Protein AF-0000000080837663 (afdb_homodimer)

pLDDT: mean 96.1, std 3.76, range [66.75, 98.94]

Secondary structure (DSSP, 8-state):
-HHHHT--EEEE--BTTTEETTEEPTTHHHHHHHHHHTT-EEEEEE---SS-HHHHHHHHHHTT----GGGEEEHHHHHHHHHHHH-TT-EEEEE--HHHHHHHHHTTPEE--SSS---SEEEE---TT-BHHHHHHHHHHHHTT-EEEES---SEEE-GGG-EEE-HHHHHHHHHHHH---PEE-STTSHHHHHHHHHHHT--GGGEEEEES-IIIIIHHHHHHTPEEEEETTSS--HHHHHH-S---SEEESSHHHHHTT--/-HHHHT--EEEE--BTTTEETTEEPTTHHHHHHHHHHTT-EEEEEE---SS-HHHHHHHHHHTT----GGGEEEHHHHHHHHHHHH-TT-EEEEES-HHHHHHHHHTTPEE--SSS---SEEEE---TT-BHHHHHHHHHHHHTT-EEEES---SEEE-GGG-EEE-HHHHHHHHHHHH---PEE-STTSHHHHHHHHHHHT--GGGEEEEES-IIIIIHHHHHHTPEEEEETTSS--HHHHHH-S---SEEESSHHHHHTT--

Organism: Fusobacterium vincentii (NCBI:txid155615)

Nearest PDB structures (foldseek):
  1vjr-assembly1_A  TM=9.466E-01  e=8.956E-36  Thermotoga maritima
  1pw5-assembly1_A  TM=9.233E-01  e=2.356E-31  Thermotoga maritima
  1zjj-assembly1_A  TM=9.031E-01  e=7.623E-30  Pyrococcus horikoshii OT3
  3qgm-assembly1_B  TM=9.174E-01  e=7.905E-29  Archaeoglobus fulgidus
  8qfw-assembly1_A  TM=9.221E-01  e=1.095E-26  Mus musculus

Sequence (528 aa):
MEKLKNIKCYLLDMDGTIYLGNELIDGAKEFLEKLKEKNIRYIFLTNNSSKNKDRYVEKLNKLGIKAYREDVFSSGEATTIYLNKRKKGAKVFLLGTKDLEDEFKEAGFELVKERNKNIDFVVLGFDTTLTYEKLWIACEYIANGIEYIATHPDFNCPLENGKFMPDAGAMMAFIKASTGKEPIVIGKPNSHIIDAIIEKYNLKKSELAMVGDRLYTDIRTGIDNGLTSILVMSGETDKKILEETIYKPDYIFNSVKELKEKIEMEKLKNIKCYLLDMDGTIYLGNELIDGAKEFLEKLKEKNIRYIFLTNNSSKNKDRYVEKLNKLGIKAYREDVFSSGEATTIYLNKRKKGAKVFLLGTKDLEDEFKEAGFELVKERNKNIDFVVLGFDTTLTYEKLWIACEYIANGIEYIATHPDFNCPLENGKFMPDAGAMMAFIKASTGKEPIVIGKPNSHIIDAIIEKYNLKKSELAMVGDRLYTDIRTGIDNGLTSILVMSGETDKKILEETIYKPDYIFNSVKELKEKIE

InterPro domains:
  IPR006357 HAD-superfamily hydrolase, subfamily IIA [PF13344] (11-110)
  IPR006357 HAD-superfamily hydrolase, subfamily IIA [PIRSF000915] (4-262)
  IPR006357 HAD-superfamily hydrolase, subfamily IIA [TIGR01460] (11-235)
  IPR023214 HAD superfamily [G3DSA:3.40.50.1000] (10-251)
  IPR023214 HAD superfamily [G3DSA:3.40.50.1000] (87-186)
  IPR036412 HAD-like superfamily [SSF56784] (6-259)

Foldseek 3Di:
DVLLQLAQEEAEEPDLAQAFALAGDPQNQVLVVLCVVVNRHYAHEYLALQAALVVVCVSCVVNVHRDDSVRYDYLLLLVLVVVCVVPAQFEEAEQYHPRSVVSNVVSRYHYDPDAPDDGQEYEYHFHPPDDPSSLVRSLVCVLVPHAYEYSAQDQWRGHPPRDTHGGRNVSQVVSCVSRVDGHHYQAFLDCSSVVVVCVVVVDDQSNYEFEEADQRGRLSNCVVHVHQYEHAPSGDDDPVNQVPDPRDHPYYYPHSNRVSVVND/DVLLQLAQEEAEEPDLAQAFALAGDPQNQVLVVLCVVVNRHYAHEYLALQAALVVVCVSCVVNVHRDDSVRYDYLLLLVLVVVCVVPAQFEEAEQYHPRSVVVNVVSRYHYDPDAPDDGQEYEYHFHPPDDPSSLVRSLVCVLVPHAYEYSAQDQWRGHPPRDTHGGRNVSQVVSCVSRVDGHHYQAFLDCSSVVVVCVVVVDDQSNYEFEEADQRGRLSNCVVHVHQYEHAPSGDDDPVNQVPDPRDHPYYYPHSNRVSVVND

Solvent-accessible surface area (backbone atoms only — not comparable to full-atom values): 26506 Å² total; per-residue (Å²): 120,71,73,62,74,57,45,50,30,38,37,29,32,39,79,25,40,37,24,39,62,93,38,71,34,73,41,29,67,59,30,53,50,49,32,54,73,68,70,34,45,63,33,40,40,36,50,63,23,44,53,38,57,67,57,50,26,51,51,37,42,75,72,69,37,91,56,50,62,89,36,49,46,36,10,48,57,34,38,51,54,54,44,45,74,73,41,71,60,38,32,29,36,68,44,45,21,71,42,32,49,51,54,40,45,74,71,47,37,41,79,47,89,69,73,97,62,90,60,59,33,38,38,40,35,31,32,80,70,38,37,37,65,59,53,42,45,49,41,52,45,44,64,71,65,39,47,44,36,25,20,28,60,48,29,55,44,69,35,57,93,83,38,66,40,70,26,30,25,9,55,48,35,20,42,23,55,51,54,72,51,79,56,54,56,28,10,58,35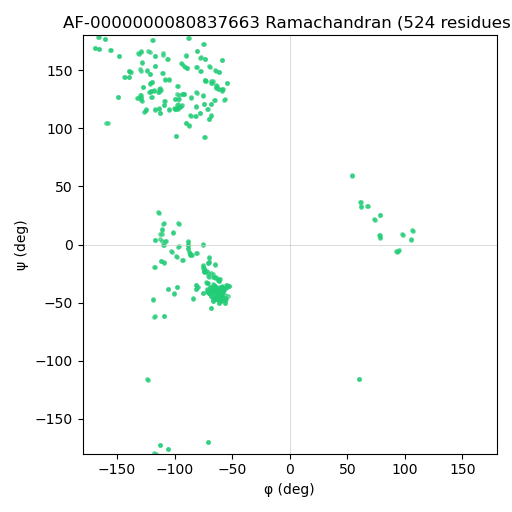,36,60,55,32,54,53,45,51,30,63,74,64,71,58,55,54,84,25,28,28,27,37,16,17,39,51,83,26,34,30,32,25,7,64,76,59,57,28,49,14,31,36,25,48,59,33,78,38,47,73,69,55,61,70,70,48,88,63,77,53,79,38,78,32,64,28,44,38,57,48,41,73,70,62,126,120,69,75,63,74,58,44,51,30,38,36,28,31,39,79,23,40,37,24,38,62,95,38,72,35,72,41,29,66,60,28,55,50,48,33,54,73,68,69,34,46,63,33,40,41,35,51,63,21,44,53,37,57,67,56,50,28,51,50,37,41,74,73,70,37,92,56,50,62,89,34,50,45,36,11,47,57,34,40,49,55,55,45,45,74,74,40,70,59,38,32,28,36,69,44,45,20,71,42,33,48,49,56,41,44,73,72,46,37,42,79,48,89,68,73,97,61,91,58,59,34,38,37,40,34,29,32,80,71,38,37,35,65,59,53,41,45,48,41,52,46,44,62,71,67,38,48,45,36,26,19,28,61,48,29,55,44,70,35,55,91,83,38,66,38,70,25,28,25,8,54,47,34,21,43,24,55,51,53,72,52,79,57,55,56,27,10,59,34,37,60,55,33,53,52,46,51,29,63,75,65,71,58,56,54,83,24,30,28,26,36,16,18,38,52,82,26,36,30,34,24,7,65,74,60,57,28,48,14,31,36,25,48,60,33,78,39,46,71,69,55,61,70,70,48,89,65,77,54,78,40,79,32,63,28,45,40,57,48,41,72,69,62,126

Structure (mmCIF, N/CA/C/O backbone):
data_AF-0000000080837663-model_v1
#
loop_
_entity.id
_entity.type
_entity.pdbx_description
1 polymer 'HAD-IIA family hydrolase'
#
loop_
_atom_site.group_PDB
_atom_site.id
_atom_site.type_symbol
_atom_site.label_atom_id
_atom_site.la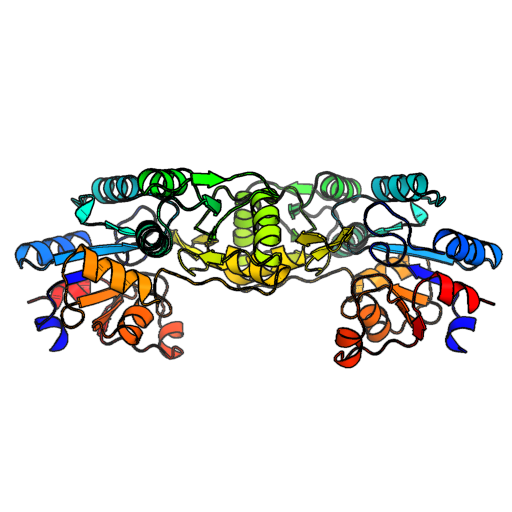bel_alt_id
_atom_site.label_comp_id
_atom_site.label_asym_id
_atom_site.label_entity_id
_atom_site.label_seq_id
_atom_site.pdbx_PDB_ins_code
_atom_site.Cartn_x
_atom_site.Cartn_y
_atom_site.Cartn_z
_atom_site.occupancy
_atom_site.B_iso_or_equiv
_atom_site.auth_seq_id
_atom_site.auth_comp_id
_atom_site.auth_asym_id
_atom_site.auth_atom_id
_atom_site.pdbx_PDB_model_num
ATOM 1 N N . MET A 1 1 ? -5.406 24.109 35.031 1 66.88 1 MET A N 1
ATOM 2 C CA . MET A 1 1 ? -5.277 24.562 33.656 1 66.88 1 MET A CA 1
ATOM 3 C C . MET A 1 1 ? -4.148 25.578 33.531 1 66.88 1 MET A C 1
ATOM 5 O O . MET A 1 1 ? -4.285 26.578 32.812 1 66.88 1 MET A O 1
ATOM 9 N N . GLU A 1 2 ? -3.213 25.469 34.219 1 70.62 2 GLU A N 1
ATOM 10 C CA . GLU A 1 2 ? -2.1 26.406 34.406 1 70.62 2 GLU A CA 1
ATOM 11 C C . GLU A 1 2 ? -1.283 26.516 33.094 1 70.62 2 GLU A C 1
ATOM 13 O O . GLU A 1 2 ? -0.863 27.609 32.719 1 70.62 2 GLU A O 1
ATOM 18 N N . LYS A 1 3 ? -1.121 25.438 32.375 1 81.56 3 LYS A N 1
ATOM 19 C CA . LYS A 1 3 ? -0.308 25.484 31.172 1 81.56 3 LYS A CA 1
ATOM 20 C C . LYS A 1 3 ? -0.984 26.312 30.094 1 81.56 3 LYS A C 1
ATOM 22 O O . LYS A 1 3 ? -0.317 26.844 29.188 1 81.56 3 LYS A O 1
ATOM 27 N N . LEU A 1 4 ? -2.262 26.406 30.172 1 89.56 4 LEU A N 1
ATOM 28 C CA . LEU A 1 4 ? -3.004 27.078 29.109 1 89.56 4 LEU A CA 1
ATOM 29 C C . LEU A 1 4 ? -2.807 28.578 29.172 1 89.56 4 LEU A C 1
ATOM 31 O O . LEU A 1 4 ? -2.898 29.266 28.156 1 89.56 4 LEU A O 1
ATOM 35 N N . LYS A 1 5 ? -2.459 29.078 30.359 1 88.25 5 LYS A N 1
ATOM 36 C CA . LYS A 1 5 ? -2.326 30.516 30.562 1 88.25 5 LYS A CA 1
ATOM 37 C C . LYS A 1 5 ? -1.096 31.062 29.859 1 88.25 5 LYS A C 1
ATOM 39 O O . LYS A 1 5 ? -1.062 32.25 29.484 1 88.25 5 LYS A O 1
ATOM 44 N N . ASN A 1 6 ? -0.172 30.25 29.641 1 90.38 6 ASN A N 1
ATOM 45 C CA . ASN A 1 6 ? 1.095 30.688 29.062 1 90.38 6 ASN A CA 1
ATOM 46 C C . ASN A 1 6 ? 1.115 30.484 27.547 1 90.38 6 ASN A C 1
ATOM 48 O O . ASN A 1 6 ? 2.076 30.875 26.875 1 90.38 6 ASN A O 1
ATOM 52 N N . ILE A 1 7 ? 0.049 29.938 27.016 1 95.62 7 ILE A N 1
ATOM 53 C CA . ILE A 1 7 ? 0.028 29.641 25.578 1 95.62 7 ILE A CA 1
ATOM 54 C C . ILE A 1 7 ? -0.162 30.922 24.797 1 95.62 7 ILE A C 1
ATOM 56 O O . ILE A 1 7 ? -1.099 31.688 25.047 1 95.62 7 ILE A O 1
ATOM 60 N N . LYS A 1 8 ? 0.735 31.109 23.828 1 95.5 8 LYS A N 1
ATOM 61 C CA . LYS A 1 8 ? 0.671 32.312 23 1 95.5 8 LYS A CA 1
ATOM 62 C C . LYS A 1 8 ? 0.291 31.969 21.562 1 95.5 8 LYS A C 1
ATOM 64 O O . LYS A 1 8 ? -0.074 32.844 20.781 1 95.5 8 LYS A O 1
ATOM 69 N N . CYS A 1 9 ? 0.361 30.719 21.234 1 97.62 9 CYS A N 1
ATOM 70 C CA . CYS A 1 9 ? -0.011 30.281 19.891 1 97.62 9 CYS A CA 1
ATOM 71 C C . CYS A 1 9 ? -0.574 28.859 19.922 1 97.62 9 CYS A C 1
ATOM 73 O O . CYS A 1 9 ? 0.047 27.953 20.469 1 97.62 9 CYS A O 1
ATOM 75 N N . TYR A 1 10 ? -1.731 28.703 19.359 1 98.12 10 TYR A N 1
ATOM 76 C CA . TYR A 1 10 ? -2.336 27.391 19.203 1 98.12 10 TYR A CA 1
ATOM 77 C C . TYR A 1 10 ? -2.084 26.844 17.797 1 98.12 10 TYR A C 1
ATOM 79 O O . TYR A 1 10 ? -2.449 27.469 16.812 1 98.12 10 TYR A O 1
ATOM 87 N N . LEU A 1 11 ? -1.374 25.734 17.719 1 98.56 11 LEU A N 1
ATOM 88 C CA . LEU A 1 11 ? -1.343 24.953 16.484 1 98.56 11 LEU A CA 1
ATOM 89 C C . LEU A 1 11 ? -2.572 24.047 16.375 1 98.56 11 LEU A C 1
ATOM 91 O O . LEU A 1 11 ? -2.781 23.172 17.219 1 98.56 11 LEU A O 1
ATOM 95 N N . LEU A 1 12 ? -3.336 24.281 15.375 1 98.44 12 LEU A N 1
ATOM 96 C CA . LEU A 1 12 ? -4.648 23.656 15.289 1 98.44 12 LEU A CA 1
ATOM 97 C C . LEU A 1 12 ? -4.703 22.672 14.133 1 98.44 12 LEU A C 1
ATOM 99 O O . LEU A 1 12 ? -4.574 23.047 12.977 1 98.44 12 LEU A O 1
ATOM 103 N N . ASP A 1 13 ? -4.91 21.422 14.477 1 97.88 13 ASP A N 1
ATOM 104 C CA . ASP A 1 13 ? -5.301 20.469 13.43 1 97.88 13 ASP A CA 1
ATOM 105 C C . ASP A 1 13 ? -6.598 20.922 12.75 1 97.88 13 ASP A C 1
ATOM 107 O O . ASP A 1 13 ? -7.344 21.734 13.297 1 97.88 13 ASP A O 1
ATOM 111 N N . MET A 1 14 ? -6.785 20.422 11.57 1 95.75 14 MET A N 1
ATOM 112 C CA . MET A 1 14 ? -7.969 20.875 10.844 1 95.75 14 MET A CA 1
ATOM 113 C C . MET A 1 14 ? -9.008 19.75 10.758 1 95.75 14 MET A C 1
ATOM 115 O O . MET A 1 14 ? -10.062 19.844 11.383 1 95.75 14 MET A O 1
ATOM 119 N N . ASP A 1 15 ? -8.68 18.641 10.125 1 92.88 15 ASP A N 1
ATOM 120 C CA . ASP A 1 15 ? -9.609 17.547 9.922 1 92.88 15 ASP A CA 1
ATOM 121 C C . ASP A 1 15 ? -9.953 16.859 11.242 1 92.88 15 ASP A C 1
ATOM 123 O O . ASP A 1 15 ? -9.094 16.25 11.875 1 92.88 15 ASP A O 1
ATOM 127 N N . GLY A 1 16 ? -11.148 17.016 11.688 1 93.19 16 GLY A N 1
ATOM 128 C CA . GLY A 1 16 ? -11.594 16.391 12.922 1 93.19 16 GLY A CA 1
ATOM 129 C C . GLY A 1 16 ? -11.469 17.312 14.125 1 93.19 16 GLY A C 1
ATOM 130 O O . GLY A 1 16 ? -11.914 16.969 15.227 1 93.19 16 GLY A O 1
ATOM 131 N N . THR A 1 17 ? -10.898 18.484 13.914 1 96.81 17 THR A N 1
ATOM 132 C CA . THR A 1 17 ? -10.672 19.438 14.992 1 96.81 17 THR A CA 1
ATOM 133 C C . THR A 1 17 ? -11.43 20.734 14.727 1 96.81 17 THR A C 1
ATOM 135 O O . THR A 1 17 ? -12.156 21.219 15.594 1 96.81 17 THR A O 1
ATOM 138 N N . ILE A 1 18 ? -11.312 21.234 13.523 1 97.31 18 ILE A N 1
ATOM 139 C CA . ILE A 1 18 ? -11.969 22.484 13.125 1 97.31 18 ILE A CA 1
ATOM 140 C C . ILE A 1 18 ? -13.156 22.172 12.227 1 97.31 18 ILE A C 1
ATOM 142 O O . ILE A 1 18 ? -14.211 22.812 12.336 1 97.31 18 ILE A O 1
ATOM 146 N N . TYR A 1 19 ? -12.977 21.172 11.352 1 95.75 19 TYR A N 1
ATOM 147 C CA . TYR A 1 19 ? -14.062 20.734 10.484 1 95.75 19 TYR A CA 1
ATOM 148 C C . TYR A 1 19 ? -13.961 19.25 10.195 1 95.75 19 TYR A C 1
ATOM 150 O O . TYR A 1 19 ? -12.922 18.625 10.453 1 95.75 19 TYR A O 1
ATOM 158 N N . LEU A 1 20 ? -15 18.641 9.742 1 92.12 20 LEU A N 1
ATOM 159 C CA . LEU A 1 20 ? -15.086 17.281 9.188 1 92.12 20 LEU A CA 1
ATOM 160 C C . LEU A 1 20 ? -15.719 17.297 7.805 1 92.12 20 LEU A C 1
ATOM 162 O O . LEU A 1 20 ? -16.891 17.625 7.66 1 92.12 20 LEU A O 1
ATOM 166 N N . GLY A 1 21 ? -14.922 16.922 6.867 1 88.94 21 GLY A N 1
ATOM 167 C CA . GLY A 1 21 ? -15.422 17.109 5.516 1 88.94 21 GLY A CA 1
ATOM 168 C C . GLY A 1 21 ? -15.734 18.562 5.191 1 88.94 21 GLY A C 1
ATOM 169 O O . GLY A 1 21 ? -14.859 19.422 5.277 1 88.94 21 GLY A O 1
ATOM 170 N N . ASN A 1 22 ? -17 18.844 4.949 1 90.56 22 ASN A N 1
ATOM 171 C CA . ASN A 1 22 ? -17.391 20.203 4.598 1 90.56 22 ASN A CA 1
ATOM 172 C C . ASN A 1 22 ? -18.281 20.828 5.672 1 90.56 22 ASN A C 1
ATOM 174 O O . ASN A 1 22 ? -19.047 21.75 5.395 1 90.56 22 ASN A O 1
ATOM 178 N N . GLU A 1 23 ? -18.078 20.359 6.867 1 93.06 23 GLU A N 1
ATOM 179 C CA . GLU A 1 23 ? -18.859 20.875 7.98 1 93.06 23 GLU A CA 1
ATOM 180 C C . GLU A 1 23 ? -17.969 21.328 9.133 1 93.06 23 GLU A C 1
ATOM 182 O O . GLU A 1 23 ? -17.062 20.594 9.539 1 93.06 23 GLU A O 1
ATOM 187 N N . LEU A 1 24 ? -18.297 22.453 9.656 1 95.62 24 LEU A N 1
ATOM 188 C CA . LEU A 1 24 ? -17.547 22.938 10.805 1 95.62 24 LEU A CA 1
ATOM 189 C C . LEU A 1 24 ? -17.891 22.156 12.062 1 95.62 24 LEU A C 1
ATOM 191 O O . LEU A 1 24 ? -19.062 21.812 12.281 1 95.62 24 LEU A O 1
ATOM 195 N N . ILE A 1 25 ? -16.891 21.922 12.797 1 94.88 25 ILE A N 1
ATOM 196 C CA . ILE A 1 25 ? -17.141 21.391 14.133 1 94.88 25 ILE A CA 1
ATOM 197 C C . ILE A 1 25 ? -17.844 22.438 14.992 1 94.88 25 ILE A C 1
ATOM 199 O O . ILE A 1 25 ? -17.484 23.625 14.945 1 94.88 25 ILE A O 1
ATOM 203 N N . ASP A 1 26 ? -18.75 22 15.75 1 94.38 26 ASP A N 1
ATOM 204 C CA . ASP A 1 26 ? -19.516 22.922 16.594 1 94.38 26 ASP A CA 1
ATOM 205 C C . ASP A 1 26 ? -18.594 23.734 17.5 1 94.38 26 ASP A C 1
ATOM 207 O O . ASP A 1 26 ? -17.734 23.172 18.188 1 94.38 26 ASP A O 1
ATOM 211 N N . GLY A 1 27 ? -18.703 25.094 17.438 1 95.81 27 GLY A N 1
ATOM 212 C CA . GLY A 1 27 ? -17.953 25.969 18.312 1 95.81 27 GLY A CA 1
ATOM 213 C C . GLY A 1 27 ? -16.625 26.406 17.719 1 95.81 27 GLY A C 1
ATOM 214 O O . GLY A 1 27 ? -15.945 27.266 18.266 1 95.81 27 GLY A O 1
ATOM 215 N N . ALA A 1 28 ? -16.297 25.844 16.562 1 97.31 28 ALA A N 1
ATOM 216 C CA . ALA A 1 28 ? -14.992 26.141 15.969 1 97.31 28 ALA A CA 1
ATOM 217 C C . ALA A 1 28 ? -14.859 27.625 15.633 1 97.31 28 ALA A C 1
ATOM 219 O O . ALA A 1 28 ? -13.852 28.25 15.961 1 97.31 28 ALA A O 1
ATOM 220 N N . LYS A 1 29 ? -15.875 28.141 15.008 1 96.56 29 LYS A N 1
ATOM 221 C CA . LYS A 1 29 ? -15.852 29.562 14.633 1 96.56 29 LYS A CA 1
ATOM 222 C C . LYS A 1 29 ? -15.719 30.453 15.859 1 96.56 29 LYS A C 1
ATOM 224 O O . LYS A 1 29 ? -14.883 31.359 15.883 1 96.56 29 LYS A O 1
ATOM 229 N N . GLU A 1 30 ? -16.5 30.172 16.875 1 96.62 30 GLU A N 1
ATOM 230 C CA . GLU A 1 30 ? -16.5 30.953 18.109 1 96.62 30 GLU A CA 1
ATOM 231 C C . GLU A 1 30 ? -15.172 30.812 18.844 1 96.62 30 GLU A C 1
ATOM 233 O O . GLU A 1 30 ? -14.688 31.781 19.438 1 96.62 30 GLU A O 1
ATOM 238 N N . PHE A 1 31 ? -14.648 29.672 18.766 1 97.62 31 PHE A N 1
ATOM 239 C CA . PHE A 1 31 ? -13.359 29.406 19.375 1 97.62 31 PHE A CA 1
ATOM 240 C C . PHE A 1 31 ? -12.273 30.281 18.75 1 97.62 31 PHE A C 1
ATOM 242 O O . PHE A 1 31 ? -11.516 30.938 19.469 1 97.62 31 PHE A O 1
ATOM 249 N N . LEU A 1 32 ? -12.227 30.328 17.438 1 97.75 32 LEU A N 1
ATOM 250 C CA . LEU A 1 32 ? -11.234 31.109 16.719 1 97.75 32 LEU A CA 1
ATOM 251 C C . LEU A 1 32 ? -11.438 32.594 16.953 1 97.75 32 LEU A C 1
ATOM 253 O O . LEU A 1 32 ? -10.469 33.344 17.078 1 97.75 32 LEU A O 1
ATOM 257 N N . GLU A 1 33 ? -12.641 33.031 17.031 1 96.19 33 GLU A N 1
ATOM 258 C CA . GLU A 1 33 ? -12.953 34.406 17.328 1 96.19 33 GLU A CA 1
ATOM 259 C C . GLU A 1 33 ? -12.477 34.812 18.719 1 96.19 33 GLU A C 1
ATOM 261 O O . GLU A 1 33 ? -11.969 35.906 18.922 1 96.19 33 GLU A O 1
ATOM 266 N N . LYS A 1 34 ? -12.68 33.906 19.609 1 96.38 34 LYS A N 1
ATOM 267 C CA . LYS A 1 34 ? -12.219 34.156 20.969 1 96.38 34 LYS A CA 1
ATOM 268 C C . LYS A 1 34 ? -10.703 34.312 21.016 1 96.38 34 LYS A C 1
ATOM 270 O O . LYS A 1 34 ? -10.195 35.188 21.719 1 96.38 34 LYS A O 1
ATOM 275 N N . LEU A 1 35 ? -9.977 33.438 20.344 1 96.75 35 LEU A N 1
ATOM 276 C CA . LEU A 1 35 ? -8.523 33.562 20.281 1 96.75 35 LEU A CA 1
ATOM 277 C C . LEU A 1 35 ? -8.117 34.938 19.734 1 96.75 35 LEU A C 1
ATOM 279 O O . LEU A 1 35 ? -7.211 35.562 20.266 1 96.75 35 LEU A O 1
ATOM 283 N N . LYS A 1 36 ? -8.797 35.344 18.719 1 95.31 36 LYS A N 1
ATOM 284 C CA . LYS A 1 36 ? -8.516 36.656 18.109 1 95.31 36 LYS A CA 1
ATOM 285 C C . LYS A 1 36 ? -8.797 37.781 19.094 1 95.31 36 LYS A C 1
ATOM 287 O O . LYS A 1 36 ? -8.008 38.719 19.203 1 95.31 36 LYS A O 1
ATOM 292 N N . GLU A 1 37 ? -9.883 37.688 19.75 1 95.31 37 GLU A N 1
ATOM 293 C CA . GLU A 1 37 ? -10.273 38.688 20.734 1 95.31 37 GLU A CA 1
ATOM 294 C C . GLU A 1 37 ? -9.227 38.812 21.828 1 95.31 37 GLU A C 1
ATOM 296 O O . GLU A 1 37 ? -8.977 39.906 22.344 1 95.31 37 GLU A O 1
ATOM 301 N N . LYS A 1 38 ? -8.664 37.75 22.188 1 95 38 LYS A N 1
ATOM 302 C CA . LYS A 1 38 ? -7.676 37.719 23.266 1 95 38 LYS A CA 1
ATOM 303 C C . LYS A 1 38 ? -6.266 37.969 22.719 1 95 38 LYS A C 1
ATOM 305 O O . LYS A 1 38 ? -5.297 37.938 23.484 1 95 38 LYS A O 1
ATOM 310 N N . ASN A 1 39 ? -6.164 38.156 21.484 1 94.75 39 ASN A N 1
ATOM 311 C CA . ASN A 1 39 ? -4.891 38.375 20.797 1 94.75 39 ASN A CA 1
ATOM 312 C C . ASN A 1 39 ? -3.963 37.156 20.953 1 94.75 39 ASN A C 1
ATOM 314 O O . ASN A 1 39 ? -2.766 37.312 21.188 1 94.75 39 ASN A O 1
ATOM 318 N N . ILE A 1 40 ? -4.535 36.031 20.938 1 95.81 40 ILE A N 1
ATOM 319 C CA . ILE A 1 40 ? -3.775 34.781 20.922 1 95.81 40 ILE A CA 1
ATOM 320 C C . ILE A 1 40 ? -3.668 34.25 19.5 1 95.81 40 ILE A C 1
ATOM 322 O O . ILE A 1 40 ? -4.672 34.156 18.797 1 95.81 40 ILE A O 1
ATOM 326 N N . ARG A 1 41 ? -2.514 33.938 19.094 1 96.38 41 ARG A N 1
ATOM 327 C CA . ARG A 1 41 ? -2.273 33.5 17.734 1 96.38 41 ARG A CA 1
ATOM 328 C C . ARG A 1 41 ? -2.701 32.031 17.547 1 96.38 41 ARG A C 1
ATOM 330 O O . ARG A 1 41 ? -2.666 31.25 18.5 1 96.38 41 ARG A O 1
ATOM 337 N N . TYR A 1 42 ? -3.115 31.766 16.328 1 97.69 42 TYR A N 1
ATOM 338 C CA . TYR A 1 42 ? -3.312 30.359 15.953 1 97.69 42 TYR A CA 1
ATOM 339 C C . TYR A 1 42 ? -2.814 30.094 14.539 1 97.69 42 TYR A C 1
ATOM 341 O O . TYR A 1 42 ? -2.756 31.016 13.711 1 97.69 42 TYR A O 1
ATOM 349 N N . ILE A 1 43 ? -2.371 28.969 14.273 1 98.12 43 ILE A N 1
ATOM 350 C CA . ILE A 1 43 ? -1.94 28.469 12.969 1 98.12 43 ILE A CA 1
ATOM 351 C C . ILE A 1 43 ? -2.625 27.141 12.664 1 98.12 43 ILE A C 1
ATOM 353 O O . ILE A 1 43 ? -2.58 26.219 13.484 1 98.12 43 ILE A O 1
ATOM 357 N N . PHE A 1 44 ? -3.299 27.094 11.562 1 98.25 44 PHE A N 1
ATOM 358 C CA . PHE A 1 44 ? -3.822 25.812 11.102 1 98.25 44 PHE A CA 1
ATOM 359 C C . PHE A 1 44 ? -2.695 24.922 10.609 1 98.25 44 PHE A C 1
ATOM 361 O O . PHE A 1 44 ? -2.037 25.234 9.617 1 98.25 44 PHE A O 1
ATOM 368 N N . LEU A 1 45 ? -2.533 23.844 11.297 1 97.81 45 LEU A N 1
ATOM 369 C CA . LEU A 1 45 ? -1.451 22.906 10.984 1 97.81 45 LEU A CA 1
ATOM 370 C C . LEU A 1 45 ? -2.002 21.594 10.461 1 97.81 45 LEU A C 1
ATOM 372 O O . LEU A 1 45 ? -2.6 20.812 11.211 1 97.81 45 LEU A O 1
ATOM 376 N N . THR A 1 46 ? -1.741 21.297 9.18 1 96.19 46 THR A N 1
ATOM 377 C CA . THR A 1 46 ? -2.32 20.094 8.578 1 96.19 46 THR A CA 1
ATOM 378 C C . THR A 1 46 ? -1.227 19.172 8.062 1 96.19 46 THR A C 1
ATOM 380 O O . THR A 1 46 ? -0.215 19.625 7.527 1 96.19 46 THR A O 1
ATOM 383 N N . ASN A 1 47 ? -1.382 17.844 8.289 1 96.88 47 ASN A N 1
ATOM 384 C CA . ASN A 1 47 ? -0.57 16.812 7.66 1 96.88 47 ASN A CA 1
ATOM 385 C C . ASN A 1 47 ? -0.947 16.625 6.191 1 96.88 47 ASN A C 1
ATOM 387 O O . ASN A 1 47 ? -0.168 16.078 5.414 1 96.88 47 ASN A O 1
ATOM 391 N N . ASN A 1 48 ? -2.15 17.031 5.863 1 95.38 48 ASN A N 1
ATOM 392 C CA . ASN A 1 48 ? -2.66 16.766 4.523 1 95.38 48 ASN A CA 1
ATOM 393 C C . ASN A 1 48 ? -1.907 17.578 3.467 1 95.38 48 ASN A C 1
ATOM 395 O O . ASN A 1 48 ? -1.935 18.812 3.484 1 95.38 48 ASN A O 1
ATOM 399 N N . SER A 1 49 ? -1.34 16.875 2.588 1 96.5 49 SER A N 1
ATOM 400 C CA . SER A 1 49 ? -0.498 17.516 1.583 1 96.5 49 SER A CA 1
ATOM 401 C C . SER A 1 49 ? -1.177 17.531 0.218 1 96.5 49 SER A C 1
ATOM 403 O O . SER A 1 49 ? -0.563 17.906 -0.784 1 96.5 49 SER A O 1
ATOM 405 N N . SER A 1 50 ? -2.367 17.062 0.135 1 9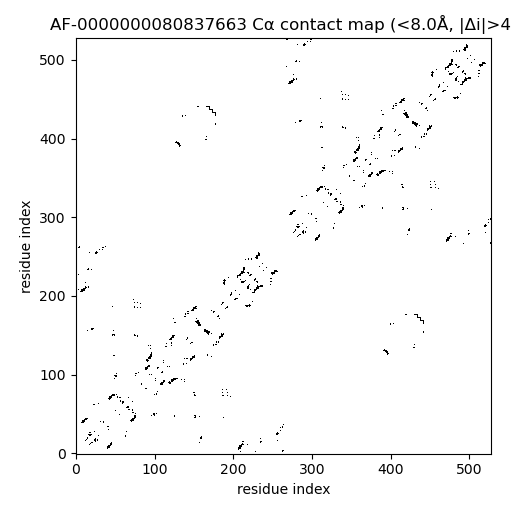5.94 50 SER A N 1
ATOM 406 C CA . SER A 1 50 ? -3.01 16.891 -1.163 1 95.94 50 SER A CA 1
ATOM 407 C C . SER A 1 50 ? -3.473 18.219 -1.736 1 95.94 50 SER A C 1
ATOM 409 O O . SER A 1 50 ? -3.77 18.328 -2.93 1 95.94 50 SER A O 1
ATOM 411 N N . LYS A 1 51 ? -3.576 19.234 -0.875 1 93.69 51 LYS A N 1
ATOM 412 C CA . LYS A 1 51 ? -4.004 20.562 -1.274 1 93.69 51 LYS A CA 1
ATOM 413 C C . LYS A 1 51 ? -2.967 21.609 -0.883 1 93.69 51 LYS A C 1
ATOM 415 O O . LYS A 1 51 ? -2.275 21.469 0.127 1 93.69 51 LYS A O 1
ATOM 420 N N . ASN A 1 52 ? -2.908 22.625 -1.672 1 93.06 52 ASN A N 1
ATOM 421 C CA . ASN A 1 52 ? -2.006 23.703 -1.298 1 93.06 52 ASN A CA 1
ATOM 422 C C . ASN A 1 52 ? -2.686 24.719 -0.371 1 93.06 52 ASN A C 1
ATOM 424 O O . ASN A 1 52 ? -3.873 24.578 -0.066 1 93.06 52 ASN A O 1
ATOM 428 N N . LYS A 1 53 ? -1.968 25.719 0.081 1 94.31 53 LYS A N 1
ATOM 429 C CA . LYS A 1 53 ? -2.439 26.688 1.068 1 94.31 53 LYS A CA 1
ATOM 430 C C . LYS A 1 53 ? -3.656 27.453 0.554 1 94.31 53 LYS A C 1
ATOM 432 O O . LYS A 1 53 ? -4.586 27.734 1.313 1 94.31 53 LYS A O 1
ATOM 437 N N . ASP A 1 54 ? -3.645 27.766 -0.72 1 94.62 54 ASP A N 1
ATOM 438 C CA . ASP A 1 54 ? -4.746 28.531 -1.287 1 94.62 54 ASP A CA 1
ATOM 439 C C . ASP A 1 54 ? -6.055 27.75 -1.214 1 94.62 54 ASP A C 1
ATOM 441 O O . ASP A 1 54 ? -7.109 28.312 -0.923 1 94.62 54 ASP A O 1
ATOM 445 N N . ARG A 1 55 ? -5.945 26.516 -1.459 1 94 55 ARG A N 1
ATOM 446 C CA . ARG A 1 55 ? -7.125 25.672 -1.395 1 94 55 ARG A CA 1
ATOM 447 C C . ARG A 1 55 ? -7.664 25.578 0.03 1 94 55 ARG A C 1
ATOM 449 O O . ARG A 1 55 ? -8.875 25.562 0.241 1 94 55 ARG A O 1
ATOM 456 N N . TYR A 1 56 ? -6.805 25.547 0.963 1 94.56 56 TYR A N 1
ATOM 457 C CA . TYR A 1 56 ? -7.234 25.484 2.357 1 94.56 56 TYR A CA 1
ATOM 458 C C . TYR A 1 56 ? -7.867 26.812 2.789 1 94.56 56 TYR A C 1
ATOM 460 O O . TYR A 1 56 ? -8.875 26.812 3.5 1 94.56 56 TYR A O 1
ATOM 468 N N . VAL A 1 57 ? -7.258 27.891 2.365 1 96.62 57 VAL A N 1
ATOM 469 C CA . VAL A 1 57 ? -7.801 29.203 2.674 1 96.62 57 VAL A CA 1
ATOM 470 C C . VAL A 1 57 ? -9.203 29.344 2.084 1 96.62 57 VAL A C 1
ATOM 472 O O . VAL A 1 57 ? -10.125 29.797 2.76 1 96.62 57 VAL A O 1
ATOM 475 N N . GLU A 1 58 ? -9.281 28.891 0.877 1 96.69 58 GLU A N 1
ATOM 476 C CA . GLU A 1 58 ? -10.586 28.938 0.221 1 96.69 58 GLU A CA 1
ATOM 477 C C . GLU A 1 58 ? -11.609 28.094 0.983 1 96.69 58 GLU A C 1
ATOM 479 O O . GLU A 1 58 ? -12.742 28.547 1.201 1 96.69 58 GLU A O 1
ATOM 484 N N . LYS A 1 59 ? -11.219 26.938 1.371 1 95.38 59 LYS A N 1
ATOM 485 C CA . LYS A 1 59 ? -12.109 26.062 2.107 1 95.38 59 LYS A CA 1
ATOM 486 C C . LYS A 1 59 ? -12.539 26.688 3.432 1 95.38 59 LYS A C 1
ATOM 488 O O . LYS A 1 59 ? -13.727 26.688 3.768 1 95.38 59 LYS A O 1
ATOM 493 N N . LEU A 1 60 ? -11.617 27.219 4.176 1 96.62 60 LEU A N 1
ATOM 494 C CA . LEU A 1 60 ? -11.891 27.828 5.469 1 96.62 60 LEU A CA 1
ATOM 495 C C . LEU A 1 60 ? -12.82 29.031 5.316 1 96.62 60 LEU A C 1
ATOM 497 O O . LEU A 1 60 ? -13.781 29.172 6.078 1 96.62 60 LEU A O 1
ATOM 501 N N . ASN A 1 61 ? -12.586 29.781 4.262 1 97.06 61 ASN A N 1
ATOM 502 C CA . ASN A 1 61 ? -13.438 30.953 4.012 1 97.06 61 ASN A CA 1
ATOM 503 C C . ASN A 1 61 ? -14.852 30.531 3.621 1 97.06 61 ASN A C 1
ATOM 505 O O . ASN A 1 61 ? -15.828 31.156 4.047 1 97.06 61 ASN A O 1
ATOM 509 N N . LYS A 1 62 ? -14.938 29.484 2.887 1 96.38 62 LYS A N 1
ATOM 510 C CA . LYS A 1 62 ? -16.234 28.953 2.496 1 96.38 62 LYS A CA 1
ATOM 511 C C . LYS A 1 62 ? -17.016 28.453 3.711 1 96.38 62 LYS A C 1
ATOM 513 O O . LYS A 1 62 ? -18.25 28.531 3.74 1 96.38 62 LYS A O 1
ATOM 518 N N . LEU A 1 63 ? -16.266 28.047 4.676 1 95.81 63 LEU A N 1
ATOM 519 C CA . LEU A 1 63 ? -16.875 27.516 5.891 1 95.81 63 LEU A CA 1
ATOM 520 C C . LEU A 1 63 ? -17.156 28.641 6.883 1 95.81 63 LEU A C 1
ATOM 522 O O . LEU A 1 63 ? -17.672 28.375 7.98 1 95.81 63 LEU A O 1
ATOM 526 N N . GLY A 1 64 ? -16.766 29.859 6.531 1 95.12 64 GLY A N 1
ATOM 527 C CA . GLY A 1 64 ? -17.094 31.016 7.359 1 95.12 64 GLY A CA 1
ATOM 528 C C . GLY A 1 64 ? -15.961 31.422 8.281 1 95.12 64 GLY A C 1
ATOM 529 O O . GLY A 1 64 ? -16.172 32.219 9.195 1 95.12 64 GLY A O 1
ATOM 530 N N . ILE A 1 65 ? -14.844 30.844 8.109 1 96.5 65 ILE A N 1
ATOM 531 C CA . ILE A 1 65 ? -13.664 31.219 8.883 1 96.5 65 ILE A CA 1
ATOM 532 C C . ILE A 1 65 ? -12.781 32.125 8.047 1 96.5 65 ILE A C 1
ATOM 534 O O . ILE A 1 65 ? -12.297 31.75 6.98 1 96.5 65 ILE A O 1
ATOM 538 N N . LYS A 1 66 ? -12.617 33.312 8.508 1 94.06 66 LYS A N 1
ATOM 539 C CA . LYS A 1 66 ? -11.711 34.219 7.812 1 94.06 66 LYS A CA 1
ATOM 540 C C . LYS A 1 66 ? -10.258 33.781 7.988 1 94.06 66 LYS A C 1
ATOM 542 O O . LYS A 1 66 ? -9.695 33.906 9.078 1 94.06 66 LYS A O 1
ATOM 547 N N . ALA A 1 67 ? -9.703 33.281 6.938 1 95.88 67 ALA A N 1
ATOM 548 C CA . ALA A 1 67 ? -8.336 32.781 6.996 1 95.88 67 ALA A CA 1
ATOM 549 C C . ALA A 1 67 ? -7.492 33.344 5.859 1 95.88 67 ALA A C 1
ATOM 551 O O . ALA A 1 67 ? -8.016 33.688 4.809 1 95.88 67 ALA A O 1
ATOM 552 N N . TYR A 1 68 ? -6.23 33.469 6.113 1 96 68 TYR A N 1
ATOM 553 C CA . TYR A 1 68 ? -5.227 33.906 5.145 1 96 68 TYR A CA 1
ATOM 554 C C . TYR A 1 68 ? -4.129 32.875 4.992 1 96 68 TYR A C 1
ATOM 556 O O . TYR A 1 68 ? -4.047 31.922 5.781 1 96 68 TYR A O 1
ATOM 564 N N . ARG A 1 69 ? -3.361 33.031 3.994 1 95.5 69 ARG A N 1
ATOM 565 C CA . ARG A 1 69 ? -2.287 32.094 3.699 1 95.5 69 ARG A CA 1
ATOM 566 C C . ARG A 1 69 ? -1.354 31.922 4.895 1 95.5 69 ARG A C 1
ATOM 568 O O . ARG A 1 69 ? -0.871 30.812 5.168 1 95.5 69 ARG A O 1
ATOM 575 N N . GLU A 1 70 ? -1.137 33 5.582 1 95.12 70 GLU A N 1
ATOM 576 C CA . GLU A 1 70 ? -0.193 33 6.695 1 95.12 70 GLU A CA 1
ATOM 577 C C . GLU A 1 70 ? -0.728 32.188 7.879 1 95.12 70 GLU A C 1
ATOM 579 O O . GLU A 1 70 ? 0.025 31.844 8.789 1 95.12 70 GLU A O 1
ATOM 584 N N . ASP A 1 71 ? -2.047 31.906 7.824 1 96.69 71 ASP A N 1
ATOM 585 C CA . ASP A 1 71 ? -2.668 31.188 8.93 1 96.69 71 ASP A CA 1
ATOM 586 C C . ASP A 1 71 ? -2.535 29.672 8.75 1 96.69 71 ASP A C 1
ATOM 588 O O . ASP A 1 71 ? -2.83 28.906 9.672 1 96.69 71 ASP A O 1
ATOM 592 N N . VAL A 1 72 ? -2.07 29.234 7.562 1 97.5 72 VAL A N 1
ATOM 593 C CA . VAL A 1 72 ? -2.08 27.812 7.238 1 97.5 72 VAL A CA 1
ATOM 594 C C . VAL A 1 72 ? -0.65 27.328 7.035 1 97.5 72 VAL A C 1
ATOM 596 O O . VAL A 1 72 ? 0.15 27.969 6.363 1 97.5 72 VAL A O 1
ATOM 599 N N . PHE A 1 73 ? -0.338 26.234 7.645 1 97.56 73 PHE A N 1
ATOM 600 C CA . PHE A 1 73 ? 0.936 25.547 7.477 1 97.56 73 PHE A CA 1
ATOM 601 C C . PHE A 1 73 ? 0.717 24.047 7.242 1 97.56 73 PHE A C 1
ATOM 603 O O . PHE A 1 73 ? 0.004 23.391 8.008 1 97.56 73 PHE A O 1
ATOM 610 N N . SER A 1 74 ? 1.278 23.516 6.168 1 97 74 SER A N 1
ATOM 611 C CA . SER A 1 74 ? 1.018 22.141 5.785 1 97 74 SER A CA 1
ATOM 612 C C . SER A 1 74 ? 2.293 21.297 5.828 1 97 74 SER A C 1
ATOM 614 O O . SER A 1 74 ? 3.398 21.844 5.84 1 97 74 SER A O 1
ATOM 616 N N . SER A 1 75 ? 2.08 20 5.863 1 97.88 75 SER A N 1
ATOM 617 C CA . SER A 1 75 ? 3.213 19.078 5.797 1 97.88 75 SER A CA 1
ATOM 618 C C . SER A 1 75 ? 3.959 19.219 4.477 1 97.88 75 SER A C 1
ATOM 620 O O . SER A 1 75 ? 5.176 19.016 4.418 1 97.88 75 SER A O 1
ATOM 622 N N . GLY A 1 76 ? 3.254 19.578 3.393 1 97.94 76 GLY A N 1
ATOM 623 C CA . GLY A 1 76 ? 3.902 19.875 2.123 1 97.94 76 GLY A CA 1
ATOM 624 C C . GLY A 1 76 ? 4.895 21.016 2.207 1 97.94 76 GLY A C 1
ATOM 625 O O . GLY A 1 76 ? 6.039 20.891 1.764 1 97.94 76 GLY A O 1
ATOM 626 N N . GLU A 1 77 ? 4.457 22.109 2.82 1 97.38 77 GLU A N 1
ATOM 627 C CA . GLU A 1 77 ? 5.34 23.266 2.996 1 97.38 77 GLU A CA 1
ATOM 628 C C . GLU A 1 77 ? 6.539 22.906 3.873 1 97.38 77 GLU A C 1
ATOM 630 O O . GLU A 1 77 ? 7.672 23.281 3.561 1 97.38 77 GLU A O 1
ATOM 635 N N . ALA A 1 78 ? 6.285 22.203 4.957 1 97.94 78 ALA A N 1
ATOM 636 C CA . ALA A 1 78 ? 7.363 21.766 5.84 1 97.94 78 ALA A CA 1
ATOM 637 C C . ALA A 1 78 ? 8.391 20.938 5.082 1 97.94 78 ALA A C 1
ATOM 639 O O . ALA A 1 78 ? 9.594 21.062 5.316 1 97.94 78 ALA A O 1
ATOM 640 N N . THR A 1 79 ? 7.91 20.094 4.172 1 98.56 79 THR A N 1
ATOM 641 C CA . THR A 1 79 ? 8.789 19.219 3.404 1 98.56 79 THR A CA 1
ATOM 642 C C . THR A 1 79 ? 9.672 20.031 2.459 1 98.56 79 THR A C 1
ATOM 644 O O . THR A 1 79 ? 10.867 19.75 2.33 1 98.56 79 THR A O 1
ATOM 647 N N . THR A 1 80 ? 9.078 21.047 1.816 1 98.19 80 THR A N 1
ATOM 648 C CA . THR A 1 80 ? 9.883 21.875 0.921 1 98.19 80 THR A CA 1
ATOM 649 C C . THR A 1 80 ? 10.953 22.625 1.699 1 98.19 80 THR A C 1
ATOM 651 O O . THR A 1 80 ? 12.086 22.766 1.234 1 98.19 80 THR A O 1
ATOM 654 N N . ILE A 1 81 ? 10.602 23.125 2.893 1 97.62 81 ILE A N 1
ATOM 655 C CA . ILE A 1 81 ? 11.562 23.844 3.736 1 97.62 81 ILE A CA 1
ATOM 656 C C . ILE A 1 81 ? 12.695 22.891 4.125 1 97.62 81 ILE A C 1
ATOM 658 O O . ILE A 1 81 ? 13.875 23.25 4.012 1 97.62 81 ILE A O 1
ATOM 662 N N . TYR A 1 82 ? 12.359 21.688 4.52 1 97.94 82 TYR A N 1
ATOM 663 C CA . TYR A 1 82 ? 13.336 20.688 4.922 1 97.94 82 TYR A CA 1
ATOM 664 C C . TYR A 1 82 ? 14.281 20.359 3.775 1 97.94 82 TYR A C 1
ATOM 666 O O . TYR A 1 82 ? 15.5 20.344 3.955 1 97.94 82 TYR A O 1
ATOM 674 N N . LEU A 1 83 ? 13.75 20.109 2.566 1 98.38 83 LEU A N 1
ATOM 675 C CA . LEU A 1 83 ? 14.539 19.656 1.423 1 98.38 83 LEU A CA 1
ATOM 676 C C . LEU A 1 83 ? 15.406 20.797 0.893 1 98.38 83 LEU A C 1
ATOM 678 O O . LEU A 1 83 ? 16.516 20.562 0.413 1 98.38 83 LEU A O 1
ATOM 682 N N . ASN A 1 84 ? 14.898 22.031 0.986 1 97.69 84 ASN A N 1
ATOM 683 C CA . ASN A 1 84 ? 15.688 23.172 0.537 1 97.69 84 ASN A CA 1
ATOM 684 C C . ASN A 1 84 ? 16.922 23.359 1.401 1 97.69 84 ASN A C 1
ATOM 686 O O . ASN A 1 84 ? 17.969 23.828 0.912 1 97.69 84 ASN A O 1
ATOM 690 N N . LYS A 1 85 ? 16.812 23.078 2.707 1 96.56 85 LYS A N 1
ATOM 691 C CA . LYS A 1 85 ? 17.953 23.141 3.598 1 96.56 85 LYS A CA 1
ATOM 692 C C . LYS A 1 85 ? 18.984 22.078 3.248 1 96.56 85 LYS A C 1
ATOM 694 O O . LYS A 1 85 ? 20.188 22.281 3.441 1 96.56 85 LYS A O 1
ATOM 699 N N . ARG A 1 86 ? 18.531 21.016 2.697 1 96.75 86 ARG A N 1
ATOM 700 C CA . ARG A 1 86 ? 19.406 19.906 2.346 1 96.75 86 ARG A CA 1
ATOM 701 C C . ARG A 1 86 ? 20.062 20.125 0.985 1 96.75 86 ARG A C 1
ATOM 703 O O . ARG A 1 86 ? 21.25 19.828 0.801 1 96.75 86 ARG A O 1
ATOM 710 N N . LYS A 1 87 ? 19.219 20.547 0.015 1 98 87 LYS A N 1
ATOM 711 C CA . LYS A 1 87 ? 19.719 20.766 -1.339 1 98 87 LYS A CA 1
ATOM 712 C C . LYS A 1 87 ? 18.797 21.688 -2.125 1 98 87 LYS A C 1
ATOM 714 O O . LYS A 1 87 ? 17.781 21.25 -2.666 1 98 87 LYS A O 1
ATOM 719 N N . LYS A 1 88 ? 19.219 22.922 -2.301 1 97.62 88 LYS A N 1
ATOM 720 C CA . LYS A 1 88 ? 18.469 23.859 -3.113 1 97.62 88 LYS A CA 1
ATOM 721 C C . LYS A 1 88 ? 18.406 23.422 -4.57 1 97.62 88 LYS A C 1
ATOM 723 O O . LYS A 1 88 ? 19.406 22.938 -5.117 1 97.62 88 LYS A O 1
ATOM 728 N N . GLY A 1 89 ? 17.25 23.5 -5.156 1 97.31 89 GLY A N 1
ATOM 729 C CA . GLY A 1 89 ? 17.094 23.172 -6.562 1 97.31 89 GLY A CA 1
ATOM 730 C C . GLY A 1 89 ? 17.156 21.672 -6.824 1 97.31 89 GLY A C 1
ATOM 731 O O . GLY A 1 89 ? 17.422 21.25 -7.953 1 97.31 89 GLY A O 1
ATOM 732 N N . ALA A 1 90 ? 16.922 20.875 -5.863 1 98.56 90 ALA A N 1
ATOM 733 C CA . ALA A 1 90 ? 17.016 19.422 -5.973 1 98.56 90 ALA A CA 1
ATOM 734 C C . ALA A 1 90 ? 16.031 18.891 -7.012 1 98.56 90 ALA A C 1
ATOM 736 O O . ALA A 1 90 ? 14.992 19.5 -7.266 1 98.56 90 ALA A O 1
ATOM 737 N N . LYS A 1 91 ? 16.438 17.812 -7.656 1 98.81 91 LYS A N 1
ATOM 738 C CA . LYS A 1 91 ? 15.57 17.031 -8.531 1 98.81 91 LYS A CA 1
ATOM 739 C C . LYS A 1 91 ? 14.766 16 -7.738 1 98.81 91 LYS A C 1
ATOM 741 O O . LYS A 1 91 ? 15.336 15.203 -6.992 1 98.81 91 LYS A O 1
ATOM 746 N N . VAL A 1 92 ? 13.453 16.047 -7.945 1 98.88 92 VAL A N 1
ATOM 747 C CA . VAL A 1 92 ? 12.586 15.273 -7.066 1 98.88 92 VAL A CA 1
ATOM 748 C C . VAL A 1 92 ? 11.617 14.445 -7.902 1 98.88 92 VAL A C 1
ATOM 750 O O . VAL A 1 92 ? 11.016 14.945 -8.852 1 98.88 92 VAL A O 1
ATOM 753 N N . PHE A 1 93 ? 11.508 13.148 -7.66 1 98.94 93 PHE A N 1
ATOM 754 C CA . PHE A 1 93 ? 10.352 12.367 -8.07 1 98.94 93 PHE A CA 1
ATOM 755 C C . PHE A 1 93 ? 9.25 12.438 -7.02 1 98.94 93 PHE A C 1
ATOM 757 O O . PHE A 1 93 ? 9.406 11.906 -5.918 1 98.94 93 PHE A O 1
ATOM 764 N N . LEU A 1 94 ? 8.195 13.094 -7.375 1 98.88 94 LEU A N 1
ATOM 765 C CA . LEU A 1 94 ? 7.148 13.414 -6.414 1 98.88 94 LEU A CA 1
ATOM 766 C C . LEU A 1 94 ? 5.895 12.586 -6.688 1 98.88 94 LEU A C 1
ATOM 768 O O . LEU A 1 94 ? 5.375 12.594 -7.805 1 98.88 94 LEU A O 1
ATOM 772 N N . LEU A 1 95 ? 5.512 11.805 -5.703 1 98.88 95 LEU A N 1
ATOM 773 C CA . LEU A 1 95 ? 4.148 11.281 -5.688 1 98.88 95 LEU A CA 1
ATOM 774 C C . LEU A 1 95 ? 3.203 12.25 -4.992 1 98.88 95 LEU A C 1
ATOM 776 O O . LEU A 1 95 ? 3.156 12.305 -3.76 1 98.88 95 LEU A O 1
ATOM 780 N N . GLY A 1 96 ? 2.459 12.969 -5.727 1 98.69 96 GLY A N 1
ATOM 781 C CA . GLY A 1 96 ? 1.594 14.008 -5.195 1 98.69 96 GLY A CA 1
ATOM 782 C C . GLY A 1 96 ? 0.608 14.547 -6.215 1 98.69 96 GLY A C 1
ATOM 783 O O . GLY A 1 96 ? 0.706 14.234 -7.406 1 98.69 96 GLY A O 1
ATOM 784 N N . THR A 1 97 ? -0.313 15.297 -5.766 1 98.5 97 THR A N 1
ATOM 785 C CA . THR A 1 97 ? -1.312 15.961 -6.598 1 98.5 97 THR A CA 1
ATOM 786 C C . THR A 1 97 ? -0.701 17.141 -7.344 1 98.5 97 THR A C 1
ATOM 788 O O . THR A 1 97 ? 0.445 17.516 -7.086 1 98.5 97 THR A O 1
ATOM 791 N N . LYS A 1 98 ? -1.503 17.688 -8.234 1 98.06 98 LYS A N 1
ATOM 792 C CA . LYS A 1 98 ? -1.068 18.906 -8.938 1 98.06 98 LYS A CA 1
ATOM 793 C C . LYS A 1 98 ? -0.798 20.031 -7.953 1 98.06 98 LYS A C 1
ATOM 795 O O . LYS A 1 98 ? 0.153 20.797 -8.125 1 98.06 98 LYS A O 1
ATOM 800 N N . ASP A 1 99 ? -1.616 20.172 -6.922 1 97.75 99 ASP A N 1
ATOM 801 C CA . ASP A 1 99 ? -1.427 21.203 -5.902 1 97.75 99 ASP A CA 1
ATOM 802 C C . ASP A 1 99 ? -0.065 21.062 -5.227 1 97.75 99 ASP A C 1
ATOM 804 O O . ASP A 1 99 ? 0.644 22.047 -5.031 1 97.75 99 ASP A O 1
ATOM 808 N N . LEU A 1 100 ? 0.277 19.859 -4.883 1 98.31 100 LEU A N 1
ATOM 809 C CA . LEU A 1 100 ? 1.566 19.625 -4.238 1 98.31 100 LEU A CA 1
ATOM 810 C C . LEU A 1 100 ? 2.711 19.875 -5.219 1 98.31 100 LEU A C 1
ATOM 812 O O . LEU A 1 100 ? 3.752 20.422 -4.84 1 98.31 100 LEU A O 1
ATOM 816 N N . GLU A 1 101 ? 2.537 19.438 -6.461 1 98.5 101 GLU A N 1
ATOM 817 C CA . GLU A 1 101 ? 3.547 19.688 -7.484 1 98.5 101 GLU A CA 1
ATOM 818 C C . GLU A 1 101 ? 3.834 21.188 -7.613 1 98.5 101 GLU A C 1
ATOM 820 O O . GLU A 1 101 ? 4.992 21.594 -7.684 1 98.5 101 GLU A O 1
ATOM 825 N N . ASP A 1 102 ? 2.797 21.906 -7.66 1 98 102 ASP A N 1
ATOM 826 C CA . ASP A 1 102 ? 2.953 23.359 -7.797 1 98 102 ASP A CA 1
ATOM 827 C C . ASP A 1 102 ? 3.697 23.938 -6.602 1 98 102 ASP A C 1
ATOM 829 O O . ASP A 1 102 ? 4.527 24.844 -6.762 1 98 102 ASP A O 1
ATOM 833 N N . GLU A 1 103 ? 3.393 23.516 -5.406 1 97.06 103 GLU A N 1
ATOM 834 C CA . GLU A 1 103 ? 4.082 23.953 -4.199 1 97.06 103 GLU A CA 1
ATOM 835 C C . GLU A 1 103 ? 5.574 23.656 -4.277 1 97.06 103 GLU A C 1
ATOM 837 O O . GLU A 1 103 ? 6.398 24.5 -3.893 1 97.06 103 GLU A O 1
ATOM 842 N N . PHE A 1 104 ? 5.941 22.516 -4.801 1 98.38 104 PHE A N 1
ATOM 843 C CA . PHE A 1 104 ? 7.344 22.125 -4.93 1 98.38 104 PHE A CA 1
ATOM 844 C C . PHE A 1 104 ? 8.047 22.969 -5.988 1 98.38 104 PHE A C 1
ATOM 846 O O . PHE A 1 104 ? 9.18 23.406 -5.785 1 98.38 104 PHE A O 1
ATOM 853 N N . LYS A 1 105 ? 7.348 23.188 -7.09 1 98.44 105 LYS A N 1
ATOM 854 C CA . LYS A 1 105 ? 7.922 24.031 -8.141 1 98.44 105 LYS A CA 1
ATOM 855 C C . LYS A 1 105 ? 8.141 25.453 -7.652 1 98.44 105 LYS A C 1
ATOM 857 O O . LYS A 1 105 ? 9.188 26.047 -7.91 1 98.44 105 LYS A O 1
ATOM 862 N N . GLU A 1 106 ? 7.184 25.953 -6.961 1 97.44 106 GLU A N 1
ATOM 863 C CA . GLU A 1 106 ? 7.289 27.312 -6.414 1 97.44 106 GLU A CA 1
ATOM 864 C C . GLU A 1 106 ? 8.453 27.422 -5.434 1 97.44 106 GLU A C 1
ATOM 866 O O . GLU A 1 106 ? 9.078 28.484 -5.316 1 97.44 106 GLU A O 1
ATOM 871 N N . ALA A 1 107 ? 8.727 26.328 -4.766 1 97.5 107 ALA A N 1
ATOM 872 C CA . ALA A 1 107 ? 9.812 26.312 -3.787 1 97.5 107 ALA A CA 1
ATOM 873 C C . ALA A 1 107 ? 11.164 26.125 -4.473 1 97.5 107 ALA A C 1
ATOM 875 O O . ALA A 1 107 ? 12.203 26.109 -3.811 1 97.5 107 ALA A O 1
ATOM 876 N N . GLY A 1 108 ? 11.188 25.859 -5.797 1 98.44 108 GLY A N 1
ATOM 877 C CA . GLY A 1 108 ? 12.43 25.875 -6.551 1 98.44 108 GLY A CA 1
ATOM 878 C C . GLY A 1 108 ? 12.914 24.484 -6.938 1 98.44 108 GLY A C 1
ATOM 879 O O . GLY A 1 108 ? 14.016 24.328 -7.469 1 98.44 108 GLY A O 1
ATOM 880 N N . PHE A 1 109 ? 12.094 23.5 -6.781 1 98.75 109 PHE A N 1
ATOM 881 C CA . PHE A 1 109 ? 12.516 22.141 -7.098 1 98.75 109 PHE A CA 1
ATOM 882 C C . PHE A 1 109 ? 12.227 21.812 -8.555 1 98.75 109 PHE A C 1
ATOM 884 O O . PHE A 1 109 ? 11.312 22.375 -9.156 1 98.75 109 PHE A O 1
ATOM 891 N N . GLU A 1 110 ? 13 20.938 -9.094 1 98.69 110 GLU A N 1
ATOM 892 C CA . GLU A 1 110 ? 12.742 20.344 -10.398 1 98.69 110 GLU A CA 1
ATOM 893 C C . GLU A 1 110 ? 12.062 18.984 -10.266 1 98.69 110 GLU A C 1
ATOM 895 O O . GLU A 1 110 ? 12.617 18.078 -9.656 1 98.69 110 GLU A O 1
ATOM 900 N N . LEU A 1 111 ? 10.938 18.875 -10.797 1 98.75 111 LEU A N 1
ATOM 901 C CA . LEU A 1 111 ? 10.203 17.625 -10.695 1 98.75 111 LEU A CA 1
ATOM 902 C C . LEU A 1 111 ? 10.508 16.719 -11.891 1 98.75 111 LEU A C 1
ATOM 904 O O . LEU A 1 111 ? 10.461 17.156 -13.039 1 98.75 111 LEU A O 1
ATOM 908 N N . VAL A 1 112 ? 10.859 15.484 -11.609 1 98.69 112 VAL A N 1
ATOM 909 C CA . VAL A 1 112 ? 11.148 14.469 -12.617 1 98.69 112 VAL A CA 1
ATOM 910 C C . VAL A 1 112 ? 10.07 13.391 -12.594 1 98.69 112 VAL A C 1
ATOM 912 O O . VAL A 1 112 ? 9.727 12.875 -11.523 1 98.69 112 VAL A O 1
ATOM 915 N N . LYS A 1 113 ? 9.57 13.031 -13.789 1 97.69 113 LYS A N 1
ATOM 916 C CA . LYS A 1 113 ? 8.469 12.07 -13.844 1 97.69 113 LYS A CA 1
ATOM 917 C C . LYS A 1 113 ? 8.93 10.727 -14.398 1 97.69 113 LYS A C 1
ATOM 919 O O . LYS A 1 113 ? 8.281 9.703 -14.195 1 97.69 113 LYS A O 1
ATOM 924 N N . GLU A 1 114 ? 10.07 10.672 -15.016 1 96.88 114 GLU A N 1
ATOM 925 C CA . GLU A 1 114 ? 10.531 9.5 -15.75 1 96.88 114 GLU A CA 1
ATOM 926 C C . GLU A 1 114 ? 11.359 8.586 -14.852 1 96.88 114 GLU A C 1
ATOM 928 O O . GLU A 1 114 ? 11.953 9.039 -13.867 1 96.88 114 GLU A O 1
ATOM 933 N N . ARG A 1 115 ? 11.398 7.301 -15.141 1 95.81 115 ARG A N 1
ATOM 934 C CA . ARG A 1 115 ? 12.273 6.348 -14.469 1 95.81 115 ARG A CA 1
ATOM 935 C C . ARG A 1 115 ? 13.711 6.461 -14.977 1 95.81 115 ARG A C 1
ATOM 937 O O . ARG A 1 115 ? 13.945 7.027 -16.047 1 95.81 115 ARG A O 1
ATOM 944 N N . ASN A 1 116 ? 14.625 6.004 -14.305 1 95.06 116 ASN A N 1
ATOM 945 C CA . ASN A 1 116 ? 16.031 5.887 -14.68 1 95.06 116 ASN A CA 1
ATOM 946 C C . ASN A 1 116 ? 16.656 7.258 -14.945 1 95.06 116 ASN A C 1
ATOM 948 O O . ASN A 1 116 ? 17.391 7.43 -15.914 1 95.06 116 ASN A O 1
ATOM 952 N N . LYS A 1 117 ? 16.234 8.281 -14.273 1 97.94 117 LYS A N 1
ATOM 953 C CA . LYS A 1 117 ? 16.859 9.602 -14.297 1 97.94 117 LYS A CA 1
ATOM 954 C C . LYS A 1 117 ? 17.625 9.867 -13.016 1 97.94 117 LYS A C 1
ATOM 956 O O . LYS A 1 117 ? 17.469 9.156 -12.023 1 97.94 117 LYS A O 1
ATOM 961 N N . ASN A 1 118 ? 18.5 10.773 -13.094 1 97.75 118 ASN A N 1
ATOM 962 C CA . ASN A 1 118 ? 19.219 11.203 -11.891 1 97.75 118 ASN A CA 1
ATOM 963 C C . ASN A 1 118 ? 18.359 12.133 -11.031 1 97.75 118 ASN A C 1
ATOM 965 O O . ASN A 1 118 ? 18.047 13.25 -11.445 1 97.75 118 ASN A O 1
ATOM 969 N N . ILE A 1 119 ? 18.016 11.648 -9.883 1 98.56 119 ILE A N 1
ATOM 970 C CA . ILE A 1 119 ? 17.234 12.492 -8.984 1 98.56 119 ILE A CA 1
ATOM 971 C C . ILE A 1 119 ? 17.859 12.469 -7.59 1 98.56 119 ILE A C 1
ATOM 973 O O . ILE A 1 119 ? 18.672 11.602 -7.285 1 98.56 119 ILE A O 1
ATOM 977 N N . ASP A 1 120 ? 17.438 13.438 -6.766 1 98.81 120 ASP A N 1
ATOM 978 C CA . ASP A 1 120 ? 18 13.586 -5.43 1 98.81 120 ASP A CA 1
ATOM 979 C C . ASP A 1 120 ? 17.109 12.938 -4.379 1 98.81 120 ASP A C 1
ATOM 981 O O . ASP A 1 120 ? 17.594 12.344 -3.416 1 98.81 120 ASP A O 1
ATOM 985 N N . PHE A 1 121 ? 15.797 13.031 -4.582 1 98.88 121 PHE A N 1
ATOM 986 C CA . PHE A 1 121 ? 14.859 12.57 -3.564 1 98.88 121 PHE A CA 1
ATOM 987 C C . PHE A 1 121 ? 13.633 11.938 -4.207 1 98.88 121 PHE A C 1
ATOM 989 O O . PHE A 1 121 ? 13.195 12.375 -5.273 1 98.88 121 PHE A O 1
ATOM 996 N N . VAL A 1 122 ? 13.094 10.922 -3.609 1 98.94 122 VAL A N 1
ATOM 997 C CA . VAL A 1 122 ? 11.711 10.508 -3.783 1 98.94 122 VAL A CA 1
ATOM 998 C C . VAL A 1 122 ? 10.852 11.078 -2.652 1 98.94 122 VAL A C 1
ATOM 1000 O O . VAL A 1 122 ? 11.18 10.914 -1.476 1 98.94 122 VAL A O 1
ATOM 1003 N N . VAL A 1 123 ? 9.812 11.789 -2.984 1 98.94 123 VAL A N 1
ATOM 1004 C CA . VAL A 1 123 ? 8.938 12.375 -1.973 1 98.94 123 VAL A CA 1
ATOM 1005 C C . VAL A 1 123 ? 7.523 11.836 -2.137 1 98.94 123 VAL A C 1
ATOM 1007 O O . VAL A 1 123 ? 6.961 11.875 -3.232 1 98.94 123 VAL A O 1
ATOM 1010 N N . LEU A 1 124 ? 7.016 11.328 -1.075 1 98.94 124 LEU A N 1
ATOM 1011 C CA . LEU A 1 124 ? 5.648 10.82 -1.052 1 98.94 124 LEU A CA 1
ATOM 1012 C C . LEU A 1 124 ? 4.727 11.781 -0.311 1 98.94 124 LEU A C 1
ATOM 1014 O O . LEU A 1 124 ? 4.941 12.07 0.869 1 98.94 124 LEU A O 1
ATOM 1018 N N . GLY A 1 125 ? 3.752 12.367 -0.991 1 98.81 125 GLY A N 1
ATOM 1019 C CA . GLY A 1 125 ? 2.633 13.07 -0.387 1 98.81 125 GLY A CA 1
ATOM 1020 C C . GLY A 1 125 ? 1.331 12.297 -0.457 1 98.81 125 GLY A C 1
ATOM 1021 O O . GLY A 1 125 ? 1.324 11.109 -0.795 1 98.81 125 GLY A O 1
ATOM 1022 N N . PHE A 1 126 ? 0.276 12.922 0 1 98.62 126 PHE A N 1
ATOM 1023 C CA . PHE A 1 126 ? -1.061 12.359 -0.167 1 98.62 126 PHE A CA 1
ATOM 1024 C C . PHE A 1 126 ? -1.527 12.5 -1.611 1 98.62 126 PHE A C 1
ATOM 1026 O O . PHE A 1 126 ? -2.129 13.508 -1.982 1 98.62 126 PHE A O 1
ATOM 1033 N N . ASP A 1 127 ? -1.28 11.469 -2.41 1 98.75 127 ASP A N 1
ATOM 1034 C CA . ASP A 1 127 ? -1.474 11.523 -3.857 1 98.75 127 ASP A CA 1
ATOM 1035 C C . ASP A 1 127 ? -2.803 10.891 -4.258 1 98.75 127 ASP A C 1
ATOM 1037 O O . ASP A 1 127 ? -2.852 9.711 -4.617 1 98.75 127 ASP A O 1
ATOM 1041 N N . THR A 1 128 ? -3.832 11.68 -4.371 1 98.44 128 THR A N 1
ATOM 1042 C CA . THR A 1 128 ? -5.137 11.18 -4.777 1 98.44 128 THR A CA 1
ATOM 1043 C C . THR A 1 128 ? -5.164 10.891 -6.277 1 98.44 128 THR A C 1
ATOM 1045 O O . THR A 1 128 ? -6.195 10.492 -6.82 1 98.44 128 THR A O 1
ATOM 1048 N N . THR A 1 129 ? -4.086 11.117 -6.957 1 98.5 129 THR A N 1
ATOM 1049 C CA . THR A 1 129 ? -3.955 10.805 -8.375 1 98.5 129 THR A CA 1
ATOM 1050 C C . THR A 1 129 ? -3.01 9.633 -8.586 1 98.5 129 THR A C 1
ATOM 1052 O O . THR A 1 129 ? -2.436 9.477 -9.664 1 98.5 129 THR A O 1
ATOM 1055 N N . LEU A 1 130 ? -2.793 8.93 -7.648 1 98.56 130 LEU A N 1
ATOM 1056 C CA . LEU A 1 130 ? -1.859 7.809 -7.598 1 98.56 130 LEU A CA 1
ATOM 1057 C C . LEU A 1 130 ? -2.156 6.805 -8.711 1 98.56 130 LEU A C 1
ATOM 1059 O O . LEU A 1 130 ? -3.32 6.504 -8.984 1 98.56 130 LEU A O 1
ATOM 1063 N N . THR A 1 131 ? -1.158 6.27 -9.359 1 98.56 131 THR A N 1
ATOM 1064 C CA . THR A 1 131 ? -1.241 5.164 -10.305 1 98.56 131 THR A CA 1
ATOM 1065 C C . THR A 1 131 ? -0.224 4.078 -9.969 1 98.56 131 THR A C 1
ATOM 1067 O O . THR A 1 131 ? 0.713 4.316 -9.203 1 98.56 131 THR A O 1
ATOM 1070 N N . TYR A 1 132 ? -0.438 2.93 -10.586 1 98.75 132 TYR A N 1
ATOM 1071 C CA . TYR A 1 132 ? 0.53 1.853 -10.422 1 98.75 132 TYR A CA 1
ATOM 1072 C C . TYR A 1 132 ? 1.915 2.287 -10.883 1 98.75 132 TYR A C 1
ATOM 1074 O O . TYR A 1 132 ? 2.918 1.979 -10.234 1 98.75 132 TYR A O 1
ATOM 1082 N N . GLU A 1 133 ? 1.983 2.957 -11.953 1 98.56 133 GLU A N 1
ATOM 1083 C CA . GLU A 1 133 ? 3.254 3.381 -12.539 1 98.56 133 GLU A CA 1
ATOM 1084 C C . GLU A 1 133 ? 4.02 4.297 -11.586 1 98.56 133 GLU A C 1
ATOM 1086 O O . GLU A 1 133 ? 5.23 4.152 -11.422 1 98.56 133 GLU A O 1
ATOM 1091 N N . LYS A 1 134 ? 3.332 5.25 -10.93 1 98.62 134 LYS A N 1
ATOM 1092 C CA . LYS A 1 134 ? 3.98 6.121 -9.953 1 98.62 134 LYS A CA 1
ATOM 1093 C C . LYS A 1 134 ? 4.602 5.305 -8.82 1 98.62 134 LYS A C 1
ATOM 1095 O O . LYS A 1 134 ? 5.746 5.547 -8.43 1 98.62 134 LYS A O 1
ATOM 1100 N N . LEU A 1 135 ? 3.803 4.352 -8.359 1 98.88 135 LEU A N 1
ATOM 1101 C CA . LEU A 1 135 ? 4.266 3.51 -7.262 1 98.88 135 LEU A CA 1
ATOM 1102 C C . LEU A 1 135 ? 5.469 2.678 -7.688 1 98.88 135 LEU A C 1
ATOM 1104 O O . LEU A 1 135 ? 6.441 2.555 -6.934 1 98.88 135 LEU A O 1
ATOM 1108 N N . TRP A 1 136 ? 5.375 2.162 -8.883 1 98.81 136 TRP A N 1
ATOM 1109 C CA . TRP A 1 136 ? 6.449 1.311 -9.383 1 98.81 136 TRP A CA 1
ATOM 1110 C C . TRP A 1 136 ? 7.742 2.102 -9.531 1 98.81 136 TRP A C 1
ATOM 1112 O O . TRP A 1 136 ? 8.805 1.661 -9.078 1 98.81 136 TRP A O 1
ATOM 1122 N N . ILE A 1 137 ? 7.676 3.256 -10.125 1 98.75 137 ILE A N 1
ATOM 1123 C CA . ILE A 1 137 ? 8.852 4.098 -10.312 1 98.75 137 ILE A CA 1
ATOM 1124 C C . ILE A 1 137 ? 9.445 4.473 -8.961 1 98.75 137 ILE A C 1
ATOM 1126 O O . ILE A 1 137 ? 10.664 4.398 -8.773 1 98.75 137 ILE A O 1
ATOM 1130 N N . ALA A 1 138 ? 8.602 4.836 -8.031 1 98.88 138 ALA A N 1
ATOM 1131 C CA . ALA A 1 138 ? 9.07 5.184 -6.691 1 98.88 138 ALA A CA 1
ATOM 1132 C C . ALA A 1 138 ? 9.82 4.016 -6.055 1 98.88 138 ALA A C 1
ATOM 1134 O O . ALA A 1 138 ? 10.906 4.199 -5.5 1 98.88 138 ALA A O 1
ATOM 1135 N N . CYS A 1 139 ? 9.227 2.832 -6.152 1 98.88 139 CYS A N 1
ATOM 1136 C CA . CYS A 1 139 ? 9.852 1.65 -5.57 1 98.88 139 CYS A CA 1
ATOM 1137 C C . CYS A 1 139 ? 11.203 1.377 -6.207 1 98.88 139 CYS A C 1
ATOM 1139 O O . CYS A 1 139 ? 12.156 0.989 -5.52 1 98.88 139 CYS A O 1
ATOM 1141 N N . GLU A 1 140 ? 11.289 1.577 -7.5 1 98.31 140 GLU A N 1
ATOM 1142 C CA . GLU A 1 140 ? 12.562 1.386 -8.188 1 98.31 140 GLU A CA 1
ATOM 1143 C C . GLU A 1 140 ? 13.625 2.338 -7.66 1 98.31 140 GLU A C 1
ATOM 1145 O O . GLU A 1 140 ? 14.742 1.917 -7.34 1 98.31 140 GLU A O 1
ATOM 1150 N N . TYR A 1 141 ? 13.297 3.648 -7.578 1 98.75 141 TYR A N 1
ATOM 1151 C CA . TYR A 1 141 ? 14.242 4.648 -7.086 1 98.75 141 TYR A CA 1
ATOM 1152 C C . TYR A 1 141 ? 14.672 4.336 -5.656 1 98.75 141 TYR A C 1
ATOM 1154 O O . TYR A 1 141 ? 15.859 4.383 -5.336 1 98.75 141 TYR A O 1
ATOM 1162 N N . ILE A 1 142 ? 13.727 3.98 -4.824 1 98.81 142 ILE A N 1
ATOM 1163 C CA . ILE A 1 142 ? 13.977 3.754 -3.404 1 98.81 142 ILE A CA 1
ATOM 1164 C C . ILE A 1 142 ? 14.844 2.506 -3.227 1 98.81 142 ILE A C 1
ATOM 1166 O O . ILE A 1 142 ? 15.805 2.512 -2.451 1 98.81 142 ILE A O 1
ATOM 1170 N N . ALA A 1 143 ? 14.484 1.472 -3.971 1 97.5 143 ALA A N 1
ATOM 1171 C CA . ALA A 1 143 ? 15.266 0.24 -3.91 1 97.5 143 ALA A CA 1
ATOM 1172 C C . ALA A 1 143 ? 16.703 0.484 -4.352 1 97.5 143 ALA A C 1
ATOM 1174 O O . ALA A 1 143 ? 17.625 -0.177 -3.869 1 97.5 143 ALA A O 1
ATOM 1175 N N . ASN A 1 144 ? 16.922 1.411 -5.203 1 97.19 144 ASN A N 1
ATOM 1176 C CA . ASN A 1 144 ? 18.25 1.717 -5.73 1 97.19 144 ASN A CA 1
ATOM 1177 C C . ASN A 1 144 ? 18.984 2.723 -4.852 1 97.19 144 ASN A C 1
ATOM 1179 O O . ASN A 1 144 ? 20.016 3.262 -5.25 1 97.19 144 ASN A O 1
ATOM 1183 N N . GLY A 1 145 ? 18.406 3.121 -3.791 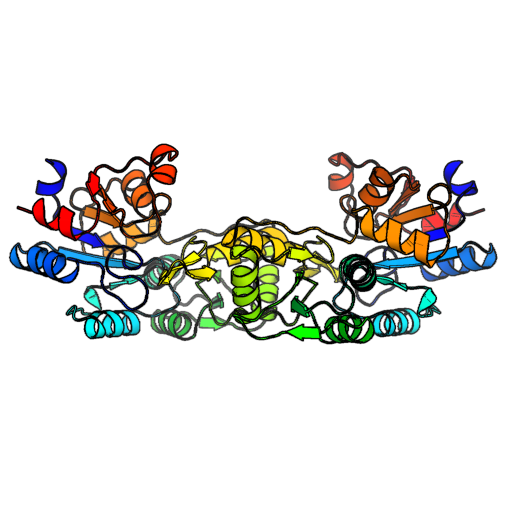1 97.81 145 GLY A N 1
ATOM 1184 C CA . GLY A 1 145 ? 19.156 3.842 -2.771 1 97.81 145 GLY A CA 1
ATOM 1185 C C . GLY A 1 145 ? 18.859 5.328 -2.75 1 97.81 145 GLY A C 1
ATOM 1186 O O . GLY A 1 145 ? 19.469 6.078 -1.984 1 97.81 145 GLY A O 1
ATOM 1187 N N . ILE A 1 146 ? 17.922 5.793 -3.553 1 98.62 146 ILE A N 1
ATOM 1188 C CA . ILE A 1 146 ? 17.562 7.207 -3.52 1 98.62 146 ILE A CA 1
ATOM 1189 C C . ILE A 1 146 ? 16.875 7.539 -2.195 1 98.62 146 ILE A C 1
ATOM 1191 O O . ILE A 1 146 ? 16.062 6.758 -1.701 1 98.62 146 ILE A O 1
ATOM 1195 N N . GLU A 1 147 ? 17.188 8.641 -1.627 1 98.69 147 GLU A N 1
ATOM 1196 C CA . GLU A 1 147 ? 16.641 9.062 -0.344 1 98.69 147 GLU A CA 1
ATOM 1197 C C . GLU A 1 147 ? 15.117 9.219 -0.429 1 98.69 147 GLU A C 1
ATOM 1199 O O . GLU A 1 147 ? 14.602 9.828 -1.369 1 98.69 147 GLU A O 1
ATOM 1204 N N . TYR A 1 148 ? 14.445 8.734 0.463 1 98.88 148 TYR A N 1
ATOM 1205 C CA . TYR A 1 148 ? 12.992 8.594 0.492 1 98.88 148 TYR A CA 1
ATOM 1206 C C . TYR A 1 148 ? 12.391 9.406 1.634 1 98.88 148 TYR A C 1
ATOM 1208 O O . TYR A 1 148 ? 12.656 9.133 2.807 1 98.88 148 TYR A O 1
ATOM 1216 N N . ILE A 1 149 ? 11.555 10.445 1.284 1 98.88 149 ILE A N 1
ATOM 1217 C CA . ILE A 1 149 ? 10.914 11.367 2.221 1 98.88 149 ILE A CA 1
ATOM 1218 C C . ILE A 1 149 ? 9.398 11.266 2.094 1 98.88 149 ILE A C 1
ATOM 1220 O O . ILE A 1 149 ? 8.867 11.125 0.988 1 98.88 149 ILE A O 1
ATOM 1224 N N . ALA A 1 150 ? 8.664 11.305 3.17 1 98.88 150 ALA A N 1
ATOM 1225 C CA . ALA A 1 150 ? 7.207 11.391 3.148 1 98.88 150 ALA A CA 1
ATOM 1226 C C . ALA A 1 150 ? 6.727 12.641 3.883 1 98.88 150 ALA A C 1
ATOM 1228 O O . ALA A 1 150 ? 7.293 13.023 4.91 1 98.88 150 ALA A O 1
ATOM 1229 N N . THR A 1 151 ? 5.645 13.172 3.393 1 98.69 151 THR A N 1
ATOM 1230 C CA . THR A 1 151 ? 5.145 14.406 3.996 1 98.69 151 THR A CA 1
ATOM 1231 C C . THR A 1 151 ? 4.547 14.125 5.371 1 98.69 151 THR A C 1
ATOM 1233 O O . THR A 1 151 ? 4.672 14.938 6.289 1 98.69 151 THR A O 1
ATOM 1236 N N . HIS A 1 152 ? 3.859 13.031 5.504 1 98.25 152 HIS A N 1
ATOM 1237 C CA . HIS A 1 152 ? 3.207 12.703 6.77 1 98.25 152 HIS A CA 1
ATOM 1238 C C . HIS A 1 152 ? 2.773 11.242 6.805 1 98.25 152 HIS A C 1
ATOM 1240 O O . HIS A 1 152 ? 2.738 10.578 5.766 1 98.25 152 HIS A O 1
ATOM 1246 N N . PRO A 1 153 ? 2.389 10.719 7.934 1 97.69 153 PRO A N 1
ATOM 1247 C CA . PRO A 1 153 ? 2.207 9.273 8.062 1 97.69 153 PRO A CA 1
ATOM 1248 C C . PRO A 1 153 ? 0.742 8.867 8.219 1 97.69 153 PRO A C 1
ATOM 1250 O O . PRO A 1 153 ? 0.443 7.719 8.539 1 97.69 153 PRO A O 1
ATOM 1253 N N . ASP A 1 154 ? -0.22 9.703 7.992 1 96.44 154 ASP A N 1
ATOM 1254 C CA . ASP A 1 154 ? -1.62 9.391 8.266 1 96.44 154 ASP A CA 1
ATOM 1255 C C . ASP A 1 154 ? -2.104 8.234 7.398 1 96.44 154 ASP A C 1
ATOM 1257 O O . ASP A 1 154 ? -1.893 8.227 6.184 1 96.44 154 ASP A O 1
ATOM 1261 N N . PHE A 1 155 ? -2.842 7.324 8.023 1 96.75 155 PHE A N 1
ATOM 1262 C CA . PHE A 1 155 ? -3.334 6.176 7.277 1 96.75 155 PHE A CA 1
ATOM 1263 C C . PHE A 1 155 ? -4.582 6.539 6.484 1 96.75 155 PHE A C 1
ATOM 1265 O O . PHE A 1 155 ? -4.793 6.031 5.379 1 96.75 155 PHE A O 1
ATOM 1272 N N . ASN A 1 156 ? -5.41 7.363 7.121 1 95.75 156 ASN A N 1
ATOM 1273 C CA . ASN A 1 156 ? -6.668 7.766 6.508 1 95.75 156 ASN A CA 1
ATOM 1274 C C . ASN A 1 156 ? -6.961 9.242 6.746 1 95.75 156 ASN A C 1
ATOM 1276 O O . ASN A 1 156 ? -6.605 9.789 7.789 1 95.75 156 ASN A O 1
ATOM 1280 N N . CYS A 1 157 ? -7.523 9.852 5.809 1 94 157 CYS A N 1
ATOM 1281 C CA . CYS A 1 157 ? -8.133 11.172 5.945 1 94 157 CYS A CA 1
ATOM 1282 C C . CYS A 1 157 ? -9.625 11.055 6.242 1 94 157 CYS A C 1
ATOM 1284 O O . CYS A 1 157 ? -10.383 10.508 5.438 1 94 157 CYS A O 1
ATOM 1286 N N . PRO A 1 158 ? -10.062 11.555 7.355 1 92.19 158 PRO A N 1
ATOM 1287 C CA . PRO A 1 158 ? -11.469 11.398 7.73 1 92.19 158 PRO A CA 1
ATOM 1288 C C . PRO A 1 158 ? -12.398 12.273 6.895 1 92.19 158 PRO A C 1
ATOM 1290 O O . PRO A 1 158 ? -12.047 13.406 6.551 1 92.19 158 PRO A O 1
ATOM 1293 N N . LEU A 1 159 ? -13.5 11.711 6.574 1 91.38 159 LEU A N 1
ATOM 1294 C CA . LEU A 1 159 ? -14.609 12.391 5.918 1 91.38 159 LEU A CA 1
ATOM 1295 C C . LEU A 1 159 ? -15.859 12.352 6.785 1 91.38 159 LEU A C 1
ATOM 1297 O O . LEU A 1 159 ? -15.828 11.859 7.91 1 91.38 159 LEU A O 1
ATOM 1301 N N . GLU A 1 160 ? -16.875 12.977 6.371 1 89.19 160 GLU A N 1
ATOM 1302 C CA . GLU A 1 160 ? -18.141 12.984 7.102 1 89.19 160 GLU A CA 1
ATOM 1303 C C . GLU A 1 160 ? -18.75 11.578 7.176 1 89.19 160 GLU A C 1
ATOM 1305 O O . GLU A 1 160 ? -18.484 10.742 6.309 1 89.19 160 GLU A O 1
ATOM 1310 N N . ASN A 1 161 ? -19.469 11.312 8.227 1 88.38 161 ASN A N 1
ATOM 1311 C CA . ASN A 1 161 ? -20.281 10.109 8.383 1 88.38 161 ASN A CA 1
ATOM 1312 C C . ASN A 1 161 ? -19.422 8.859 8.492 1 88.38 161 ASN A C 1
ATOM 1314 O O . ASN A 1 161 ? -19.766 7.82 7.918 1 88.38 161 ASN A O 1
ATOM 1318 N N . GLY A 1 162 ? -18.344 9.016 9.055 1 86.81 162 GLY A N 1
ATOM 1319 C CA . GLY A 1 162 ? -17.5 7.867 9.336 1 86.81 162 GLY A CA 1
ATOM 1320 C C . GLY A 1 162 ? -16.734 7.383 8.117 1 86.81 162 GLY A C 1
ATOM 1321 O O . GLY A 1 162 ? -16.031 6.367 8.188 1 86.81 162 GLY A O 1
ATOM 1322 N N . LYS A 1 163 ? -16.797 8.07 7.051 1 92.88 163 LYS A N 1
ATOM 1323 C CA . LYS A 1 163 ? -16.062 7.738 5.832 1 92.88 163 LYS A CA 1
ATOM 1324 C C . LYS A 1 163 ? -14.617 8.211 5.922 1 92.88 163 LYS A C 1
ATOM 1326 O O . LYS A 1 163 ? -14.258 8.953 6.84 1 92.88 163 LYS A O 1
ATOM 1331 N N . PHE A 1 164 ? -13.875 7.695 4.996 1 94.75 164 PHE A N 1
ATOM 1332 C CA . PHE A 1 164 ? -12.469 8.078 4.988 1 94.75 164 PHE A CA 1
ATOM 1333 C C . PHE A 1 164 ? -11.867 7.918 3.596 1 94.75 164 PHE A C 1
ATOM 1335 O O . PHE A 1 164 ? -12.5 7.348 2.705 1 94.75 164 PHE A O 1
ATOM 1342 N N . MET A 1 165 ? -10.719 8.461 3.43 1 96.44 165 MET A N 1
ATOM 1343 C CA . MET A 1 165 ? -9.867 8.266 2.262 1 96.44 165 MET A CA 1
ATOM 1344 C C . MET A 1 165 ? -8.508 7.703 2.668 1 96.44 165 MET A C 1
ATOM 1346 O O . MET A 1 165 ? -7.863 8.227 3.576 1 96.44 165 MET A O 1
ATOM 1350 N N . PRO A 1 166 ? -8.078 6.629 1.969 1 98.44 166 PRO A N 1
ATOM 1351 C CA . PRO A 1 166 ? -6.707 6.195 2.266 1 98.44 166 PRO A CA 1
ATOM 1352 C C . PRO A 1 166 ? -5.672 7.289 2.012 1 98.44 166 PRO A C 1
ATOM 1354 O O . PRO A 1 166 ? -5.707 7.945 0.969 1 98.44 166 PRO A O 1
ATOM 1357 N N . ASP A 1 167 ? -4.797 7.457 2.99 1 98.06 167 ASP A N 1
ATOM 1358 C CA . ASP A 1 167 ? -3.883 8.594 2.986 1 98.06 167 ASP A CA 1
ATOM 1359 C C . ASP A 1 167 ? -2.439 8.141 2.797 1 98.06 167 ASP A C 1
ATOM 1361 O O . ASP A 1 167 ? -2.191 7 2.391 1 98.06 167 ASP A O 1
ATOM 1365 N N . ALA A 1 168 ? -1.455 9 2.916 1 98.62 168 ALA A N 1
ATOM 1366 C CA . ALA A 1 168 ? -0.043 8.781 2.615 1 98.62 168 ALA A CA 1
ATOM 1367 C C . ALA A 1 168 ? 0.504 7.582 3.385 1 98.62 168 ALA A C 1
ATOM 1369 O O . ALA A 1 168 ? 1.367 6.859 2.885 1 98.62 168 ALA A O 1
ATOM 1370 N N . GLY A 1 169 ? 0.034 7.371 4.57 1 98.56 169 GLY A N 1
ATOM 1371 C CA . GLY A 1 169 ? 0.483 6.234 5.359 1 98.56 169 GLY A CA 1
ATOM 1372 C C . GLY A 1 169 ? 0.184 4.898 4.703 1 98.56 169 GLY A C 1
ATOM 1373 O O . GLY A 1 169 ? 0.97 3.957 4.816 1 98.56 169 GLY A O 1
ATOM 1374 N N . ALA A 1 170 ? -0.979 4.789 4.094 1 98.81 170 ALA A N 1
ATOM 1375 C CA . ALA A 1 170 ? -1.319 3.58 3.354 1 98.81 170 ALA A CA 1
ATOM 1376 C C . ALA A 1 170 ? -0.373 3.375 2.174 1 98.81 170 ALA A C 1
ATOM 1378 O O . ALA A 1 170 ? 0.042 2.25 1.89 1 98.81 170 ALA A O 1
ATOM 1379 N N . MET A 1 171 ? -0.025 4.453 1.514 1 98.88 171 MET A N 1
ATOM 1380 C CA . MET A 1 171 ? 0.919 4.395 0.402 1 98.88 171 MET A CA 1
ATOM 1381 C C . MET A 1 171 ? 2.307 3.99 0.887 1 98.88 171 MET A C 1
ATOM 1383 O O . MET A 1 171 ? 3.012 3.24 0.209 1 98.88 171 MET A O 1
ATOM 1387 N N . MET A 1 172 ? 2.68 4.461 2.043 1 98.88 172 MET A N 1
ATOM 1388 C CA . MET A 1 172 ? 3.947 4.082 2.658 1 98.88 172 MET A CA 1
ATOM 1389 C C . MET A 1 172 ? 4 2.578 2.906 1 98.88 172 MET A C 1
ATOM 1391 O O . MET A 1 172 ? 5.043 1.951 2.715 1 98.88 172 MET A O 1
ATOM 1395 N N . ALA A 1 173 ? 2.885 2.045 3.334 1 98.88 173 ALA A N 1
ATOM 1396 C CA . ALA A 1 173 ? 2.814 0.61 3.6 1 98.88 173 ALA A CA 1
ATOM 1397 C C . ALA A 1 173 ? 3.061 -0.196 2.328 1 98.88 173 ALA A C 1
ATOM 1399 O O . ALA A 1 173 ? 3.752 -1.218 2.357 1 98.88 173 ALA A O 1
ATOM 1400 N N . PHE A 1 174 ? 2.479 0.245 1.234 1 98.88 174 PHE A N 1
ATOM 1401 C CA . PHE A 1 174 ? 2.719 -0.375 -0.064 1 98.88 174 PHE A CA 1
ATOM 1402 C C . PHE A 1 174 ? 4.207 -0.388 -0.392 1 98.88 174 PHE A C 1
ATOM 1404 O O . PHE A 1 174 ? 4.766 -1.435 -0.729 1 98.88 174 PHE A O 1
ATOM 1411 N N . ILE A 1 175 ? 4.855 0.752 -0.267 1 98.94 175 ILE A N 1
ATOM 1412 C CA . ILE A 1 175 ? 6.25 0.916 -0.657 1 98.94 175 ILE A CA 1
ATOM 1413 C C . ILE A 1 175 ? 7.145 0.098 0.273 1 98.94 175 ILE A C 1
ATOM 1415 O O . ILE A 1 175 ? 8.094 -0.545 -0.177 1 98.94 175 ILE A O 1
ATOM 1419 N N . LYS A 1 176 ? 6.82 0.133 1.537 1 98.88 176 LYS A N 1
ATOM 1420 C CA . LYS A 1 176 ? 7.586 -0.655 2.496 1 98.88 176 LYS A CA 1
ATOM 1421 C C . LYS A 1 176 ? 7.504 -2.145 2.174 1 98.88 176 LYS A C 1
ATOM 1423 O O . LYS A 1 176 ? 8.508 -2.859 2.264 1 98.88 176 LYS A O 1
ATOM 1428 N N . ALA A 1 177 ? 6.348 -2.604 1.854 1 98.56 177 ALA A N 1
ATOM 1429 C CA . ALA A 1 177 ? 6.148 -4.012 1.53 1 98.56 177 ALA A CA 1
ATOM 1430 C C . ALA A 1 177 ? 6.988 -4.422 0.323 1 98.56 177 ALA A C 1
ATOM 1432 O O . ALA A 1 177 ? 7.543 -5.523 0.289 1 98.56 177 ALA A O 1
ATOM 1433 N N . SER A 1 178 ? 7.117 -3.586 -0.648 1 98.31 178 SER A N 1
ATOM 1434 C CA . SER A 1 178 ? 7.812 -3.891 -1.895 1 98.31 178 SER A CA 1
ATOM 1435 C C . SER A 1 178 ? 9.32 -3.736 -1.736 1 98.31 178 SER A C 1
ATOM 1437 O O . SER A 1 178 ? 10.094 -4.52 -2.293 1 98.31 178 SER A O 1
ATOM 1439 N N . THR A 1 179 ? 9.805 -2.738 -0.893 1 98.25 179 THR A N 1
ATOM 1440 C CA . THR A 1 179 ? 11.203 -2.348 -0.927 1 98.25 179 THR A CA 1
ATOM 1441 C C . THR A 1 179 ? 11.875 -2.625 0.415 1 98.25 179 THR A C 1
ATOM 1443 O O . THR A 1 179 ? 13.109 -2.611 0.514 1 98.25 179 THR A O 1
ATOM 1446 N N . GLY A 1 180 ? 11.062 -2.768 1.437 1 97.88 180 GLY A N 1
ATOM 1447 C CA . GLY A 1 180 ? 11.594 -2.906 2.781 1 97.88 180 GLY A CA 1
ATOM 1448 C C . GLY A 1 180 ? 12.047 -1.589 3.385 1 97.88 180 GLY A C 1
ATOM 1449 O O . GLY A 1 180 ? 12.617 -1.562 4.477 1 97.88 180 GLY A O 1
ATOM 1450 N N . LYS A 1 181 ? 11.773 -0.482 2.736 1 98.5 181 LYS A N 1
ATOM 1451 C CA . LYS A 1 181 ? 12.32 0.802 3.16 1 98.5 181 LYS A CA 1
ATOM 1452 C C . LYS A 1 181 ? 11.234 1.708 3.725 1 98.5 181 LYS A C 1
ATOM 1454 O O . LYS A 1 181 ? 10.078 1.642 3.295 1 98.5 181 LYS A O 1
ATOM 1459 N N . GLU A 1 182 ? 11.586 2.518 4.676 1 98.56 182 GLU A N 1
ATOM 1460 C CA . GLU A 1 182 ? 10.727 3.533 5.266 1 98.56 182 GLU A CA 1
ATOM 1461 C C . GLU A 1 182 ? 11.273 4.938 5.023 1 98.56 182 GLU A C 1
ATOM 1463 O O . GLU A 1 182 ? 12.492 5.121 4.918 1 98.56 182 GLU A O 1
ATOM 1468 N N . PRO A 1 183 ? 10.453 5.891 5.012 1 98.75 183 PRO A N 1
ATOM 1469 C CA . PRO A 1 183 ? 10.898 7.262 4.758 1 98.75 183 PRO A CA 1
ATOM 1470 C C . PRO A 1 183 ? 11.273 8.008 6.035 1 98.75 183 PRO A C 1
ATOM 1472 O O . PRO A 1 183 ? 10.93 7.57 7.137 1 98.75 183 PRO A O 1
ATOM 1475 N N . ILE A 1 184 ? 12.016 9.102 5.77 1 98.5 184 ILE A N 1
ATOM 1476 C CA . ILE A 1 184 ? 12 10.172 6.758 1 98.5 184 ILE A CA 1
ATOM 1477 C C . ILE A 1 184 ? 10.672 10.922 6.676 1 98.5 184 ILE A C 1
ATOM 1479 O O . ILE A 1 184 ? 10.312 11.461 5.621 1 98.5 184 ILE A O 1
ATOM 1483 N N . VAL A 1 185 ? 9.938 10.961 7.703 1 98.62 185 VAL A N 1
ATOM 1484 C CA . VAL A 1 185 ? 8.633 11.609 7.723 1 98.62 185 VAL A CA 1
ATOM 1485 C C . VAL A 1 185 ? 8.758 13.016 8.297 1 98.62 185 VAL A C 1
ATOM 1487 O O . VAL A 1 185 ? 9.352 13.211 9.367 1 98.62 185 VAL A O 1
ATOM 1490 N N . ILE A 1 186 ? 8.109 13.969 7.668 1 98.56 186 ILE A N 1
ATOM 1491 C CA . ILE A 1 186 ? 8.336 15.367 8 1 98.56 186 ILE A CA 1
ATOM 1492 C C . ILE A 1 186 ? 7.207 15.875 8.898 1 98.56 186 ILE A C 1
ATOM 1494 O O . ILE A 1 186 ? 7.453 16.562 9.891 1 98.56 186 ILE A O 1
ATOM 1498 N N . GLY A 1 187 ? 6.008 15.5 8.578 1 98.38 187 GLY A N 1
ATOM 1499 C CA . GLY A 1 187 ? 4.832 16.031 9.25 1 98.38 187 GLY A CA 1
ATOM 1500 C C . GLY A 1 187 ? 4.676 15.531 10.672 1 98.38 187 GLY A C 1
ATOM 1501 O O . GLY A 1 187 ? 5.586 14.906 11.219 1 98.38 187 GLY A O 1
ATOM 1502 N N . LYS A 1 188 ? 3.469 15.836 11.258 1 97.81 188 LYS A N 1
ATOM 1503 C CA . LYS A 1 188 ? 3.137 15.359 12.602 1 97.81 188 LYS A CA 1
ATOM 1504 C C . LYS A 1 188 ? 3.191 13.836 12.672 1 97.81 188 LYS A C 1
ATOM 1506 O O . LYS A 1 188 ? 2.736 13.156 11.75 1 97.81 188 LYS A O 1
ATOM 1511 N N . PRO A 1 189 ? 3.84 13.398 13.734 1 97.44 189 PRO A N 1
ATOM 1512 C CA . PRO A 1 189 ? 4.258 14 15.008 1 97.44 189 PRO A CA 1
ATOM 1513 C C . PRO A 1 189 ? 5.738 14.375 15.023 1 97.44 189 PRO A C 1
ATOM 1515 O O . PRO A 1 189 ? 6.289 14.664 16.078 1 97.44 189 PRO A O 1
ATOM 1518 N N . ASN A 1 190 ? 6.398 14.336 13.914 1 96.44 190 ASN A N 1
ATOM 1519 C CA . ASN A 1 190 ? 7.852 14.461 13.875 1 96.44 190 ASN A CA 1
ATOM 1520 C C . ASN A 1 190 ? 8.289 15.898 14.133 1 96.44 190 ASN A C 1
ATOM 1522 O O . ASN A 1 190 ? 7.512 16.828 13.953 1 96.44 190 ASN A O 1
ATOM 1526 N N . SER A 1 191 ? 9.508 16.078 14.523 1 97 191 SER A N 1
ATOM 1527 C CA . SER A 1 191 ? 10.008 17.359 14.977 1 97 191 SER A CA 1
ATOM 1528 C C . SER A 1 191 ? 10.227 18.312 13.805 1 97 191 SER A C 1
ATOM 1530 O O . SER A 1 191 ? 10.211 19.531 13.977 1 97 191 SER A O 1
ATOM 1532 N N . HIS A 1 192 ? 10.398 17.797 12.625 1 97.06 192 HIS A N 1
ATOM 1533 C CA . HIS A 1 192 ? 10.758 18.609 11.469 1 97.06 192 HIS A CA 1
ATOM 1534 C C . HIS A 1 192 ? 9.703 19.672 11.188 1 97.06 192 HIS A C 1
ATOM 1536 O O . HIS A 1 192 ? 10.031 20.812 10.891 1 97.06 192 HIS A O 1
ATOM 1542 N N . ILE A 1 193 ? 8.5 19.281 11.32 1 97.69 193 ILE A N 1
ATOM 1543 C CA . ILE A 1 193 ? 7.434 20.234 11.008 1 97.69 193 ILE A CA 1
ATOM 1544 C C . ILE A 1 193 ? 7.355 21.297 12.102 1 97.69 193 ILE A C 1
ATOM 1546 O O . ILE A 1 193 ? 7.078 22.469 11.82 1 97.69 193 ILE A O 1
ATOM 1550 N N . ILE A 1 194 ? 7.652 20.953 13.328 1 97.5 194 ILE A N 1
ATOM 1551 C CA . ILE A 1 194 ? 7.637 21.906 14.438 1 97.5 194 ILE A CA 1
ATOM 1552 C C . ILE A 1 194 ? 8.82 22.859 14.305 1 97.5 194 ILE A C 1
ATOM 1554 O O . ILE A 1 194 ? 8.664 24.062 14.484 1 97.5 194 ILE A O 1
ATOM 1558 N N . ASP A 1 195 ? 9.93 22.312 13.93 1 96.88 195 ASP A N 1
ATOM 1559 C CA . ASP A 1 195 ? 11.102 23.156 13.703 1 96.88 195 ASP A CA 1
ATOM 1560 C C . ASP A 1 195 ? 10.828 24.188 12.602 1 96.88 195 ASP A C 1
ATOM 1562 O O . ASP A 1 195 ? 11.211 25.344 12.734 1 96.88 195 ASP A O 1
ATOM 1566 N N . ALA A 1 196 ? 10.211 23.75 11.578 1 96.5 196 ALA A N 1
ATOM 1567 C CA . ALA A 1 196 ? 9.914 24.625 10.453 1 96.5 196 ALA A CA 1
ATOM 1568 C C . ALA A 1 196 ? 8.961 25.75 10.867 1 96.5 196 ALA A C 1
ATOM 1570 O O . ALA A 1 196 ? 9.141 26.906 10.484 1 96.5 196 ALA A O 1
ATOM 1571 N N . ILE A 1 197 ? 7.945 25.375 11.609 1 95.62 197 ILE A N 1
ATOM 1572 C CA . ILE A 1 197 ? 6.941 26.344 12.016 1 95.62 197 ILE A CA 1
ATOM 1573 C C . ILE A 1 197 ? 7.559 27.359 12.977 1 95.62 197 ILE A C 1
ATOM 1575 O O . ILE A 1 197 ? 7.273 28.562 12.891 1 95.62 197 ILE A O 1
ATOM 1579 N N . ILE A 1 198 ? 8.398 26.922 13.891 1 95.75 198 ILE A N 1
ATOM 1580 C CA . ILE A 1 198 ? 9.055 27.766 14.867 1 95.75 198 ILE A CA 1
ATOM 1581 C C . ILE A 1 198 ? 9.953 28.781 14.156 1 95.75 198 ILE A C 1
ATOM 1583 O O . ILE A 1 198 ? 9.945 29.969 14.477 1 95.75 198 ILE A O 1
ATOM 1587 N N . GLU A 1 199 ? 10.617 28.25 13.266 1 94.81 199 GLU A N 1
ATOM 1588 C CA . GLU A 1 199 ? 11.523 29.109 12.508 1 94.81 199 GLU A CA 1
ATOM 1589 C C . GLU A 1 199 ? 10.758 30.125 11.672 1 94.81 199 GLU A C 1
ATOM 1591 O O . GLU A 1 199 ? 11.078 31.312 11.664 1 94.81 199 GLU A O 1
ATOM 1596 N N . LYS A 1 200 ? 9.805 29.703 11.016 1 94.56 200 LYS A N 1
ATOM 1597 C CA . LYS A 1 200 ? 9.047 30.547 10.094 1 94.56 200 LYS A CA 1
ATOM 1598 C C . LYS A 1 200 ? 8.305 31.656 10.836 1 94.56 200 LYS A C 1
ATOM 1600 O O . LYS A 1 200 ? 8.211 32.781 10.352 1 94.56 200 LYS A O 1
ATOM 1605 N N . TYR A 1 201 ? 7.82 31.312 12.023 1 95.12 201 TYR A N 1
ATOM 1606 C CA . TYR A 1 201 ? 6.926 32.25 12.695 1 95.12 201 TYR A CA 1
ATOM 1607 C C . TYR A 1 201 ? 7.586 32.812 13.938 1 95.12 201 TYR A C 1
ATOM 1609 O O . TYR A 1 201 ? 6.969 33.625 14.664 1 95.12 201 TYR A O 1
ATOM 1617 N N . ASN A 1 202 ? 8.781 32.5 14.188 1 94.94 202 ASN A N 1
ATOM 1618 C CA . ASN A 1 202 ? 9.531 33 15.336 1 94.94 202 ASN A CA 1
ATOM 1619 C C . ASN A 1 202 ? 8.789 32.75 16.641 1 94.94 202 ASN A C 1
ATOM 1621 O O . ASN A 1 202 ? 8.516 33.688 17.391 1 94.94 202 ASN A O 1
ATOM 1625 N N . LEU A 1 203 ? 8.539 31.469 16.875 1 95.5 203 LEU A N 1
ATOM 1626 C CA . LEU A 1 203 ? 7.777 31.062 18.047 1 95.5 203 LEU A CA 1
ATOM 1627 C C . LEU A 1 203 ? 8.68 30.344 19.047 1 95.5 203 LEU A C 1
ATOM 1629 O O . LEU A 1 203 ? 9.812 29.969 18.719 1 95.5 203 LEU A O 1
ATOM 1633 N N . LYS A 1 204 ? 8.164 30.219 20.281 1 94.94 204 LYS A N 1
ATOM 1634 C CA . LYS A 1 204 ? 8.836 29.453 21.328 1 94.94 204 LYS A CA 1
ATOM 1635 C C . LYS A 1 204 ? 8.039 28.219 21.703 1 94.94 204 LYS A C 1
ATOM 1637 O O . LYS A 1 204 ? 6.84 28.297 21.984 1 94.94 204 LYS A O 1
ATOM 1642 N N . LYS A 1 205 ? 8.688 27.094 21.812 1 94.25 205 LYS A N 1
ATOM 1643 C CA . LYS A 1 205 ? 8.023 25.812 22.047 1 94.25 205 LYS A CA 1
ATOM 1644 C C . LYS A 1 205 ? 7.207 25.844 23.344 1 94.25 205 LYS A C 1
ATOM 1646 O O . LYS A 1 205 ? 6.098 25.312 23.391 1 94.25 205 LYS A O 1
ATOM 1651 N N . SER A 1 206 ? 7.73 26.547 24.312 1 93.69 206 SER A N 1
ATOM 1652 C CA . SER A 1 206 ? 7.109 26.562 25.625 1 93.69 206 SER A CA 1
ATOM 1653 C C . SER A 1 206 ? 5.793 27.328 25.609 1 93.69 206 SER A C 1
ATOM 1655 O O . SER A 1 206 ? 5 27.25 26.547 1 93.69 206 SER A O 1
ATOM 1657 N N . GLU A 1 207 ? 5.535 28.031 24.562 1 95.88 207 GLU A N 1
ATOM 1658 C CA . GLU A 1 207 ? 4.34 28.859 24.453 1 95.88 207 GLU A CA 1
ATOM 1659 C C . GLU A 1 207 ? 3.363 28.312 23.422 1 95.88 207 GLU A C 1
ATOM 1661 O O . GLU A 1 207 ? 2.408 28.984 23.047 1 95.88 207 GLU A O 1
ATOM 1666 N N . LEU A 1 208 ? 3.625 27.109 22.922 1 97.5 208 LEU A N 1
ATOM 1667 C CA . LEU A 1 208 ? 2.801 26.5 21.875 1 97.5 208 LEU A CA 1
ATOM 1668 C C . LEU A 1 208 ? 1.913 25.406 22.453 1 97.5 208 LEU A C 1
ATOM 1670 O O . LEU A 1 208 ? 2.338 24.656 23.328 1 97.5 208 LEU A O 1
ATOM 1674 N N . ALA A 1 209 ? 0.724 25.328 21.969 1 98 209 ALA A N 1
ATOM 1675 C CA . ALA A 1 209 ? -0.169 24.203 22.203 1 98 209 ALA A CA 1
ATOM 1676 C C . ALA A 1 209 ? -0.573 23.531 20.891 1 98 209 ALA A C 1
ATOM 1678 O O . ALA A 1 209 ? -0.856 24.203 19.906 1 98 209 ALA A O 1
ATOM 1679 N N . MET A 1 210 ? -0.481 22.219 20.859 1 98.56 210 MET A N 1
ATOM 1680 C CA . MET A 1 210 ? -1.008 21.438 19.734 1 98.56 210 MET A CA 1
ATOM 1681 C C . MET A 1 210 ? -2.404 20.922 20.047 1 98.56 210 MET A C 1
ATOM 1683 O O . MET A 1 210 ? -2.594 20.188 21.031 1 98.56 210 MET A O 1
ATOM 1687 N N . VAL A 1 211 ? -3.357 21.344 19.266 1 98.38 211 VAL A N 1
ATOM 1688 C CA . VAL A 1 211 ? -4.742 20.906 19.422 1 98.38 211 VAL A CA 1
ATOM 1689 C C . VAL A 1 211 ? -5.121 19.969 18.266 1 98.38 211 VAL A C 1
ATOM 1691 O O . VAL A 1 211 ? -5 20.344 17.109 1 98.38 211 VAL A O 1
ATOM 1694 N N . GLY A 1 212 ? -5.551 18.797 18.562 1 97.69 212 GLY A N 1
ATOM 1695 C CA . GLY A 1 212 ? -5.969 17.891 17.516 1 97.69 212 GLY A CA 1
ATOM 1696 C C . GLY A 1 212 ? -6.75 16.703 18.016 1 97.69 212 GLY A C 1
ATOM 1697 O O . GLY A 1 212 ? -7.008 16.594 19.219 1 97.69 212 GLY A O 1
ATOM 1698 N N . ASP A 1 213 ? -7.184 15.844 17.109 1 95.62 213 ASP A N 1
ATOM 1699 C CA . ASP A 1 213 ? -8.07 14.734 17.453 1 95.62 213 ASP A CA 1
ATOM 1700 C C . ASP A 1 213 ? -7.352 13.391 17.344 1 95.62 213 ASP A C 1
ATOM 1702 O O . ASP A 1 213 ? -7.941 12.344 17.594 1 95.62 213 ASP A O 1
ATOM 1706 N N . ARG A 1 214 ? -6.102 13.422 16.969 1 95.06 214 ARG A N 1
ATOM 1707 C CA . ARG A 1 214 ? -5.383 12.172 16.766 1 95.06 214 ARG A CA 1
ATOM 1708 C C . ARG A 1 214 ? -4.266 12.008 17.797 1 95.06 214 ARG A C 1
ATOM 1710 O O . ARG A 1 214 ? -3.389 12.867 17.906 1 95.06 214 ARG A O 1
ATOM 1717 N N . LEU A 1 215 ? -4.262 10.891 18.359 1 96 215 LEU A N 1
ATOM 1718 C CA . LEU A 1 215 ? -3.305 10.633 19.422 1 96 215 LEU A CA 1
ATOM 1719 C C . LEU A 1 215 ? -1.905 10.406 18.859 1 96 215 LEU A C 1
ATOM 1721 O O . LEU A 1 215 ? -0.938 11.008 19.328 1 96 215 LEU A O 1
ATOM 1725 N N . TYR A 1 216 ? -1.766 9.664 17.766 1 93.75 216 TYR A N 1
ATOM 1726 C CA . TYR A 1 216 ? -0.452 9.227 17.312 1 93.75 216 TYR A CA 1
ATOM 1727 C C . TYR A 1 216 ? 0.213 10.297 16.453 1 93.75 216 TYR A C 1
ATOM 1729 O O . TYR A 1 216 ? 1.403 10.203 16.156 1 93.75 216 TYR A O 1
ATOM 1737 N N . THR A 1 217 ? -0.597 11.375 16.094 1 95.81 217 THR A N 1
ATOM 1738 C CA . THR A 1 217 ? 0.013 12.484 15.375 1 95.81 217 THR A CA 1
ATOM 1739 C C . THR A 1 217 ? -0.061 13.766 16.188 1 95.81 217 THR A C 1
ATOM 1741 O O . THR A 1 217 ? 0.927 14.18 16.797 1 95.81 217 THR A O 1
ATOM 1744 N N . ASP A 1 218 ? -1.206 14.25 16.5 1 97.44 218 ASP A N 1
ATOM 1745 C CA . ASP A 1 218 ? -1.365 15.547 17.156 1 97.44 218 ASP A CA 1
ATOM 1746 C C . ASP A 1 218 ? -0.833 15.5 18.594 1 97.44 218 ASP A C 1
ATOM 1748 O O . ASP A 1 218 ? 0.023 16.312 18.953 1 97.44 218 ASP A O 1
ATOM 1752 N N . ILE A 1 219 ? -1.305 14.57 19.391 1 97.44 219 ILE A N 1
ATOM 1753 C CA . ILE A 1 219 ? -0.94 14.516 20.797 1 97.44 219 ILE A CA 1
ATOM 1754 C C . ILE A 1 219 ? 0.525 14.109 20.938 1 97.44 219 ILE A C 1
ATOM 1756 O O . ILE A 1 219 ? 1.268 14.711 21.734 1 97.44 219 ILE A O 1
ATOM 1760 N N . ARG A 1 220 ? 0.869 13.148 20.141 1 97.38 220 ARG A N 1
ATOM 1761 C CA . ARG A 1 220 ? 2.27 12.742 20.141 1 97.38 220 ARG A CA 1
ATOM 1762 C C . ARG A 1 220 ? 3.182 13.906 19.781 1 97.38 220 ARG A C 1
ATOM 1764 O O . ARG A 1 220 ? 4.297 14.016 20.297 1 97.38 220 ARG A O 1
ATOM 1771 N N . THR A 1 221 ? 2.766 14.742 18.875 1 97.69 221 THR A N 1
ATOM 1772 C CA . THR A 1 221 ? 3.527 15.93 18.5 1 97.69 221 THR A CA 1
ATOM 1773 C C . THR A 1 221 ? 3.807 16.797 19.719 1 97.69 221 THR A C 1
ATOM 1775 O O . THR A 1 221 ? 4.934 17.266 19.922 1 97.69 221 THR A O 1
ATOM 1778 N N . GLY A 1 222 ? 2.773 17.047 20.5 1 96.75 222 GLY A N 1
ATOM 1779 C CA . GLY A 1 222 ? 2.965 17.812 21.719 1 96.75 222 GLY A CA 1
ATOM 1780 C C . GLY A 1 222 ? 3.941 17.156 22.688 1 96.75 222 GLY A C 1
ATOM 1781 O O . GLY A 1 222 ? 4.879 17.812 23.141 1 96.75 222 GLY A O 1
ATOM 1782 N N . ILE A 1 223 ? 3.777 15.891 22.859 1 96.19 223 ILE A N 1
ATOM 1783 C CA . ILE A 1 223 ? 4.574 15.125 23.812 1 96.19 223 ILE A CA 1
ATOM 1784 C C . ILE A 1 223 ? 6.031 15.086 23.359 1 96.19 223 ILE A C 1
ATOM 1786 O O . ILE A 1 223 ? 6.938 15.438 24.109 1 96.19 223 ILE A O 1
ATOM 1790 N N . ASP A 1 224 ? 6.254 14.766 22.125 1 96.44 224 ASP A N 1
ATOM 1791 C CA . ASP A 1 224 ? 7.598 14.516 21.625 1 96.44 224 ASP A CA 1
ATOM 1792 C C . ASP A 1 224 ? 8.367 15.82 21.438 1 96.44 224 ASP A C 1
ATOM 1794 O O . ASP A 1 224 ? 9.602 15.82 21.391 1 96.44 224 ASP A O 1
ATOM 1798 N N . ASN A 1 225 ? 7.637 16.953 21.328 1 96.69 225 ASN A N 1
ATOM 1799 C CA . ASN A 1 225 ? 8.312 18.188 20.969 1 96.69 225 ASN A CA 1
ATOM 1800 C C . ASN A 1 225 ? 8.211 19.219 22.094 1 96.69 225 ASN A C 1
ATOM 1802 O O . ASN A 1 225 ? 8.562 20.391 21.906 1 96.69 225 ASN A O 1
ATOM 1806 N N . GLY A 1 226 ? 7.637 18.844 23.203 1 95.31 226 GLY A N 1
ATOM 1807 C CA . GLY A 1 226 ? 7.602 19.734 24.359 1 95.31 226 GLY A CA 1
ATOM 1808 C C . GLY A 1 226 ? 6.547 20.812 24.25 1 95.31 226 GLY A C 1
ATOM 1809 O O . GLY A 1 226 ? 6.742 21.922 24.75 1 95.31 226 GLY A O 1
ATOM 1810 N N . LEU A 1 227 ? 5.504 20.625 23.516 1 97.44 227 LEU A N 1
ATOM 1811 C CA . LEU A 1 227 ? 4.348 21.516 23.453 1 97.44 227 LEU A CA 1
ATOM 1812 C C . LEU A 1 227 ? 3.258 21.062 24.422 1 97.44 227 LEU A C 1
ATOM 1814 O O . LEU A 1 227 ? 3.258 19.906 24.875 1 97.44 227 LEU A O 1
ATOM 1818 N N . THR A 1 228 ? 2.396 22 24.828 1 97.38 228 THR A N 1
ATOM 1819 C CA . THR A 1 228 ? 1.177 21.578 25.5 1 97.38 228 THR A CA 1
ATOM 1820 C C . THR A 1 228 ? 0.278 20.797 24.547 1 97.38 228 THR A C 1
ATOM 1822 O O . THR A 1 228 ? -0.008 21.25 23.438 1 97.38 228 THR A O 1
ATOM 1825 N N . SER A 1 229 ? -0.113 19.578 24.891 1 97.88 229 SER A N 1
ATOM 1826 C CA . SER A 1 229 ? -0.936 18.734 24.047 1 97.88 229 SER A CA 1
ATOM 1827 C C . SER A 1 229 ? -2.398 18.766 24.469 1 97.88 229 SER A C 1
ATOM 1829 O O . SER A 1 229 ? -2.717 18.5 25.641 1 97.88 229 SER A O 1
ATOM 1831 N N . ILE A 1 230 ? -3.256 19.078 23.547 1 98.06 230 ILE A N 1
ATOM 1832 C CA . ILE A 1 230 ? -4.688 19.188 23.812 1 98.06 230 ILE A CA 1
ATOM 1833 C C . ILE A 1 230 ? -5.457 18.281 22.859 1 98.06 230 ILE A C 1
ATOM 1835 O O . ILE A 1 230 ? -5.457 18.5 21.641 1 98.06 230 ILE A O 1
ATOM 1839 N N . LEU A 1 231 ? -6.137 17.266 23.406 1 97.94 231 LEU A N 1
ATOM 1840 C CA . LEU A 1 231 ? -6.961 16.359 22.625 1 97.94 231 LEU A CA 1
ATOM 1841 C C . LEU A 1 231 ? -8.406 16.844 22.578 1 97.94 231 LEU A C 1
ATOM 1843 O O . LEU A 1 231 ? -8.984 17.203 23.609 1 97.94 231 LEU A O 1
ATOM 1847 N N . VAL A 1 232 ? -8.93 16.906 21.391 1 97.19 232 VAL A N 1
ATOM 1848 C CA . VAL A 1 232 ? -10.375 17.094 21.234 1 97.19 232 VAL A CA 1
ATOM 1849 C C . VAL A 1 232 ? -11.008 15.797 20.734 1 97.19 232 VAL A C 1
ATOM 1851 O O . VAL A 1 232 ? -10.43 15.094 19.906 1 97.19 232 VAL A O 1
ATOM 1854 N N . MET A 1 233 ? -12.164 15.469 21.203 1 95.06 233 MET A N 1
ATOM 1855 C CA . MET A 1 233 ? -12.805 14.18 20.953 1 95.06 233 MET A CA 1
ATOM 1856 C C . MET A 1 233 ? -13.789 14.289 19.781 1 95.06 233 MET A C 1
ATOM 1858 O O . MET A 1 233 ? -14.633 13.414 19.609 1 95.06 233 MET A O 1
ATOM 1862 N N . SER A 1 234 ? -13.688 15.258 19.016 1 92.12 234 SER A N 1
ATOM 1863 C CA . SER A 1 234 ? -14.641 15.547 17.953 1 92.12 234 SER A CA 1
ATOM 1864 C C . SER A 1 234 ? -14.281 14.812 16.672 1 92.12 234 SER A C 1
ATOM 1866 O O . SER A 1 234 ? -15.047 14.82 15.695 1 92.12 234 SER A O 1
ATOM 1868 N N . GLY A 1 235 ? -13.109 14.148 16.641 1 90.5 235 GLY A N 1
ATOM 1869 C CA . GLY A 1 235 ? -12.641 13.523 15.422 1 90.5 235 GLY A CA 1
ATOM 1870 C C . GLY A 1 235 ? -12.375 12.031 15.57 1 90.5 235 GLY A C 1
ATOM 1871 O O . GLY A 1 235 ? -13.25 11.281 16 1 90.5 235 GLY A O 1
ATOM 1872 N N . GLU A 1 236 ? -11.195 11.602 15.422 1 85.75 236 GLU A N 1
ATOM 1873 C CA . GLU A 1 236 ? -10.812 10.203 15.242 1 85.75 236 GLU A CA 1
ATOM 1874 C C . GLU A 1 236 ? -10.789 9.469 16.578 1 85.75 236 GLU A C 1
ATOM 1876 O O . GLU A 1 236 ? -11.203 8.305 16.672 1 85.75 236 GLU A O 1
ATOM 1881 N N . THR A 1 237 ? -10.391 10.078 17.641 1 90.12 237 THR A N 1
ATOM 1882 C CA . THR A 1 237 ? -10.172 9.406 18.906 1 90.12 237 THR A CA 1
ATOM 1883 C C . THR A 1 237 ? -11.492 9.219 19.656 1 90.12 237 THR A C 1
ATOM 1885 O O . THR A 1 237 ? -12.32 10.133 19.703 1 90.12 237 THR A O 1
ATOM 1888 N N . ASP A 1 238 ? -11.664 8.008 20.094 1 89 238 ASP A N 1
ATOM 1889 C CA . ASP A 1 238 ? -12.805 7.738 20.953 1 89 238 ASP A CA 1
ATOM 1890 C C . ASP A 1 238 ? -12.344 7.27 22.344 1 89 238 ASP A C 1
ATOM 1892 O O . ASP A 1 238 ? -11.148 7.258 22.625 1 89 238 ASP A O 1
ATOM 1896 N N . LYS A 1 239 ? -13.312 6.98 23.188 1 91.25 239 LYS A N 1
ATOM 1897 C CA . LYS A 1 239 ? -13.016 6.648 24.578 1 91.25 239 LYS A CA 1
ATOM 1898 C C . LYS A 1 239 ? -12.18 5.375 24.672 1 91.25 239 LYS A C 1
ATOM 1900 O O . LYS A 1 239 ? -11.273 5.281 25.5 1 91.25 239 LYS A O 1
ATOM 1905 N N . LYS A 1 240 ? -12.492 4.477 23.828 1 89.62 240 LYS A N 1
ATOM 1906 C CA . LYS A 1 240 ? -11.773 3.203 23.859 1 89.62 240 LYS A CA 1
ATOM 1907 C C . LYS A 1 240 ? -10.312 3.393 23.484 1 89.62 240 LYS A C 1
ATOM 1909 O O . LYS A 1 240 ? -9.414 2.885 24.156 1 89.62 240 LYS A O 1
ATOM 1914 N N . ILE A 1 241 ? -10.102 4.137 22.438 1 89.62 241 ILE A N 1
ATOM 1915 C CA . ILE A 1 241 ? -8.75 4.422 21.969 1 89.62 241 ILE A CA 1
ATOM 1916 C C . ILE A 1 241 ? -7.98 5.176 23.047 1 89.62 241 ILE A C 1
ATOM 1918 O O . ILE A 1 241 ? -6.805 4.895 23.297 1 89.62 241 ILE A O 1
ATOM 1922 N N . LEU A 1 242 ? -8.625 6.098 23.672 1 91.88 242 LEU A N 1
ATOM 1923 C CA . LEU A 1 242 ? -8.008 6.934 24.703 1 91.88 242 LEU A CA 1
ATOM 1924 C C . LEU A 1 242 ? -7.598 6.094 25.906 1 91.88 242 LEU A C 1
ATOM 1926 O O . LEU A 1 242 ? -6.555 6.348 26.516 1 91.88 242 LEU A O 1
ATOM 1930 N N . GLU A 1 243 ? -8.367 5.121 26.203 1 92.31 243 GLU A N 1
ATOM 1931 C CA . GLU A 1 243 ? -8.094 4.258 27.359 1 92.31 243 GLU A CA 1
ATOM 1932 C C . GLU A 1 243 ? -6.883 3.367 27.109 1 92.31 243 GLU A C 1
ATOM 1934 O O . GLU A 1 243 ? -6.137 3.049 28.031 1 92.31 243 GLU A O 1
ATOM 1939 N N . GLU A 1 244 ? -6.625 3.086 25.922 1 92.19 244 GLU A N 1
ATOM 1940 C CA . GLU A 1 244 ? -5.609 2.094 25.578 1 92.19 244 GLU A CA 1
ATOM 1941 C C . GLU A 1 244 ? -4.312 2.762 25.125 1 92.19 244 GLU A C 1
ATOM 1943 O O . GLU A 1 244 ? -3.262 2.121 25.094 1 92.19 244 GLU A O 1
ATOM 1948 N N . THR A 1 245 ? -4.363 4.012 25 1 92.25 245 THR A N 1
ATOM 1949 C CA . THR A 1 245 ? -3.232 4.695 24.391 1 92.25 245 THR A CA 1
ATOM 1950 C C . THR A 1 245 ? -2.109 4.906 25.391 1 92.25 245 THR A C 1
ATOM 1952 O O . THR A 1 245 ? -2.361 5.008 26.594 1 92.25 245 THR A O 1
ATOM 1955 N N . ILE A 1 246 ? -0.899 4.98 24.859 1 93.62 246 ILE A N 1
ATOM 1956 C CA . ILE A 1 246 ? 0.261 5.332 25.672 1 93.62 246 ILE A CA 1
ATOM 1957 C C . ILE A 1 246 ? 0.502 6.84 25.594 1 93.62 246 ILE A C 1
ATOM 1959 O O . ILE A 1 246 ? 1.274 7.387 26.391 1 93.62 246 ILE A O 1
ATOM 1963 N N . TYR A 1 247 ? -0.105 7.512 24.688 1 94.81 247 TYR A N 1
ATOM 1964 C CA . TYR A 1 247 ? 0.02 8.961 24.547 1 94.81 247 TYR A CA 1
ATOM 1965 C C . TYR A 1 247 ? -1.04 9.688 25.359 1 94.81 247 TYR A C 1
ATOM 1967 O O . TYR A 1 247 ? -2.182 9.836 24.922 1 94.81 247 TYR A O 1
ATOM 1975 N N . LYS A 1 248 ? -0.62 10.234 26.438 1 94.5 248 LYS A N 1
ATOM 1976 C CA . LYS A 1 248 ? -1.562 10.906 27.328 1 94.5 248 LYS A CA 1
ATOM 1977 C C . LYS A 1 248 ? -1.534 12.422 27.109 1 94.5 248 LYS A C 1
ATOM 1979 O O . LYS A 1 248 ? -0.533 13.078 27.406 1 94.5 248 LYS A O 1
ATOM 1984 N N . PRO A 1 249 ? -2.639 12.945 26.672 1 97.06 249 PRO A N 1
ATOM 1985 C CA . PRO A 1 249 ? -2.674 14.398 26.469 1 97.06 249 PRO A CA 1
ATOM 1986 C C . PRO A 1 249 ? -2.637 15.18 27.766 1 97.06 249 PRO A C 1
ATOM 1988 O O . PRO A 1 249 ? -3.082 14.688 28.812 1 97.06 249 PRO A O 1
ATOM 1991 N N . ASP A 1 250 ? -2.125 16.406 27.734 1 96.75 250 ASP A N 1
ATOM 1992 C CA . ASP A 1 250 ? -2.18 17.297 28.891 1 96.75 250 ASP A CA 1
ATOM 1993 C C . ASP A 1 250 ? -3.621 17.672 29.219 1 96.75 250 ASP A C 1
ATOM 1995 O O . ASP A 1 250 ? -3.977 17.812 30.391 1 96.75 250 ASP A O 1
ATOM 1999 N N . TYR A 1 251 ? -4.434 17.891 28.203 1 97.19 251 TYR A N 1
ATOM 2000 C CA . TYR A 1 251 ? -5.832 18.25 28.359 1 97.19 251 TYR A CA 1
ATOM 2001 C C . TYR A 1 251 ? -6.711 17.5 27.375 1 97.19 251 TYR A C 1
ATOM 2003 O O . TYR A 1 251 ? -6.266 17.141 26.281 1 97.19 251 TYR A O 1
ATOM 2011 N N . ILE A 1 252 ? -7.93 17.219 27.797 1 97.25 252 ILE A N 1
ATOM 2012 C CA . ILE A 1 252 ? -8.93 16.562 26.953 1 97.25 252 ILE A CA 1
ATOM 2013 C C . ILE A 1 252 ? -10.227 17.344 26.984 1 97.25 252 ILE A C 1
ATOM 2015 O O . ILE A 1 252 ? -10.734 17.703 28.047 1 97.25 252 ILE A O 1
ATOM 2019 N N . PHE A 1 253 ? -10.719 17.688 25.812 1 97.06 253 PHE A N 1
ATOM 2020 C CA . PHE A 1 253 ? -12.008 18.344 25.672 1 97.06 253 PHE A CA 1
ATOM 2021 C C . PHE A 1 253 ? -12.875 17.609 24.656 1 97.06 253 PHE A C 1
ATOM 2023 O O . PHE A 1 253 ? -12.367 16.891 23.797 1 97.06 253 PHE A O 1
ATOM 2030 N N . ASN A 1 254 ? -14.188 17.766 24.734 1 96.06 254 ASN A N 1
ATOM 2031 C CA . ASN A 1 254 ? -15.07 17.141 23.766 1 96.06 254 ASN A CA 1
ATOM 2032 C C . ASN A 1 254 ? -14.875 17.734 22.375 1 96.06 254 ASN A C 1
ATOM 2034 O O . ASN A 1 254 ? -15.078 17.047 21.359 1 96.06 254 ASN A O 1
ATOM 2038 N N . SER A 1 255 ? -14.68 19 22.344 1 96.88 255 SER A N 1
ATOM 2039 C CA . SER A 1 255 ? -14.422 19.766 21.125 1 96.88 255 SER A CA 1
ATOM 2040 C C . SER A 1 255 ? -13.773 21.109 21.438 1 96.88 255 SER A C 1
ATOM 2042 O O . SER A 1 255 ? -13.57 21.438 22.609 1 96.88 255 SER A O 1
ATOM 2044 N N . VAL A 1 256 ? -13.422 21.875 20.406 1 97.25 256 VAL A N 1
ATOM 2045 C CA . VAL A 1 256 ? -12.836 23.188 20.578 1 97.25 256 VAL A CA 1
ATOM 2046 C C . VAL A 1 256 ? -13.844 24.125 21.234 1 97.25 256 VAL A C 1
ATOM 2048 O O . VAL A 1 256 ? -13.469 25.156 21.812 1 97.25 256 VAL A O 1
ATOM 2051 N N . LYS A 1 257 ? -15.133 23.734 21.203 1 97.12 257 LYS A N 1
ATOM 2052 C CA . LYS A 1 257 ? -16.156 24.5 21.906 1 97.12 257 LYS A CA 1
ATOM 2053 C C . LYS A 1 257 ? -15.883 24.531 23.406 1 97.12 257 LYS A C 1
ATOM 2055 O O . LYS A 1 257 ? -15.953 25.594 24.031 1 97.12 257 LYS A O 1
ATOM 2060 N N . GLU A 1 258 ? -15.586 23.359 23.906 1 97.19 258 GLU A N 1
ATOM 2061 C CA . GLU A 1 258 ? -15.281 23.266 25.328 1 97.19 258 GLU A CA 1
ATOM 2062 C C . GLU A 1 258 ? -13.953 23.938 25.656 1 97.19 258 GLU A C 1
ATOM 2064 O O . GLU A 1 258 ? -13.812 24.562 26.719 1 97.19 258 GLU A O 1
ATOM 2069 N N . LEU A 1 259 ? -12.969 23.797 24.812 1 96.12 259 LEU A N 1
ATOM 2070 C CA . LEU A 1 259 ? -11.664 24.438 24.984 1 96.12 259 LEU A CA 1
ATOM 2071 C C . LEU A 1 259 ? -11.805 25.953 25.078 1 96.12 259 LEU A C 1
ATOM 2073 O O . LEU A 1 259 ? -11.109 26.594 25.859 1 96.12 259 LEU A O 1
ATOM 2077 N N . LYS A 1 260 ? -12.68 26.484 24.266 1 95.56 260 LYS A N 1
ATOM 2078 C CA . LYS A 1 260 ? -12.945 27.922 24.25 1 95.56 260 LYS A CA 1
ATOM 2079 C C . LYS A 1 260 ? -13.266 28.453 25.641 1 95.56 260 LYS A C 1
ATOM 2081 O O . LYS A 1 260 ? -12.859 29.562 26 1 95.56 260 LYS A O 1
ATOM 2086 N N . GLU A 1 261 ? -13.953 27.625 26.422 1 94.56 261 GLU A N 1
ATOM 2087 C CA . GLU A 1 261 ? -14.406 28.031 27.75 1 94.56 261 GLU A CA 1
ATOM 2088 C C . GLU A 1 261 ? -13.227 28.141 28.719 1 94.56 261 GLU A C 1
ATOM 2090 O O . GLU A 1 261 ? -13.352 28.75 29.781 1 94.56 261 GLU A O 1
ATOM 2095 N N . LYS A 1 262 ? -12.156 27.562 28.312 1 92.81 262 LYS A N 1
ATOM 2096 C CA . LYS A 1 262 ? -10.992 27.531 29.203 1 92.81 262 LYS A CA 1
ATOM 2097 C C . LYS A 1 262 ? -10 28.625 28.844 1 92.81 262 LYS A C 1
ATOM 2099 O O . LYS A 1 262 ? -9.047 28.875 29.578 1 92.81 262 LYS A O 1
ATOM 2104 N N . ILE A 1 263 ? -10.227 29.25 27.75 1 89.44 263 ILE A N 1
ATOM 2105 C CA . ILE A 1 263 ? -9.352 30.344 27.328 1 89.44 263 ILE A CA 1
ATOM 2106 C C . ILE A 1 263 ? -9.75 31.641 28.031 1 89.44 263 ILE A C 1
ATOM 2108 O O . ILE A 1 263 ? -10.906 32.062 27.953 1 89.44 263 ILE A O 1
ATOM 2112 N N . GLU A 1 264 ? -8.945 32.156 28.938 1 78.25 264 GLU A N 1
ATOM 2113 C CA . GLU A 1 264 ? -9.195 33.375 29.719 1 78.25 264 GLU A CA 1
ATOM 2114 C C . GLU A 1 264 ? -8.641 34.625 29.016 1 78.25 264 GLU A C 1
ATOM 2116 O O . GLU A 1 264 ? -7.664 34.531 28.281 1 78.25 264 GLU A O 1
ATOM 2121 N N . MET B 1 1 ? 17.109 -39.469 -2.611 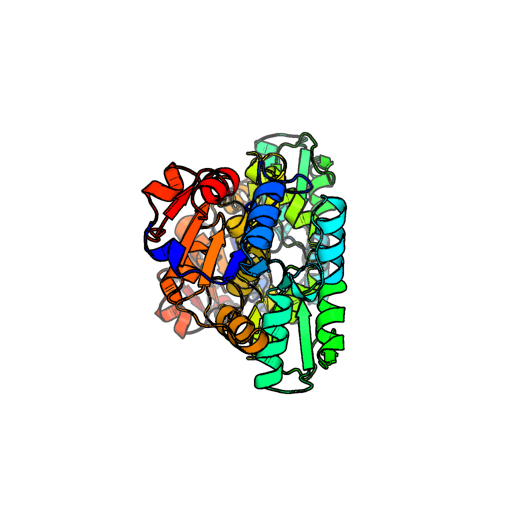1 66.75 1 MET B N 1
ATOM 2122 C CA . MET B 1 1 ? 16.219 -38.938 -3.656 1 66.75 1 MET B CA 1
ATOM 2123 C C . MET B 1 1 ? 15 -39.844 -3.826 1 66.75 1 MET B C 1
ATOM 2125 O O . MET B 1 1 ? 14.477 -39.969 -4.934 1 66.75 1 MET B O 1
ATOM 2129 N N . GLU B 1 2 ? 14.664 -40.469 -2.895 1 70.56 2 GLU B N 1
ATOM 2130 C CA . GLU B 1 2 ? 13.617 -41.5 -2.877 1 70.56 2 GLU B CA 1
ATOM 2131 C C . GLU B 1 2 ? 12.242 -40.875 -3.146 1 70.56 2 GLU B C 1
ATOM 2133 O O . GLU B 1 2 ? 11.43 -41.469 -3.869 1 70.56 2 GLU B O 1
ATOM 2138 N N . LYS B 1 3 ? 11.992 -39.688 -2.645 1 81.25 3 LYS B N 1
ATOM 2139 C CA . LYS B 1 3 ? 10.68 -39.062 -2.84 1 81.25 3 LYS B CA 1
ATOM 2140 C C . LYS B 1 3 ? 10.453 -38.719 -4.305 1 81.25 3 LYS B C 1
ATOM 2142 O O . LYS B 1 3 ? 9.305 -38.625 -4.754 1 81.25 3 LYS B O 1
ATOM 2147 N N . LEU B 1 4 ? 11.516 -38.531 -5.016 1 89.56 4 LEU B N 1
ATOM 2148 C CA . LEU B 1 4 ? 11.391 -38.062 -6.391 1 89.56 4 LEU B CA 1
ATOM 2149 C C . LEU B 1 4 ? 10.891 -39.188 -7.305 1 89.56 4 LEU B C 1
ATOM 2151 O O . LEU B 1 4 ? 10.258 -38.906 -8.328 1 89.56 4 LEU B O 1
ATOM 2155 N N . LYS B 1 5 ? 11.102 -40.438 -6.891 1 88.31 5 LYS B N 1
ATOM 2156 C CA . LYS B 1 5 ? 10.75 -41.562 -7.719 1 88.31 5 LYS B CA 1
ATOM 2157 C C . LYS B 1 5 ? 9.234 -41.75 -7.797 1 88.31 5 LYS B C 1
ATOM 2159 O O . LYS B 1 5 ? 8.719 -42.281 -8.773 1 88.31 5 LYS B O 1
ATOM 2164 N N . ASN B 1 6 ? 8.578 -41.25 -6.844 1 90.44 6 ASN B N 1
ATOM 2165 C CA . ASN B 1 6 ? 7.137 -41.469 -6.758 1 90.44 6 ASN B CA 1
ATOM 2166 C C . ASN B 1 6 ? 6.367 -40.281 -7.348 1 90.44 6 ASN B C 1
ATOM 2168 O O . ASN B 1 6 ? 5.137 -40.312 -7.434 1 90.44 6 ASN B O 1
ATOM 2172 N N . ILE B 1 7 ? 7.09 -39.281 -7.781 1 95.62 7 ILE B N 1
ATOM 2173 C CA . ILE B 1 7 ? 6.426 -38.062 -8.281 1 95.62 7 ILE B CA 1
ATOM 2174 C C . ILE B 1 7 ? 5.844 -38.344 -9.664 1 95.62 7 ILE B C 1
ATOM 2176 O O . ILE B 1 7 ? 6.551 -38.812 -10.562 1 95.62 7 ILE B O 1
ATOM 2180 N N . LYS B 1 8 ? 4.574 -38.031 -9.797 1 95.5 8 LYS B N 1
ATOM 2181 C CA . LYS B 1 8 ? 3.889 -38.25 -11.07 1 95.5 8 LYS B CA 1
ATOM 2182 C C . LYS B 1 8 ? 3.527 -36.938 -11.734 1 95.5 8 LYS B C 1
ATOM 2184 O O . LYS B 1 8 ? 3.193 -36.875 -12.922 1 95.5 8 LYS B O 1
ATOM 2189 N N . CYS B 1 9 ? 3.598 -35.844 -10.992 1 97.56 9 CYS B N 1
ATOM 2190 C CA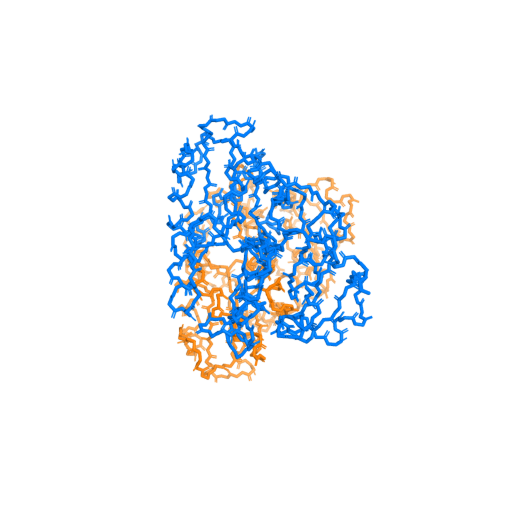 . CYS B 1 9 ? 3.305 -34.531 -11.531 1 97.56 9 CYS B CA 1
ATOM 2191 C C . CYS B 1 9 ? 4.129 -33.469 -10.828 1 97.56 9 CYS B C 1
ATOM 2193 O O . CYS B 1 9 ? 4.141 -33.375 -9.602 1 97.56 9 CYS B O 1
ATOM 2195 N N . TYR B 1 10 ? 4.82 -32.688 -11.602 1 98.12 10 TYR B N 1
ATOM 2196 C CA . TYR B 1 10 ? 5.555 -31.531 -11.086 1 98.12 10 TYR B CA 1
ATOM 2197 C C . TYR B 1 10 ? 4.75 -30.25 -11.258 1 98.12 10 TYR B C 1
ATOM 2199 O O . TYR B 1 10 ? 4.367 -29.891 -12.375 1 98.12 10 TYR B O 1
ATOM 2207 N N . LEU B 1 11 ? 4.398 -29.625 -10.156 1 98.56 11 LEU B N 1
ATOM 2208 C CA . LEU B 1 11 ? 3.918 -28.234 -10.203 1 98.56 11 LEU B CA 1
ATOM 2209 C C . LEU B 1 11 ? 5.086 -27.266 -10.273 1 98.56 11 LEU B C 1
ATOM 2211 O O . LEU B 1 11 ? 5.918 -27.203 -9.367 1 98.56 11 LEU B O 1
ATOM 2215 N N . LEU B 1 12 ? 5.109 -26.531 -11.336 1 98.5 12 LEU B N 1
ATOM 2216 C CA . LEU B 1 12 ? 6.285 -25.734 -11.633 1 98.5 12 LEU B CA 1
ATOM 2217 C C . LEU B 1 12 ? 5.965 -24.234 -11.531 1 98.5 12 LEU B C 1
ATOM 2219 O O . LEU B 1 12 ? 5.148 -23.719 -12.297 1 98.5 12 LEU B O 1
ATOM 2223 N N . ASP B 1 13 ? 6.613 -23.578 -10.617 1 97.88 13 ASP B N 1
ATOM 2224 C CA . ASP B 1 13 ? 6.617 -22.125 -10.688 1 97.88 13 ASP B CA 1
ATOM 2225 C C . ASP B 1 13 ? 7.211 -21.641 -12.008 1 97.88 13 ASP B C 1
ATOM 2227 O O . ASP B 1 13 ? 7.895 -22.391 -12.703 1 97.88 13 ASP B O 1
ATOM 2231 N N . MET B 1 14 ? 6.879 -20.438 -12.344 1 95.69 14 MET B N 1
ATOM 2232 C CA . MET B 1 14 ? 7.352 -19.938 -13.633 1 95.69 14 MET B CA 1
ATOM 2233 C C . MET B 1 14 ? 8.43 -18.875 -13.453 1 95.69 14 MET B C 1
ATOM 2235 O O . MET B 1 14 ? 9.594 -19.109 -13.773 1 95.69 14 MET B O 1
ATOM 2239 N N . ASP B 1 15 ? 8.109 -17.766 -12.812 1 92.69 15 ASP B N 1
ATOM 2240 C CA . ASP B 1 15 ? 9.031 -16.656 -12.641 1 92.69 15 ASP B CA 1
ATOM 2241 C C . ASP B 1 15 ? 10.172 -17.031 -11.703 1 92.69 15 ASP B C 1
ATOM 2243 O O . ASP B 1 15 ? 9.953 -17.281 -10.516 1 92.69 15 ASP B O 1
ATOM 2247 N N . GLY B 1 16 ? 11.336 -17.141 -12.219 1 93.19 16 GLY B N 1
ATOM 2248 C CA . GLY B 1 16 ? 12.5 -17.484 -11.414 1 93.19 16 GLY B CA 1
ATOM 2249 C C . GLY B 1 16 ? 12.805 -18.969 -11.406 1 93.19 16 GLY B C 1
ATOM 2250 O O . GLY B 1 16 ? 13.828 -19.391 -10.859 1 93.19 16 GLY B O 1
ATOM 2251 N N . THR B 1 17 ? 11.938 -19.75 -12.023 1 96.81 17 THR B N 1
ATOM 2252 C CA . THR B 1 17 ? 12.078 -21.203 -12.039 1 96.81 17 THR B CA 1
ATOM 2253 C C . THR B 1 17 ? 12.234 -21.719 -13.469 1 96.81 17 THR B C 1
ATOM 2255 O O . THR B 1 17 ? 13.156 -22.469 -13.773 1 96.81 17 THR B O 1
ATOM 2258 N N . ILE B 1 18 ? 11.383 -21.25 -14.352 1 97.31 18 ILE B N 1
ATOM 2259 C CA . ILE B 1 18 ? 11.398 -21.656 -15.75 1 97.31 18 ILE B CA 1
ATOM 2260 C C . ILE B 1 18 ? 11.969 -20.531 -16.609 1 97.31 18 ILE B C 1
ATOM 2262 O O . ILE B 1 18 ? 12.719 -20.766 -17.562 1 97.31 18 ILE B O 1
ATOM 2266 N N . TYR B 1 19 ? 11.602 -19.297 -16.234 1 95.62 19 TYR B N 1
ATOM 2267 C CA . TYR B 1 19 ? 12.133 -18.125 -16.938 1 95.62 19 TYR B CA 1
ATOM 2268 C C . TYR B 1 19 ? 12.273 -16.938 -15.984 1 95.62 19 TYR B C 1
ATOM 2270 O O . TYR B 1 19 ? 11.727 -16.953 -14.875 1 95.62 19 TYR B O 1
ATOM 2278 N N . LEU B 1 20 ? 13.023 -15.953 -16.328 1 92.12 20 LEU B N 1
ATOM 2279 C CA . LEU B 1 20 ? 13.148 -14.641 -15.703 1 92.12 20 LEU B CA 1
ATOM 2280 C C . LEU B 1 20 ? 12.93 -13.523 -16.719 1 92.12 20 LEU B C 1
ATOM 2282 O O . LEU B 1 20 ? 13.734 -13.352 -17.641 1 92.12 20 LEU B O 1
ATOM 2286 N N . GLY B 1 21 ? 11.875 -12.812 -16.5 1 88.75 21 GLY B N 1
ATOM 2287 C CA . GLY B 1 21 ? 11.531 -11.875 -17.547 1 88.75 21 GLY B CA 1
ATOM 2288 C C . GLY B 1 21 ? 11.25 -12.555 -18.875 1 88.75 21 GLY B C 1
ATOM 2289 O O . GLY B 1 21 ? 10.375 -13.414 -18.984 1 88.75 21 GLY B O 1
ATOM 2290 N N . ASN B 1 22 ? 12.078 -12.266 -19.859 1 90.56 22 ASN B N 1
ATOM 2291 C CA . ASN B 1 22 ? 11.883 -12.836 -21.188 1 90.56 22 ASN B CA 1
ATOM 2292 C C . ASN B 1 22 ? 13.016 -13.789 -21.562 1 90.56 22 ASN B C 1
ATOM 2294 O O . ASN B 1 22 ? 13.281 -14.016 -22.75 1 90.56 22 ASN B O 1
ATOM 2298 N N . GLU B 1 23 ? 13.602 -14.352 -20.547 1 93 23 GLU B N 1
ATOM 2299 C CA . GLU B 1 23 ? 14.695 -15.289 -20.781 1 93 23 GLU B CA 1
ATOM 2300 C C . GLU B 1 23 ? 14.461 -16.609 -20.062 1 93 23 GLU B C 1
ATOM 2302 O O . GLU B 1 23 ? 14.133 -16.625 -18.875 1 93 23 GLU B O 1
ATOM 2307 N N . LEU B 1 24 ? 14.719 -17.656 -20.766 1 95.62 24 LEU B N 1
ATOM 2308 C CA . LEU B 1 24 ? 14.586 -18.969 -20.141 1 95.62 24 LEU B CA 1
ATOM 2309 C C . LEU B 1 24 ? 15.727 -19.219 -19.172 1 95.62 24 LEU B C 1
ATOM 2311 O O . LEU B 1 24 ? 16.875 -18.859 -19.438 1 95.62 24 LEU B O 1
ATOM 2315 N N . ILE B 1 25 ? 15.367 -19.828 -18.125 1 94.94 25 ILE B N 1
ATOM 2316 C CA . ILE B 1 25 ? 16.406 -20.328 -17.219 1 94.94 25 ILE B CA 1
ATOM 2317 C C . ILE B 1 25 ? 17.156 -21.469 -17.906 1 94.94 25 ILE B C 1
ATOM 2319 O O . ILE B 1 25 ? 16.547 -22.328 -18.562 1 94.94 25 ILE B O 1
ATOM 2323 N N . ASP B 1 26 ? 18.406 -21.484 -17.703 1 94.25 26 ASP B N 1
ATOM 2324 C CA . ASP B 1 26 ? 19.25 -22.5 -18.328 1 94.25 26 ASP B CA 1
ATOM 2325 C C . ASP B 1 26 ? 18.781 -23.906 -17.969 1 94.25 26 ASP B C 1
ATOM 2327 O O . ASP B 1 26 ? 18.578 -24.203 -16.781 1 94.25 26 ASP B O 1
ATOM 2331 N N . GLY B 1 27 ? 18.5 -24.734 -19 1 95.75 27 GLY B N 1
ATOM 2332 C CA . GLY B 1 27 ? 18.125 -26.125 -18.781 1 95.75 27 GLY B CA 1
ATOM 2333 C C . GLY B 1 27 ? 16.625 -26.344 -18.688 1 95.75 27 GLY B C 1
ATOM 2334 O O . GLY B 1 27 ? 16.156 -27.469 -18.656 1 95.75 27 GLY B O 1
ATOM 2335 N N . ALA B 1 28 ? 15.883 -25.234 -18.688 1 97.31 28 ALA B N 1
ATOM 2336 C CA . ALA B 1 28 ? 14.438 -25.344 -18.484 1 97.31 28 ALA B CA 1
ATOM 2337 C C . ALA B 1 28 ? 13.789 -26.141 -19.609 1 97.31 28 ALA B C 1
ATOM 2339 O O . ALA B 1 28 ? 12.984 -27.047 -19.359 1 97.31 28 ALA B O 1
ATOM 2340 N N . LYS B 1 29 ? 14.148 -25.812 -20.828 1 96.56 29 LYS B N 1
ATOM 2341 C CA . LYS B 1 29 ? 13.578 -26.516 -21.969 1 96.56 29 LYS B CA 1
ATOM 2342 C C . LYS B 1 29 ? 13.898 -28 -21.922 1 96.56 29 LYS B C 1
ATOM 2344 O O . LYS B 1 29 ? 13.016 -28.844 -22.109 1 96.56 29 LYS B O 1
ATOM 2349 N N . GLU B 1 30 ? 15.148 -28.328 -21.656 1 96.56 30 GLU B N 1
ATOM 2350 C CA . GLU B 1 30 ? 15.602 -29.719 -21.594 1 96.56 30 GLU B CA 1
ATOM 2351 C C . GLU B 1 30 ? 14.938 -30.453 -20.438 1 96.56 30 GLU B C 1
ATOM 2353 O O . GLU B 1 30 ? 14.617 -31.641 -20.562 1 96.56 30 GLU B O 1
ATOM 2358 N N . PHE B 1 31 ? 14.766 -29.766 -19.406 1 97.69 31 PHE B N 1
ATOM 2359 C CA . PHE B 1 31 ? 14.102 -30.344 -18.234 1 97.69 31 PHE B CA 1
ATOM 2360 C C . PHE B 1 31 ? 12.672 -30.75 -18.578 1 97.69 31 PHE B C 1
ATOM 2362 O O . PHE B 1 31 ? 12.258 -31.875 -18.281 1 97.69 31 PHE B O 1
ATOM 2369 N N . LEU B 1 32 ? 11.922 -29.875 -19.219 1 97.75 32 LEU B N 1
ATOM 2370 C CA . LEU B 1 32 ? 10.539 -30.141 -19.594 1 97.75 32 LEU B CA 1
ATOM 2371 C C . LEU B 1 32 ? 10.461 -31.266 -20.609 1 97.75 32 LEU B C 1
ATOM 2373 O O . LEU B 1 32 ? 9.555 -32.094 -20.562 1 97.75 32 LEU B O 1
ATOM 2377 N N . GLU B 1 33 ? 11.375 -31.312 -21.516 1 96.19 33 GLU B N 1
ATOM 2378 C CA . GLU B 1 33 ? 11.438 -32.375 -22.5 1 96.19 33 GLU B CA 1
ATOM 2379 C C . GLU B 1 33 ? 11.688 -33.75 -21.844 1 96.19 33 GLU B C 1
ATOM 2381 O O . GLU B 1 33 ? 11.102 -34.75 -22.234 1 96.19 33 GLU B O 1
ATOM 2386 N N . LYS B 1 34 ? 12.547 -33.688 -20.891 1 96.38 34 LYS B N 1
ATOM 2387 C CA . LYS B 1 34 ? 12.828 -34.906 -20.156 1 96.38 34 LYS B CA 1
ATOM 2388 C C . LYS B 1 34 ? 11.578 -35.438 -19.453 1 96.38 34 LYS B C 1
ATOM 2390 O O . LYS B 1 34 ? 11.32 -36.625 -19.438 1 96.38 34 LYS B O 1
ATOM 2395 N N . LEU B 1 35 ? 10.852 -34.562 -18.766 1 96.81 35 LEU B N 1
ATOM 2396 C CA . LEU B 1 35 ? 9.609 -34.938 -18.125 1 96.81 35 LEU B CA 1
ATOM 2397 C C . LEU B 1 35 ? 8.648 -35.594 -19.125 1 96.81 35 LEU B C 1
ATOM 2399 O O . LEU B 1 35 ? 8.039 -36.625 -18.828 1 96.81 35 LEU B O 1
ATOM 2403 N N . LYS B 1 36 ? 8.555 -35 -20.281 1 95.31 36 LYS B N 1
ATOM 2404 C CA . LYS B 1 36 ? 7.684 -35.531 -21.328 1 95.31 36 LYS B CA 1
ATOM 2405 C C . LYS B 1 36 ? 8.148 -36.906 -21.781 1 95.31 36 LYS B C 1
ATOM 2407 O O . LYS B 1 36 ? 7.332 -37.812 -21.969 1 95.31 36 LYS B O 1
ATOM 2412 N N . GLU B 1 37 ? 9.414 -37.031 -21.969 1 95.38 37 GLU B N 1
ATOM 2413 C CA . GLU B 1 37 ? 9.992 -38.281 -22.391 1 95.38 37 GLU B CA 1
ATOM 2414 C C . GLU B 1 37 ? 9.688 -39.406 -21.391 1 95.38 37 GLU B C 1
ATOM 2416 O O . GLU B 1 37 ? 9.484 -40.562 -21.781 1 95.38 37 GLU B O 1
ATOM 2421 N N . LYS B 1 38 ? 9.68 -39.062 -20.188 1 95 38 LYS B N 1
ATOM 2422 C CA . LYS B 1 38 ? 9.461 -40.031 -19.109 1 95 38 LYS B CA 1
ATOM 2423 C C . LYS B 1 38 ? 7.973 -40.188 -18.797 1 95 38 LYS B C 1
ATOM 2425 O O . LYS B 1 38 ? 7.59 -40.938 -17.891 1 95 38 LYS B O 1
ATOM 2430 N N . ASN B 1 39 ? 7.184 -39.469 -19.484 1 94.75 39 ASN B N 1
ATOM 2431 C CA . ASN B 1 39 ? 5.738 -39.438 -19.297 1 94.75 39 ASN B CA 1
ATOM 2432 C C . ASN B 1 39 ? 5.355 -38.969 -17.891 1 94.75 39 ASN B C 1
ATOM 2434 O O . ASN B 1 39 ? 4.473 -39.531 -17.25 1 94.75 39 ASN B O 1
ATOM 2438 N N . ILE B 1 40 ? 6.105 -38.062 -17.391 1 95.81 40 ILE B N 1
ATOM 2439 C CA . ILE B 1 40 ? 5.793 -37.375 -16.125 1 95.81 40 ILE B CA 1
ATOM 2440 C C . ILE B 1 40 ? 5.082 -36.062 -16.406 1 95.81 40 ILE B C 1
ATOM 2442 O O . ILE B 1 40 ? 5.551 -35.25 -17.219 1 95.81 40 ILE B O 1
ATOM 2446 N N . ARG B 1 41 ? 4.008 -35.844 -15.789 1 96.38 41 ARG B N 1
ATOM 2447 C CA . ARG B 1 41 ? 3.205 -34.656 -16.016 1 96.38 41 ARG B CA 1
ATOM 2448 C C . ARG B 1 41 ? 3.82 -33.438 -15.32 1 96.38 41 ARG B C 1
ATOM 2450 O O . ARG B 1 41 ? 4.492 -33.594 -14.297 1 96.38 41 ARG B O 1
ATOM 2457 N N . TYR B 1 42 ? 3.584 -32.312 -15.938 1 97.69 42 TYR B N 1
ATOM 2458 C CA . TYR B 1 42 ? 3.896 -31.062 -15.258 1 97.69 42 TYR B CA 1
ATOM 2459 C C . TYR B 1 42 ? 2.812 -30.016 -15.5 1 97.69 42 TYR B C 1
ATOM 2461 O O . TYR B 1 42 ? 2.104 -30.062 -16.5 1 97.69 42 TYR B O 1
ATOM 2469 N N . ILE B 1 43 ? 2.59 -29.172 -14.617 1 98.06 43 ILE B N 1
ATOM 2470 C CA . ILE B 1 43 ? 1.673 -28.031 -14.68 1 98.06 43 ILE B CA 1
ATOM 2471 C C . ILE B 1 43 ? 2.398 -26.766 -14.266 1 98.06 43 ILE B C 1
ATOM 2473 O O . ILE B 1 43 ? 3.021 -26.703 -13.203 1 98.06 43 ILE B O 1
ATOM 2477 N N . PHE B 1 44 ? 2.371 -25.797 -15.141 1 98.25 44 PHE B N 1
ATOM 2478 C CA . PHE B 1 44 ? 2.871 -24.484 -14.75 1 98.25 44 PHE B CA 1
ATOM 2479 C C . PHE B 1 44 ? 1.915 -23.812 -13.773 1 98.25 44 PHE B C 1
ATOM 2481 O O . PHE B 1 44 ? 0.775 -23.5 -14.125 1 98.25 44 PHE B O 1
ATOM 2488 N N . LEU B 1 45 ? 2.408 -23.594 -12.594 1 97.75 45 LEU B N 1
ATOM 2489 C CA . LEU B 1 45 ? 1.596 -23.016 -11.531 1 97.75 45 LEU B CA 1
ATOM 2490 C C . LEU B 1 45 ? 2.092 -21.625 -11.164 1 97.75 45 LEU B C 1
ATOM 2492 O O . LEU B 1 45 ? 3.17 -21.484 -10.578 1 97.75 45 LEU B O 1
ATOM 2496 N N . THR B 1 46 ? 1.275 -20.594 -11.438 1 96.12 46 THR B N 1
ATOM 2497 C CA . THR B 1 46 ? 1.728 -19.234 -11.211 1 96.12 46 THR B CA 1
ATOM 2498 C C . THR B 1 46 ? 0.797 -18.516 -10.234 1 96.12 46 THR B C 1
ATOM 2500 O O . THR B 1 46 ? -0.42 -18.703 -10.281 1 96.12 46 THR B O 1
ATOM 2503 N N . ASN B 1 47 ? 1.37 -17.734 -9.297 1 96.81 47 ASN B N 1
ATOM 2504 C CA . ASN B 1 47 ? 0.631 -16.797 -8.461 1 96.81 47 ASN B CA 1
ATOM 2505 C C . ASN B 1 47 ? 0.211 -15.555 -9.242 1 96.81 47 ASN B C 1
ATOM 2507 O O . ASN B 1 47 ? -0.69 -14.828 -8.828 1 96.81 47 ASN B O 1
ATOM 2511 N N . ASN B 1 48 ? 0.92 -15.312 -10.32 1 95.31 48 ASN B N 1
ATOM 2512 C CA . ASN B 1 48 ? 0.691 -14.07 -11.062 1 95.31 48 ASN B CA 1
ATOM 2513 C C . ASN B 1 48 ? -0.677 -14.07 -11.742 1 95.31 48 ASN B C 1
ATOM 2515 O O . ASN B 1 48 ? -0.954 -14.906 -12.594 1 95.31 48 ASN B O 1
ATOM 2519 N N . SER B 1 49 ? -1.433 -13.109 -11.383 1 96.44 49 SER B N 1
ATOM 2520 C CA . SER B 1 49 ? -2.805 -13.055 -11.875 1 96.44 49 SER B CA 1
ATOM 2521 C C . SER B 1 49 ? -2.977 -11.938 -12.906 1 96.44 49 SER B C 1
ATOM 2523 O O . SER B 1 49 ? -4.098 -11.641 -13.32 1 96.44 49 SER B O 1
ATOM 2525 N N . SER B 1 50 ? -1.937 -11.273 -13.242 1 95.94 50 SER B N 1
ATOM 2526 C CA . SER B 1 50 ? -2.053 -10.094 -14.094 1 95.94 50 SER B CA 1
ATOM 2527 C C . SER B 1 50 ? -2.314 -10.484 -15.547 1 95.94 50 SER B C 1
ATOM 2529 O O . SER B 1 50 ? -2.729 -9.656 -16.359 1 95.94 50 SER B O 1
ATOM 2531 N N . LYS B 1 51 ? -2.02 -11.75 -15.875 1 93.56 51 LYS B N 1
ATOM 2532 C CA . LYS B 1 51 ? -2.219 -12.266 -17.234 1 93.56 51 LYS B CA 1
ATOM 2533 C C . LYS B 1 51 ? -3.115 -13.5 -17.219 1 93.56 51 LYS B C 1
ATOM 2535 O O . LYS B 1 51 ? -3.123 -14.258 -16.234 1 93.56 51 LYS B O 1
ATOM 2540 N N . ASN B 1 52 ? -3.82 -13.664 -18.281 1 92.75 52 ASN B N 1
ATOM 2541 C CA . ASN B 1 52 ? -4.625 -14.875 -18.375 1 92.75 52 ASN B CA 1
ATOM 2542 C C . ASN B 1 52 ? -3.834 -16.031 -18.984 1 92.75 52 ASN B C 1
ATOM 2544 O O . ASN B 1 52 ? -2.674 -15.859 -19.359 1 92.75 52 ASN B O 1
ATOM 2548 N N . LYS B 1 53 ? -4.43 -17.203 -19.078 1 94.12 53 LYS B N 1
ATOM 2549 C CA . LYS B 1 53 ? -3.766 -18.438 -19.531 1 94.12 53 LYS B CA 1
ATOM 2550 C C . LYS B 1 53 ? -3.234 -18.281 -20.953 1 94.12 53 LYS B C 1
ATOM 2552 O O . LYS B 1 53 ? -2.148 -18.781 -21.266 1 94.12 53 LYS B O 1
ATOM 2557 N N . ASP B 1 54 ? -3.988 -17.594 -21.766 1 94.44 54 ASP B N 1
ATOM 2558 C CA . ASP B 1 54 ? -3.58 -17.453 -23.172 1 94.44 54 ASP B CA 1
ATOM 2559 C C . ASP B 1 54 ? -2.281 -16.656 -23.281 1 94.44 54 ASP B C 1
ATOM 2561 O O . ASP B 1 54 ? -1.41 -16.984 -24.078 1 94.44 54 ASP B O 1
ATOM 2565 N N . ARG B 1 55 ? -2.197 -15.688 -22.484 1 93.88 55 ARG B N 1
ATOM 2566 C CA . ARG B 1 55 ? -0.99 -14.867 -22.469 1 93.88 55 ARG B CA 1
ATOM 2567 C C . ARG B 1 55 ? 0.217 -15.672 -22 1 93.88 55 ARG B C 1
ATOM 2569 O O . ARG B 1 55 ? 1.32 -15.508 -22.531 1 93.88 55 ARG B O 1
ATOM 2576 N N . TYR B 1 56 ? 0.015 -16.516 -21.078 1 94.44 56 TYR B N 1
ATOM 2577 C CA . TYR B 1 56 ? 1.112 -17.344 -20.578 1 94.44 56 TYR B CA 1
ATOM 2578 C C . TYR B 1 56 ? 1.529 -18.375 -21.625 1 94.44 56 TYR B C 1
ATOM 2580 O O . TYR B 1 56 ? 2.721 -18.625 -21.812 1 94.44 56 TYR B O 1
ATOM 2588 N N . VAL B 1 57 ? 0.552 -18.953 -22.25 1 96.62 57 VAL B N 1
ATOM 2589 C CA . VAL B 1 57 ? 0.828 -19.922 -23.312 1 96.62 57 VAL B CA 1
ATOM 2590 C C . VAL B 1 57 ? 1.623 -19.266 -24.422 1 96.62 57 VAL B C 1
ATOM 2592 O O . VAL B 1 57 ? 2.615 -19.812 -24.906 1 96.62 57 VAL B O 1
ATOM 2595 N N . GLU B 1 58 ? 1.157 -18.109 -24.75 1 96.62 58 GLU B N 1
ATOM 2596 C CA . GLU B 1 58 ? 1.861 -17.344 -25.781 1 96.62 58 GLU B CA 1
ATOM 2597 C C . GLU B 1 58 ? 3.303 -17.062 -25.375 1 96.62 58 GLU B C 1
ATOM 2599 O O . GLU B 1 58 ? 4.227 -17.234 -26.172 1 96.62 58 GLU B O 1
ATOM 2604 N N . LYS B 1 59 ? 3.477 -16.656 -24.172 1 95.38 59 LYS B N 1
ATOM 2605 C CA . LYS B 1 59 ? 4.812 -16.344 -23.672 1 95.38 59 LYS B CA 1
ATOM 2606 C C . LYS B 1 59 ? 5.703 -17.594 -23.688 1 95.38 59 LYS B C 1
ATOM 2608 O O . LYS B 1 59 ? 6.844 -17.531 -24.156 1 95.38 59 LYS B O 1
ATOM 2613 N N . LEU B 1 60 ? 5.211 -18.688 -23.203 1 96.56 60 LEU B N 1
ATOM 2614 C CA . LEU B 1 60 ? 5.965 -19.938 -23.141 1 96.56 60 LEU B CA 1
ATOM 2615 C C . LEU B 1 60 ? 6.344 -20.406 -24.547 1 96.56 60 LEU B C 1
ATOM 2617 O O . LEU B 1 60 ? 7.488 -20.812 -24.781 1 96.56 60 LEU B O 1
ATOM 2621 N N . ASN B 1 61 ? 5.422 -20.25 -25.469 1 97 61 ASN B N 1
ATOM 2622 C CA . ASN B 1 61 ? 5.691 -20.656 -26.844 1 97 61 ASN B CA 1
ATOM 2623 C C . ASN B 1 61 ? 6.734 -19.75 -27.5 1 97 61 ASN B C 1
ATOM 2625 O O . ASN B 1 61 ? 7.598 -20.234 -28.234 1 97 61 ASN B O 1
ATOM 2629 N N . LYS B 1 62 ? 6.664 -18.5 -27.172 1 96.38 62 LYS B N 1
ATOM 2630 C CA . LYS B 1 62 ? 7.648 -17.562 -27.672 1 96.38 62 LYS B CA 1
ATOM 2631 C C . LYS B 1 62 ? 9.047 -17.875 -27.156 1 96.38 62 LYS B C 1
ATOM 2633 O O . LYS B 1 62 ? 10.039 -17.656 -27.844 1 96.38 62 LYS B O 1
ATOM 2638 N N . LEU B 1 63 ? 9.047 -18.469 -26 1 95.81 63 LEU B N 1
ATOM 2639 C CA . LEU B 1 63 ? 10.312 -18.797 -25.359 1 95.81 63 LEU B CA 1
ATOM 2640 C C . LEU B 1 63 ? 10.797 -20.172 -25.812 1 95.81 63 LEU B C 1
ATOM 2642 O O . LEU B 1 63 ? 11.852 -20.641 -25.375 1 95.81 63 LEU B O 1
ATOM 2646 N N . GLY B 1 64 ? 9.984 -20.859 -26.625 1 95.12 64 GLY B N 1
ATOM 2647 C CA . GLY B 1 64 ? 10.398 -22.125 -27.203 1 95.12 64 GLY B CA 1
ATOM 2648 C C . GLY B 1 64 ? 9.867 -23.328 -26.438 1 95.12 64 GLY B C 1
ATOM 2649 O O . GLY B 1 64 ? 10.305 -24.453 -26.672 1 95.12 64 GLY B O 1
ATOM 2650 N N . ILE B 1 65 ? 9.008 -23.094 -25.516 1 96.44 65 ILE B N 1
ATOM 2651 C CA . ILE B 1 65 ? 8.359 -24.172 -24.781 1 96.44 65 ILE B CA 1
ATOM 2652 C C . ILE B 1 65 ? 6.973 -24.422 -25.359 1 96.44 65 ILE B C 1
ATOM 2654 O O . ILE B 1 65 ? 6.113 -23.531 -25.359 1 96.44 65 ILE B O 1
ATOM 2658 N N . LYS B 1 66 ? 6.805 -25.578 -25.875 1 94 66 LYS B N 1
ATOM 2659 C CA . LYS B 1 66 ? 5.473 -25.922 -26.359 1 94 66 LYS B CA 1
ATOM 2660 C C . LYS B 1 66 ? 4.496 -26.109 -25.203 1 94 66 LYS B C 1
ATOM 2662 O O . LYS B 1 66 ? 4.582 -27.094 -24.453 1 94 66 LYS B O 1
ATOM 2667 N N . ALA B 1 67 ? 3.617 -25.172 -25.062 1 95.81 67 ALA B N 1
ATOM 2668 C CA . ALA B 1 67 ? 2.662 -25.203 -23.969 1 95.81 67 ALA B CA 1
ATOM 2669 C C . ALA B 1 67 ? 1.235 -25 -24.469 1 95.81 67 ALA B C 1
ATOM 2671 O O . ALA B 1 67 ? 1.02 -24.391 -25.516 1 95.81 67 ALA B O 1
ATOM 2672 N N . TYR B 1 68 ? 0.305 -25.594 -23.781 1 95.94 68 TYR B N 1
ATOM 2673 C CA . TYR B 1 68 ? -1.126 -25.469 -24.031 1 95.94 68 TYR B CA 1
ATOM 2674 C C . TYR B 1 68 ? -1.845 -24.922 -22.797 1 95.94 68 TYR B C 1
ATOM 2676 O O . TYR B 1 68 ? -1.263 -24.859 -21.703 1 95.94 68 TYR B O 1
ATOM 2684 N N . ARG B 1 69 ? -3.031 -24.5 -22.984 1 95.44 69 ARG B N 1
ATOM 2685 C CA . ARG B 1 69 ? -3.83 -23.922 -21.906 1 95.44 69 ARG B CA 1
ATOM 2686 C C . ARG B 1 69 ? -3.92 -24.875 -20.719 1 95.44 69 ARG B C 1
ATOM 2688 O O . ARG B 1 69 ? -3.895 -24.438 -19.562 1 95.44 69 ARG B O 1
ATOM 2695 N N . GLU B 1 70 ? -4 -26.125 -21 1 95 70 GLU B N 1
ATOM 2696 C CA . GLU B 1 70 ? -4.184 -27.141 -19.969 1 95 70 GLU B CA 1
ATOM 2697 C C . GLU B 1 70 ? -2.928 -27.297 -19.109 1 95 70 GLU B C 1
ATOM 2699 O O . GLU B 1 70 ? -2.975 -27.875 -18.031 1 95 70 GLU B O 1
ATOM 2704 N N . ASP B 1 71 ? -1.805 -26.734 -19.641 1 96.62 71 ASP B N 1
ATOM 2705 C CA . ASP B 1 71 ? -0.54 -26.875 -18.922 1 96.62 71 ASP B CA 1
ATOM 2706 C C . ASP B 1 71 ? -0.367 -25.766 -17.891 1 96.62 71 ASP B C 1
ATOM 2708 O O . ASP B 1 71 ? 0.551 -25.812 -17.078 1 96.62 71 ASP B O 1
ATOM 2712 N N . VAL B 1 72 ? -1.271 -24.766 -17.922 1 97.44 72 VAL B N 1
ATOM 2713 C CA . VAL B 1 72 ? -1.081 -23.578 -17.109 1 97.44 72 VAL B CA 1
ATOM 2714 C C . VAL B 1 72 ? -2.229 -23.453 -16.109 1 97.44 72 VAL B C 1
ATOM 2716 O O . VAL B 1 72 ? -3.395 -23.625 -16.469 1 97.44 72 VAL B O 1
ATOM 2719 N N . PHE B 1 73 ? -1.895 -23.219 -14.883 1 97.5 73 PHE B N 1
ATOM 2720 C CA . PHE B 1 73 ? -2.848 -22.953 -13.812 1 97.5 73 PHE B CA 1
ATOM 2721 C C . PHE B 1 73 ? -2.424 -21.719 -13.008 1 97.5 73 PHE B C 1
ATOM 2723 O O . PHE B 1 73 ? -1.28 -21.641 -12.562 1 97.5 73 PHE B O 1
ATOM 2730 N N . SER B 1 74 ? -3.312 -20.75 -12.867 1 96.88 74 SER B N 1
ATOM 2731 C CA . SER B 1 74 ? -2.961 -19.484 -12.234 1 96.88 74 SER B CA 1
ATOM 2732 C C . SER B 1 74 ? -3.768 -19.266 -10.953 1 96.88 74 SER B C 1
ATOM 2734 O O . SER B 1 74 ? -4.797 -19.922 -10.75 1 96.88 74 SER B O 1
ATOM 2736 N N . SER B 1 75 ? -3.256 -18.359 -10.141 1 97.81 75 SER B N 1
ATOM 2737 C CA . SER B 1 75 ? -3.99 -17.969 -8.938 1 97.81 75 SER B CA 1
ATOM 2738 C C . SER B 1 75 ? -5.328 -17.328 -9.289 1 97.81 75 SER B C 1
ATOM 2740 O O . SER B 1 75 ? -6.301 -17.453 -8.547 1 97.81 75 SER B O 1
ATOM 2742 N N . GLY B 1 76 ? -5.41 -16.641 -10.445 1 97.88 76 GLY B N 1
ATOM 2743 C CA . GLY B 1 76 ? -6.68 -16.109 -10.922 1 97.88 76 GLY B CA 1
ATOM 2744 C C . GLY B 1 76 ? -7.723 -17.188 -11.156 1 97.88 76 GLY B C 1
ATOM 2745 O O . GLY B 1 76 ? -8.852 -17.078 -10.68 1 97.88 76 GLY B O 1
ATOM 2746 N N . GLU B 1 77 ? -7.312 -18.25 -11.844 1 97.31 77 GLU B N 1
ATOM 2747 C CA . GLU B 1 77 ? -8.219 -19.359 -12.094 1 97.31 77 GLU B CA 1
ATOM 2748 C C . GLU B 1 77 ? -8.648 -20.031 -10.789 1 97.31 77 GLU B C 1
ATOM 2750 O O . GLU B 1 77 ? -9.828 -20.344 -10.602 1 97.31 77 GLU B O 1
ATOM 2755 N N . ALA B 1 78 ? -7.695 -20.25 -9.906 1 97.94 78 ALA B N 1
ATOM 2756 C CA . ALA B 1 78 ? -8.008 -20.828 -8.609 1 97.94 78 ALA B CA 1
ATOM 2757 C C . ALA B 1 78 ? -9.031 -20 -7.855 1 97.94 78 ALA B C 1
ATOM 2759 O O . ALA B 1 78 ? -9.922 -20.531 -7.191 1 97.94 78 ALA B O 1
ATOM 2760 N N . THR B 1 79 ? -8.914 -18.672 -7.965 1 98.56 79 THR B N 1
ATOM 2761 C CA . THR B 1 79 ? -9.812 -17.766 -7.27 1 98.56 79 THR B CA 1
ATOM 2762 C C . THR B 1 79 ? -11.234 -17.859 -7.828 1 98.56 79 THR B C 1
ATOM 2764 O O . THR B 1 79 ? -12.203 -17.891 -7.07 1 98.56 79 THR B O 1
ATOM 2767 N N . THR B 1 80 ? -11.336 -17.969 -9.164 1 98.19 80 THR B N 1
ATOM 2768 C CA . THR B 1 80 ? -12.664 -18.094 -9.75 1 98.19 80 THR B CA 1
ATOM 2769 C C . THR B 1 80 ? -13.312 -19.406 -9.336 1 98.19 80 THR B C 1
ATOM 2771 O O . THR B 1 80 ? -14.516 -19.469 -9.062 1 98.19 80 THR B O 1
ATOM 2774 N N . ILE B 1 81 ? -12.523 -20.5 -9.281 1 97.56 81 ILE B N 1
ATOM 2775 C CA . ILE B 1 81 ? -13.031 -21.797 -8.859 1 97.56 81 ILE B CA 1
ATOM 2776 C C . ILE B 1 81 ? -13.523 -21.703 -7.414 1 97.56 81 ILE B C 1
ATOM 2778 O O . ILE B 1 81 ? -14.625 -22.156 -7.098 1 97.56 81 ILE B O 1
ATOM 2782 N N . TYR B 1 82 ? -12.75 -21.094 -6.559 1 97.94 82 TYR B N 1
ATOM 2783 C CA . TYR B 1 82 ? -13.086 -20.922 -5.148 1 97.94 82 TYR B CA 1
ATOM 2784 C C . TYR B 1 82 ? -14.383 -20.141 -4.984 1 97.94 82 TYR B C 1
ATOM 2786 O O . TYR B 1 82 ? -15.273 -20.547 -4.242 1 97.94 82 TYR B O 1
ATOM 2794 N N . LEU B 1 83 ? -14.508 -19 -5.68 1 98.38 83 LEU B N 1
ATOM 2795 C CA . LEU B 1 83 ? -15.648 -18.094 -5.52 1 98.38 83 LEU B CA 1
ATOM 2796 C C . LEU B 1 83 ? -16.906 -18.703 -6.109 1 98.38 83 LEU B C 1
ATOM 2798 O O . LEU B 1 83 ? -18.016 -18.484 -5.594 1 98.38 83 LEU B O 1
ATOM 2802 N N . ASN B 1 84 ? -16.75 -19.484 -7.188 1 97.69 84 ASN B N 1
ATOM 2803 C CA . ASN B 1 84 ? -17.906 -20.125 -7.781 1 97.69 84 ASN B CA 1
ATOM 2804 C C . ASN B 1 84 ? -18.516 -21.172 -6.844 1 97.69 84 ASN B C 1
ATOM 2806 O O . ASN B 1 84 ? -19.734 -21.391 -6.848 1 97.69 84 ASN B O 1
ATOM 2810 N N . LYS B 1 85 ? -17.656 -21.844 -6.066 1 96.56 85 LYS B N 1
ATOM 2811 C CA . LYS B 1 85 ? -18.141 -22.797 -5.07 1 96.56 85 LYS B CA 1
ATOM 2812 C C . LYS B 1 85 ? -18.906 -22.094 -3.953 1 96.56 85 LYS B C 1
ATOM 2814 O O . LYS B 1 85 ? -19.828 -22.656 -3.361 1 96.56 85 LYS B O 1
ATOM 2819 N N . ARG B 1 86 ? -18.562 -20.891 -3.719 1 96.75 86 ARG B N 1
ATOM 2820 C CA . ARG B 1 86 ? -19.172 -20.109 -2.652 1 96.75 86 ARG B CA 1
ATOM 2821 C C . ARG B 1 86 ? -20.484 -19.469 -3.127 1 96.75 86 ARG B C 1
ATOM 2823 O O . ARG B 1 86 ? -21.469 -19.438 -2.385 1 96.75 86 ARG B O 1
ATOM 2830 N N . LYS B 1 87 ? -20.406 -18.859 -4.344 1 98 87 LYS B N 1
ATOM 2831 C CA . LYS B 1 87 ? -21.578 -18.188 -4.891 1 98 87 LYS B CA 1
ATOM 2832 C C . LYS B 1 87 ? -21.484 -18.047 -6.406 1 98 87 LYS B C 1
ATOM 2834 O O . LYS B 1 87 ? -20.828 -17.125 -6.898 1 98 87 LYS B O 1
ATOM 2839 N N . LYS B 1 88 ? -22.219 -18.859 -7.117 1 97.62 88 LYS B N 1
ATOM 2840 C CA . LYS B 1 88 ? -22.266 -18.75 -8.57 1 97.62 88 LYS B CA 1
ATOM 2841 C C . LYS B 1 88 ? -22.875 -17.422 -9 1 97.62 88 LYS B C 1
ATOM 2843 O O . LYS B 1 88 ? -23.859 -16.969 -8.414 1 97.62 88 LYS B O 1
ATOM 2848 N N . GLY B 1 89 ? -22.266 -16.797 -9.953 1 97.31 89 GLY B N 1
ATOM 2849 C CA . GLY B 1 89 ? -22.797 -15.555 -10.484 1 97.31 89 GLY B CA 1
ATOM 2850 C C . GLY B 1 89 ? -22.625 -14.375 -9.539 1 97.31 89 GLY B C 1
ATOM 2851 O O . GLY B 1 89 ? -23.328 -13.367 -9.656 1 97.31 89 GLY B O 1
ATOM 2852 N N . ALA B 1 90 ? -21.719 -14.453 -8.656 1 98.56 90 ALA B N 1
ATOM 2853 C CA . ALA B 1 90 ? -21.5 -13.422 -7.645 1 98.56 90 ALA B CA 1
ATOM 2854 C C . ALA B 1 90 ? -21.125 -12.086 -8.297 1 98.56 90 ALA B C 1
ATOM 2856 O O . ALA B 1 90 ? -20.562 -12.062 -9.391 1 98.56 90 ALA B O 1
ATOM 2857 N N . LYS B 1 91 ? -21.516 -11.008 -7.656 1 98.81 91 LYS B N 1
ATOM 2858 C CA . LYS B 1 91 ? -21.094 -9.656 -8 1 98.81 91 LYS B CA 1
ATOM 2859 C C . LYS B 1 91 ? -19.766 -9.32 -7.324 1 98.81 91 LYS B C 1
ATOM 2861 O O . LYS B 1 91 ? -19.641 -9.43 -6.102 1 98.81 91 LYS B O 1
ATOM 2866 N N . VAL B 1 92 ? -18.812 -8.898 -8.148 1 98.88 92 VAL B N 1
ATOM 2867 C CA . VAL B 1 92 ? -17.453 -8.766 -7.637 1 98.88 92 VAL B CA 1
ATOM 2868 C C . VAL B 1 92 ? -16.906 -7.383 -7.984 1 98.88 92 VAL B C 1
ATOM 2870 O O . VAL B 1 92 ? -17.047 -6.918 -9.117 1 98.88 92 VAL B O 1
ATOM 2873 N N . PHE B 1 93 ? -16.375 -6.648 -7.027 1 98.94 93 PHE B N 1
ATOM 2874 C CA . PHE B 1 93 ? -15.461 -5.547 -7.297 1 98.94 93 PHE B CA 1
ATOM 2875 C C . PHE B 1 93 ? -14.031 -6.051 -7.41 1 98.94 93 PHE B C 1
ATOM 2877 O O . PHE B 1 93 ? -13.445 -6.492 -6.422 1 98.94 93 PHE B O 1
ATOM 2884 N N . LEU B 1 94 ? -13.516 -5.984 -8.594 1 98.88 94 LEU B N 1
ATOM 2885 C CA . LEU B 1 94 ? -12.234 -6.605 -8.898 1 98.88 94 LEU B CA 1
ATOM 2886 C C . LEU B 1 94 ? -11.156 -5.551 -9.117 1 98.88 94 LEU B C 1
ATOM 2888 O O . LEU B 1 94 ? -11.328 -4.645 -9.938 1 98.88 94 LEU B O 1
ATOM 2892 N N . LEU B 1 95 ? -10.141 -5.609 -8.297 1 98.88 95 LEU B N 1
ATOM 2893 C CA . LEU B 1 95 ? -8.891 -4.934 -8.648 1 98.88 95 LEU B CA 1
ATOM 2894 C C . LEU B 1 95 ? -7.996 -5.844 -9.477 1 98.88 95 LEU B C 1
ATOM 2896 O O . LEU B 1 95 ? -7.32 -6.723 -8.938 1 98.88 95 LEU B O 1
ATOM 2900 N N . GLY B 1 96 ? -7.945 -5.633 -10.727 1 98.69 96 GLY B N 1
ATOM 2901 C CA . GLY B 1 96 ? -7.223 -6.496 -11.648 1 98.69 96 GLY B CA 1
ATOM 2902 C C . GLY B 1 96 ? -7.094 -5.91 -13.039 1 98.69 96 GLY B C 1
ATOM 2903 O O . GLY B 1 96 ? -7.727 -4.898 -13.352 1 98.69 96 GLY B O 1
ATOM 2904 N N . THR B 1 97 ? -6.301 -6.508 -13.836 1 98.5 97 THR B N 1
ATOM 2905 C CA . THR B 1 97 ? -6.094 -6.125 -15.227 1 98.5 97 THR B CA 1
ATOM 2906 C C . THR B 1 97 ? -7.277 -6.559 -16.094 1 98.5 97 THR B C 1
ATOM 2908 O O . THR B 1 97 ? -8.164 -7.277 -15.617 1 98.5 97 THR B O 1
ATOM 2911 N N . LYS B 1 98 ? -7.227 -6.105 -17.328 1 98.06 98 LYS B N 1
ATOM 2912 C CA . LYS B 1 98 ? -8.25 -6.543 -18.281 1 98.06 98 LYS B CA 1
ATOM 2913 C C . LYS B 1 98 ? -8.227 -8.062 -18.453 1 98.06 98 LYS B C 1
ATOM 2915 O O . LYS B 1 98 ? -9.281 -8.688 -18.562 1 98.06 98 LYS B O 1
ATOM 2920 N N . ASP B 1 99 ? -7.051 -8.672 -18.484 1 97.75 99 ASP B N 1
ATOM 2921 C CA . ASP B 1 99 ? -6.922 -10.117 -18.594 1 97.75 99 ASP B CA 1
ATOM 2922 C C . ASP B 1 99 ? -7.633 -10.828 -17.438 1 97.75 99 ASP B C 1
ATOM 2924 O O . ASP B 1 99 ? -8.352 -11.805 -17.656 1 97.75 99 ASP B O 1
ATOM 2928 N N . LEU B 1 100 ? -7.43 -10.336 -16.25 1 98.31 100 LEU B N 1
ATOM 2929 C CA . LEU B 1 100 ? -8.078 -10.953 -15.102 1 98.31 100 LEU B CA 1
ATOM 2930 C C . LEU B 1 100 ? -9.586 -10.719 -15.141 1 98.31 100 LEU B C 1
ATOM 2932 O O . LEU B 1 100 ? -10.367 -11.609 -14.781 1 98.31 100 LEU B O 1
ATOM 2936 N N . GLU B 1 101 ? -10 -9.516 -15.531 1 98.5 101 GLU B N 1
ATOM 2937 C CA . GLU B 1 101 ? -11.422 -9.227 -15.672 1 98.5 101 GLU B CA 1
ATOM 2938 C C . GLU B 1 101 ? -12.094 -10.219 -16.625 1 98.5 101 GLU B C 1
ATOM 2940 O O . GLU B 1 101 ? -13.18 -10.734 -16.328 1 98.5 101 GLU B O 1
ATOM 2945 N N . ASP B 1 102 ? -11.461 -10.414 -17.703 1 98 102 ASP B N 1
ATOM 2946 C CA . ASP B 1 102 ? -12.016 -11.328 -18.703 1 98 102 ASP B CA 1
ATOM 2947 C C . ASP B 1 102 ? -12.133 -12.742 -18.125 1 98 102 ASP B C 1
ATOM 2949 O O . ASP B 1 102 ? -13.117 -13.445 -18.391 1 98 102 ASP B O 1
ATOM 2953 N N . GLU B 1 103 ? -11.141 -13.211 -17.406 1 97.06 103 GLU B N 1
ATOM 2954 C CA . GLU B 1 103 ? -11.18 -14.516 -16.766 1 97.06 103 GLU B CA 1
ATOM 2955 C C . GLU B 1 103 ? -12.359 -14.633 -15.805 1 97.06 103 GLU B C 1
ATOM 2957 O O . GLU B 1 103 ? -13.031 -15.664 -15.766 1 97.06 103 GLU B O 1
ATOM 2962 N N . PHE B 1 104 ? -12.656 -13.578 -15.062 1 98.38 104 PHE B N 1
ATOM 2963 C CA . PHE B 1 104 ? -13.758 -13.57 -14.117 1 98.38 104 PHE B CA 1
ATOM 2964 C C . PHE B 1 104 ? -15.094 -13.578 -14.844 1 98.38 104 PHE B C 1
ATOM 2966 O O . PHE B 1 104 ? -16.016 -14.305 -14.461 1 98.38 104 PHE B O 1
ATOM 2973 N N . LYS B 1 105 ? -15.164 -12.789 -15.914 1 98.44 105 LYS B N 1
ATOM 2974 C CA . LYS B 1 105 ? -16.391 -12.758 -16.703 1 98.44 105 LYS B CA 1
ATOM 2975 C C . LYS B 1 105 ? -16.672 -14.117 -17.328 1 98.44 105 LYS B C 1
ATOM 2977 O O . LYS B 1 105 ? -17.812 -14.602 -17.312 1 98.44 105 LYS B O 1
ATOM 2982 N N . GLU B 1 106 ? -15.648 -14.711 -17.859 1 97.44 106 GLU B N 1
ATOM 2983 C CA . GLU B 1 106 ? -15.781 -16.031 -18.469 1 97.44 106 GLU B CA 1
ATOM 2984 C C . GLU B 1 106 ? -16.234 -17.078 -17.453 1 97.44 106 GLU B C 1
ATOM 2986 O O . GLU B 1 106 ? -16.938 -18.016 -17.812 1 97.44 106 GLU B O 1
ATOM 2991 N N . ALA B 1 107 ? -15.836 -16.875 -16.234 1 97.44 107 ALA B N 1
ATOM 2992 C CA . ALA B 1 107 ? -16.188 -17.812 -15.164 1 97.44 107 ALA B CA 1
ATOM 2993 C C . ALA B 1 107 ? -17.609 -17.547 -14.656 1 97.44 107 ALA B C 1
ATOM 2995 O O . ALA B 1 107 ? -18.094 -18.25 -13.781 1 97.44 107 ALA B O 1
ATOM 2996 N N . GLY B 1 108 ? -18.266 -16.453 -15.102 1 98.44 108 GLY B N 1
ATOM 2997 C CA . GLY B 1 108 ? -19.672 -16.234 -14.828 1 98.44 108 GLY B CA 1
ATOM 2998 C C . GLY B 1 108 ? -19.922 -15.156 -13.797 1 98.44 108 GLY B C 1
ATOM 2999 O O . GLY B 1 108 ? -21.062 -14.953 -13.359 1 98.44 108 GLY B O 1
ATOM 3000 N N . PHE B 1 109 ? -18.938 -14.398 -13.469 1 98.75 109 PHE B N 1
ATOM 3001 C CA . PHE B 1 109 ? -19.109 -13.367 -12.453 1 98.75 109 PHE B CA 1
ATOM 3002 C C . PHE B 1 109 ? -19.562 -12.055 -13.086 1 98.75 109 PHE B C 1
ATOM 3004 O O . PHE B 1 109 ? -19.281 -11.797 -14.258 1 98.75 109 PHE B O 1
ATOM 3011 N N . GLU B 1 110 ? -20.266 -11.281 -12.344 1 98.69 110 GLU B N 1
ATOM 3012 C CA . GLU B 1 110 ? -20.594 -9.906 -12.711 1 98.69 110 GLU B CA 1
ATOM 3013 C C . GLU B 1 110 ? -19.625 -8.922 -12.055 1 98.69 110 GLU B C 1
ATOM 3015 O O . GLU B 1 110 ? -19.531 -8.859 -10.828 1 98.69 110 GLU B O 1
ATOM 3020 N N . LEU B 1 111 ? -18.969 -8.203 -12.828 1 98.75 111 LEU B N 1
ATOM 3021 C CA . LEU B 1 111 ? -18.016 -7.238 -12.297 1 98.75 111 LEU B CA 1
ATOM 3022 C C . LEU B 1 111 ? -18.672 -5.879 -12.086 1 98.75 111 LEU B C 1
ATOM 3024 O O . LEU B 1 111 ? -19.344 -5.363 -12.992 1 98.75 111 LEU B O 1
ATOM 3028 N N . VAL B 1 112 ? -18.5 -5.316 -10.914 1 98.62 112 VAL B N 1
ATOM 3029 C CA . VAL B 1 112 ? -19.031 -4.004 -10.547 1 98.62 112 VAL B CA 1
ATOM 3030 C C . VAL B 1 112 ? -17.875 -3.023 -10.352 1 98.62 112 VAL B C 1
ATOM 3032 O O . VAL B 1 112 ? -16.906 -3.33 -9.648 1 98.62 112 VAL B O 1
ATOM 3035 N N . LYS B 1 113 ? -18.016 -1.835 -10.953 1 97.69 113 LYS B N 1
ATOM 3036 C CA . LYS B 1 113 ? -16.906 -0.877 -10.898 1 97.69 113 LYS B CA 1
ATOM 3037 C C . LYS B 1 113 ? -17.25 0.302 -9.992 1 97.69 113 LYS B C 1
ATOM 3039 O O . LYS B 1 113 ? -16.359 1.015 -9.531 1 97.69 113 LYS B O 1
ATOM 3044 N N . GLU B 1 114 ? -18.484 0.487 -9.664 1 96.75 114 GLU B N 1
ATOM 3045 C CA . GLU B 1 114 ? -18.969 1.676 -8.961 1 96.75 114 GLU B CA 1
ATOM 3046 C C . GLU B 1 114 ? -18.938 1.473 -7.449 1 96.75 114 GLU B C 1
ATOM 3048 O O . GLU B 1 114 ? -19 0.339 -6.965 1 96.75 114 GLU B O 1
ATOM 3053 N N . ARG B 1 115 ? -18.812 2.535 -6.68 1 95.81 115 ARG B N 1
ATOM 3054 C CA . ARG B 1 115 ? -18.922 2.508 -5.227 1 95.81 115 ARG B CA 1
ATOM 3055 C C . ARG B 1 115 ? -20.391 2.432 -4.797 1 95.81 115 ARG B C 1
ATOM 3057 O O . ARG B 1 115 ? -21.281 2.727 -5.582 1 95.81 115 ARG B O 1
ATOM 3064 N N . ASN B 1 116 ? -20.641 2.041 -3.654 1 95 116 ASN B N 1
ATOM 3065 C CA . ASN B 1 116 ? -21.953 2.033 -3.014 1 95 116 ASN B CA 1
ATOM 3066 C C . ASN B 1 116 ? -22.938 1.14 -3.762 1 95 116 ASN B C 1
ATOM 3068 O O . ASN B 1 116 ? -24.094 1.521 -3.975 1 95 116 ASN B O 1
ATOM 3072 N N . LYS B 1 117 ? -22.516 0.078 -4.355 1 97.94 117 LYS B N 1
ATOM 3073 C CA . LYS B 1 117 ? -23.359 -0.951 -4.961 1 97.94 117 LYS B CA 1
ATOM 3074 C C . LYS B 1 117 ? -23.375 -2.217 -4.109 1 97.94 117 LYS B C 1
ATOM 3076 O O . LYS B 1 117 ? -22.531 -2.385 -3.217 1 97.94 117 LYS B O 1
ATOM 3081 N N . ASN B 1 118 ? -24.344 -2.984 -4.312 1 97.75 118 ASN B N 1
ATOM 3082 C CA . ASN B 1 118 ? -24.391 -4.281 -3.646 1 97.75 118 ASN B CA 1
ATOM 3083 C C . ASN B 1 118 ? -23.484 -5.297 -4.324 1 97.75 118 ASN B C 1
ATOM 3085 O O . ASN B 1 118 ? -23.719 -5.691 -5.469 1 97.75 118 ASN B O 1
ATOM 3089 N N . ILE B 1 119 ? -22.469 -5.68 -3.619 1 98.56 119 ILE B N 1
ATOM 3090 C CA . ILE B 1 119 ? -21.562 -6.684 -4.18 1 98.56 119 ILE B CA 1
ATOM 3091 C C . ILE B 1 119 ? -21.328 -7.789 -3.158 1 98.56 119 ILE B C 1
ATOM 3093 O O . ILE B 1 119 ? -21.609 -7.621 -1.971 1 98.56 119 ILE B O 1
ATOM 3097 N N . ASP B 1 120 ? -20.797 -8.922 -3.652 1 98.81 120 ASP B N 1
ATOM 3098 C CA . ASP B 1 120 ? -20.578 -10.086 -2.803 1 98.81 120 ASP B CA 1
ATOM 3099 C C . ASP B 1 120 ? -19.141 -10.156 -2.314 1 98.81 120 ASP B C 1
ATOM 3101 O O . ASP B 1 120 ? -18.875 -10.539 -1.171 1 98.81 120 ASP B O 1
ATOM 3105 N N . PHE B 1 121 ? -18.203 -9.766 -3.17 1 98.88 121 PHE B N 1
ATOM 3106 C CA . PHE B 1 121 ? -16.797 -9.922 -2.848 1 98.88 121 PHE B CA 1
ATOM 3107 C C . PHE B 1 121 ? -15.977 -8.75 -3.377 1 98.88 121 PHE B C 1
ATOM 3109 O O . PHE B 1 121 ? -16.297 -8.195 -4.43 1 98.88 121 PHE B O 1
ATOM 3116 N N . VAL B 1 122 ? -14.984 -8.344 -2.662 1 98.94 122 VAL B N 1
ATOM 3117 C CA . VAL B 1 122 ? -13.844 -7.602 -3.191 1 98.94 122 VAL B CA 1
ATOM 3118 C C . VAL B 1 122 ? -12.695 -8.562 -3.486 1 98.94 122 VAL B C 1
ATOM 3120 O O . VAL B 1 122 ? -12.297 -9.352 -2.625 1 98.94 122 VAL B O 1
ATOM 3123 N N . VAL B 1 123 ? -12.188 -8.555 -4.684 1 98.94 123 VAL B N 1
ATOM 3124 C CA . VAL B 1 123 ? -11.094 -9.438 -5.059 1 98.94 123 VAL B CA 1
ATOM 3125 C C . VAL B 1 123 ? -9.891 -8.609 -5.512 1 98.94 123 VAL B C 1
ATOM 3127 O O . VAL B 1 123 ? -10.023 -7.734 -6.371 1 98.94 123 VAL B O 1
ATOM 3130 N N . LEU B 1 124 ? -8.805 -8.883 -4.914 1 98.94 124 LEU B N 1
ATOM 3131 C CA . LEU B 1 124 ? -7.555 -8.219 -5.273 1 98.94 124 LEU B CA 1
ATOM 3132 C C . LEU B 1 124 ? -6.652 -9.156 -6.066 1 98.94 124 LEU B C 1
ATOM 3134 O O . LEU B 1 124 ? -6.277 -10.227 -5.582 1 98.94 124 LEU B O 1
ATOM 3138 N N . GLY B 1 125 ? -6.355 -8.836 -7.312 1 98.75 125 GLY B N 1
ATOM 3139 C CA . GLY B 1 125 ? -5.301 -9.453 -8.102 1 98.75 125 GLY B CA 1
ATOM 3140 C C . GLY B 1 125 ? -4.086 -8.562 -8.273 1 98.75 125 GLY B C 1
ATOM 3141 O O . GLY B 1 125 ? -3.965 -7.535 -7.613 1 98.75 125 GLY B O 1
ATOM 3142 N N . PHE B 1 126 ? -3.143 -9.047 -9.047 1 98.56 126 PHE B N 1
ATOM 3143 C CA . PHE B 1 126 ? -2.006 -8.219 -9.438 1 98.56 126 PHE B CA 1
ATOM 3144 C C . PHE B 1 126 ? -2.416 -7.195 -10.492 1 98.56 126 PHE B C 1
ATOM 3146 O O . PHE B 1 126 ? -2.355 -7.469 -11.688 1 98.56 126 PHE B O 1
ATOM 3153 N N . ASP B 1 127 ? -2.799 -6.004 -10.031 1 98.75 127 ASP B N 1
ATOM 3154 C CA . ASP B 1 127 ? -3.416 -4.992 -10.883 1 98.75 127 ASP B CA 1
ATOM 3155 C C . ASP B 1 127 ? -2.391 -3.955 -11.336 1 98.75 127 ASP B C 1
ATOM 3157 O O . ASP B 1 127 ? -2.256 -2.898 -10.719 1 98.75 127 ASP B O 1
ATOM 3161 N N . THR B 1 128 ? -1.803 -4.156 -12.484 1 98.44 128 THR B N 1
ATOM 3162 C CA . THR B 1 128 ? -0.829 -3.211 -13.023 1 98.44 128 THR B CA 1
ATOM 3163 C C . THR B 1 128 ? -1.524 -1.967 -13.57 1 98.44 128 THR B C 1
ATOM 3165 O O . THR B 1 128 ? -0.872 -1.066 -14.102 1 98.44 128 THR B O 1
ATOM 3168 N N . THR B 1 129 ? -2.814 -1.901 -13.484 1 98.5 129 THR B N 1
ATOM 3169 C CA . THR B 1 129 ? -3.594 -0.738 -13.891 1 98.5 129 THR B CA 1
ATOM 3170 C C . THR B 1 129 ? -4.184 -0.029 -12.672 1 98.5 129 THR B C 1
ATOM 3172 O O . THR B 1 129 ? -5.176 0.697 -12.797 1 98.5 129 THR B O 1
ATOM 3175 N N . LEU B 1 130 ? -3.701 -0.27 -11.617 1 98.56 130 LEU B N 1
ATOM 3176 C CA . LEU B 1 130 ? -4.16 0.22 -10.328 1 98.56 130 LEU B CA 1
ATOM 3177 C C . LEU B 1 130 ? -4.254 1.742 -10.32 1 98.56 130 LEU B C 1
ATOM 3179 O O . LEU B 1 130 ? -3.377 2.424 -10.859 1 98.56 130 LEU B O 1
ATOM 3183 N N . THR B 1 131 ? -5.27 2.314 -9.742 1 98.56 131 THR B N 1
ATOM 3184 C CA . THR B 1 131 ? -5.43 3.74 -9.484 1 98.56 131 THR B CA 1
ATOM 3185 C C . THR B 1 131 ? -5.812 3.988 -8.023 1 98.56 131 THR B C 1
ATOM 3187 O O . THR B 1 131 ? -6.227 3.064 -7.32 1 98.56 131 THR B O 1
ATOM 3190 N N . TYR B 1 132 ? -5.691 5.238 -7.656 1 98.75 132 TYR B N 1
ATOM 3191 C CA . TYR B 1 132 ? -6.125 5.613 -6.312 1 98.75 132 TYR B CA 1
ATOM 3192 C C . TYR B 1 132 ? -7.602 5.301 -6.109 1 98.75 132 TYR B C 1
ATOM 3194 O O . TYR B 1 132 ? -8 4.812 -5.051 1 98.75 132 TYR B O 1
ATOM 3202 N N . GLU B 1 133 ? -8.398 5.578 -7.062 1 98.56 133 GLU B N 1
ATOM 3203 C CA . GLU B 1 133 ? -9.836 5.387 -6.969 1 98.56 133 GLU B CA 1
ATOM 3204 C C . GLU B 1 133 ? -10.188 3.918 -6.738 1 98.56 133 GLU B C 1
ATOM 3206 O O . GLU B 1 133 ? -11.047 3.6 -5.914 1 98.56 133 GLU B O 1
ATOM 3211 N N . LYS B 1 134 ? -9.516 2.988 -7.445 1 98.62 134 LYS B N 1
ATOM 3212 C CA . LYS B 1 134 ? -9.742 1.562 -7.234 1 98.62 134 LYS B CA 1
ATOM 3213 C C . LYS B 1 134 ? -9.445 1.169 -5.789 1 98.62 134 LYS B C 1
ATOM 3215 O O . LYS B 1 134 ? -10.234 0.455 -5.16 1 98.62 134 LYS B O 1
ATOM 3220 N N . LEU B 1 135 ? -8.32 1.688 -5.324 1 98.88 135 LEU B N 1
ATOM 3221 C CA . LEU B 1 135 ? -7.906 1.378 -3.961 1 98.88 135 LEU B CA 1
ATOM 3222 C C . LEU B 1 135 ? -8.906 1.938 -2.951 1 98.88 135 LEU B C 1
ATOM 3224 O O . LEU B 1 135 ? -9.266 1.259 -1.987 1 98.88 135 LEU B O 1
ATOM 3228 N N . TRP B 1 136 ? -9.328 3.145 -3.227 1 98.81 136 TRP B N 1
ATOM 3229 C CA . TRP B 1 136 ? -10.258 3.799 -2.309 1 98.81 136 TRP B CA 1
ATOM 3230 C C . TRP B 1 136 ? -11.586 3.051 -2.248 1 98.81 136 TRP B C 1
ATOM 3232 O O . TRP B 1 136 ? -12.094 2.771 -1.162 1 98.81 136 TRP B O 1
ATOM 3242 N N . ILE B 1 137 ? -12.117 2.699 -3.373 1 98.75 137 ILE B N 1
ATOM 3243 C CA . ILE B 1 137 ? -13.383 1.976 -3.432 1 98.75 137 ILE B CA 1
ATOM 3244 C C . ILE B 1 137 ? -13.25 0.633 -2.717 1 98.75 137 ILE B C 1
ATOM 3246 O O . ILE B 1 137 ? -14.117 0.249 -1.93 1 98.75 137 ILE B O 1
ATOM 3250 N N . ALA B 1 138 ? -12.164 -0.052 -2.965 1 98.88 138 ALA B N 1
ATOM 3251 C CA . ALA B 1 138 ? -11.922 -1.333 -2.305 1 98.88 138 ALA B CA 1
ATOM 3252 C C . ALA B 1 138 ? -11.906 -1.175 -0.787 1 98.88 138 ALA B C 1
ATOM 3254 O O . ALA B 1 138 ? -12.539 -1.953 -0.069 1 98.88 138 ALA B O 1
ATOM 3255 N N . CYS B 1 139 ? -11.18 -0.159 -0.325 1 98.88 139 CYS B N 1
ATOM 3256 C CA . CYS B 1 139 ? -11.086 0.079 1.111 1 98.88 139 CYS B CA 1
ATOM 3257 C C . CYS B 1 139 ? -12.461 0.373 1.705 1 98.88 139 CYS B C 1
ATOM 3259 O O . CYS B 1 139 ? -12.773 -0.076 2.811 1 98.88 139 CYS B O 1
ATOM 3261 N N . GLU B 1 140 ? -13.258 1.112 0.979 1 98.31 140 GLU B N 1
ATOM 3262 C CA . GLU B 1 140 ? -14.609 1.41 1.444 1 98.31 140 GLU B CA 1
ATOM 3263 C C . GLU B 1 140 ? -15.43 0.134 1.605 1 98.31 140 GLU B C 1
ATOM 3265 O O . GLU B 1 140 ? -16.062 -0.076 2.641 1 98.31 140 GLU B O 1
ATOM 3270 N N . TYR B 1 141 ? -15.445 -0.725 0.564 1 98.75 141 TYR B N 1
ATOM 3271 C CA . TYR B 1 141 ? -16.203 -1.974 0.607 1 98.75 141 TYR B CA 1
ATOM 3272 C C . TYR B 1 141 ? -15.719 -2.863 1.747 1 98.75 141 TYR B C 1
ATOM 3274 O O . TYR B 1 141 ? -16.531 -3.412 2.5 1 98.75 141 TYR B O 1
ATOM 3282 N N . ILE B 1 142 ? -14.422 -2.975 1.902 1 98.81 142 ILE B N 1
ATOM 3283 C CA . ILE B 1 142 ? -13.82 -3.873 2.883 1 98.81 142 ILE B CA 1
ATOM 3284 C C . ILE B 1 142 ? -14.117 -3.367 4.293 1 98.81 142 ILE B C 1
ATOM 3286 O O . ILE B 1 142 ? -14.484 -4.148 5.176 1 98.81 142 ILE B O 1
ATOM 3290 N N . ALA B 1 143 ? -13.961 -2.061 4.461 1 97.5 143 ALA B N 1
ATOM 3291 C CA . ALA B 1 143 ? -14.258 -1.465 5.758 1 97.5 143 ALA B CA 1
ATOM 3292 C C . ALA B 1 143 ? -15.719 -1.678 6.137 1 97.5 143 ALA B C 1
ATOM 3294 O O . ALA B 1 143 ? -16.047 -1.794 7.32 1 97.5 143 ALA B O 1
ATOM 3295 N N . ASN B 1 144 ? -16.578 -1.761 5.191 1 97.19 144 ASN B N 1
ATOM 3296 C CA . ASN B 1 144 ? -18 -1.927 5.422 1 97.19 144 ASN B CA 1
ATOM 3297 C C . ASN B 1 144 ? -18.391 -3.398 5.539 1 97.19 144 ASN B C 1
ATOM 3299 O O . ASN B 1 144 ? -19.578 -3.742 5.52 1 97.19 144 ASN B O 1
ATOM 3303 N N . GLY B 1 145 ? -17.469 -4.258 5.48 1 97.81 145 GLY B N 1
ATOM 3304 C CA . GLY B 1 145 ? -17.719 -5.637 5.871 1 97.81 145 GLY B CA 1
ATOM 3305 C C . GLY B 1 145 ? -17.828 -6.582 4.691 1 97.81 145 GLY B C 1
ATOM 3306 O O . GLY B 1 145 ? -18.094 -7.773 4.863 1 97.81 145 GLY B O 1
ATOM 3307 N N . ILE B 1 146 ? -17.609 -6.109 3.479 1 98.62 146 ILE B N 1
ATOM 3308 C CA . ILE B 1 146 ? -17.641 -7 2.322 1 98.62 146 ILE B CA 1
ATOM 3309 C C . ILE B 1 146 ? -16.469 -7.973 2.381 1 98.62 146 ILE B C 1
ATOM 3311 O O . ILE B 1 146 ? -15.352 -7.586 2.73 1 98.62 146 ILE B O 1
ATOM 3315 N N . GLU B 1 147 ? -16.688 -9.195 2.047 1 98.69 147 GLU B N 1
ATOM 3316 C CA . GLU B 1 147 ? -15.664 -10.227 2.088 1 98.69 147 GLU B CA 1
ATOM 3317 C C . GLU B 1 147 ? -14.516 -9.898 1.135 1 98.69 147 GLU B C 1
ATOM 3319 O O . GLU B 1 147 ? -14.75 -9.531 -0.018 1 98.69 147 GLU B O 1
ATOM 3324 N N . TYR B 1 148 ? -13.383 -10.023 1.554 1 98.88 148 TYR B N 1
ATOM 3325 C CA . TYR B 1 148 ? -12.156 -9.594 0.896 1 98.88 148 TYR B CA 1
ATOM 3326 C C . TYR B 1 148 ? -11.258 -10.789 0.574 1 98.88 148 TYR B C 1
ATOM 3328 O O . TYR B 1 148 ? -10.789 -11.484 1.479 1 98.88 148 TYR B O 1
ATOM 3336 N N . ILE B 1 149 ? -11.016 -11.039 -0.757 1 98.88 149 ILE B N 1
ATOM 3337 C CA . ILE B 1 149 ? -10.234 -12.156 -1.274 1 98.88 149 ILE B CA 1
ATOM 3338 C C . ILE B 1 149 ? -9.039 -11.625 -2.064 1 98.88 149 ILE B C 1
ATOM 3340 O O . ILE B 1 149 ? -9.156 -10.641 -2.787 1 98.88 149 ILE B O 1
ATOM 3344 N N . ALA B 1 150 ? -7.891 -12.227 -1.948 1 98.88 150 ALA B N 1
ATOM 3345 C CA . ALA B 1 150 ? -6.738 -11.914 -2.791 1 98.88 150 ALA B CA 1
ATOM 3346 C C . ALA B 1 150 ? -6.27 -13.148 -3.555 1 98.88 150 ALA B C 1
ATOM 3348 O O . ALA B 1 150 ? -6.277 -14.258 -3.018 1 98.88 150 ALA B O 1
ATOM 3349 N N . THR B 1 151 ? -5.781 -12.898 -4.738 1 98.69 151 THR B N 1
ATOM 3350 C CA . THR B 1 151 ? -5.359 -14.023 -5.562 1 98.69 151 THR B CA 1
ATOM 3351 C C . THR B 1 151 ? -4.078 -14.648 -5.016 1 98.69 151 THR B C 1
ATOM 3353 O O . THR B 1 151 ? -3.896 -15.867 -5.074 1 98.69 151 THR B O 1
ATOM 3356 N N . HIS B 1 152 ? -3.178 -13.836 -4.543 1 98.25 152 HIS B N 1
ATOM 3357 C CA . HIS B 1 152 ? -1.9 -14.328 -4.043 1 98.25 152 HIS B CA 1
ATOM 3358 C C . HIS B 1 152 ? -1.17 -13.258 -3.238 1 98.25 152 HIS B C 1
ATOM 3360 O O . HIS B 1 152 ? -1.526 -12.086 -3.297 1 98.25 152 HIS B O 1
ATOM 3366 N N . PRO B 1 153 ? -0.135 -13.602 -2.525 1 97.75 153 PRO B N 1
ATOM 3367 C CA . PRO B 1 153 ? 0.435 -12.664 -1.552 1 97.75 153 PRO B CA 1
ATOM 3368 C C . PRO B 1 153 ? 1.807 -12.148 -1.969 1 97.75 153 PRO B C 1
ATOM 3370 O O . PRO B 1 153 ? 2.504 -11.523 -1.165 1 97.75 153 PRO B O 1
ATOM 3373 N N . ASP B 1 154 ? 2.271 -12.312 -3.16 1 96.44 154 ASP B N 1
ATOM 3374 C CA . ASP B 1 154 ? 3.633 -11.953 -3.549 1 96.44 154 ASP B CA 1
ATOM 3375 C C . ASP B 1 154 ? 3.859 -10.445 -3.422 1 96.44 154 ASP B C 1
ATOM 3377 O O . ASP B 1 154 ? 3.049 -9.648 -3.896 1 96.44 154 ASP B O 1
ATOM 3381 N N . PHE B 1 155 ? 5.02 -10.086 -2.883 1 96.88 155 PHE B N 1
ATOM 3382 C CA . PHE B 1 155 ? 5.309 -8.664 -2.707 1 96.88 155 PHE B CA 1
ATOM 3383 C C . PHE B 1 155 ? 5.816 -8.055 -4.008 1 96.88 155 PHE B C 1
ATOM 3385 O O . PHE B 1 155 ? 5.531 -6.891 -4.301 1 96.88 155 PHE B O 1
ATOM 3392 N N . ASN B 1 156 ? 6.613 -8.852 -4.691 1 95.75 156 ASN B N 1
ATOM 3393 C CA . ASN B 1 156 ? 7.215 -8.383 -5.938 1 95.75 156 ASN B CA 1
ATOM 3394 C C . ASN B 1 156 ? 7.211 -9.477 -7.004 1 95.75 156 ASN B C 1
ATOM 3396 O O . ASN B 1 156 ? 7.344 -10.656 -6.688 1 95.75 156 ASN B O 1
ATOM 3400 N N . CYS B 1 157 ? 7.023 -9.102 -8.18 1 94 157 CYS B N 1
ATOM 3401 C CA . CYS B 1 157 ? 7.266 -9.93 -9.352 1 94 157 CYS B CA 1
ATOM 3402 C C . CYS B 1 157 ? 8.664 -9.695 -9.914 1 94 157 CYS B C 1
ATOM 3404 O O . CYS B 1 157 ? 8.992 -8.578 -10.32 1 94 157 CYS B O 1
ATOM 3406 N N . PRO B 1 158 ? 9.477 -10.695 -9.969 1 92.19 158 PRO B N 1
ATOM 3407 C CA . PRO B 1 158 ? 10.859 -10.508 -10.422 1 92.19 158 PRO B CA 1
ATOM 3408 C C . PRO B 1 158 ? 10.953 -10.281 -11.93 1 92.19 158 PRO B C 1
ATOM 3410 O O . PRO B 1 158 ? 10.203 -10.891 -12.695 1 92.19 158 PRO B O 1
ATOM 3413 N N . LEU B 1 159 ? 11.828 -9.414 -12.266 1 91.38 159 LEU B N 1
ATOM 3414 C CA . LEU B 1 159 ? 12.211 -9.141 -13.648 1 91.38 159 LEU B CA 1
ATOM 3415 C C . LEU B 1 159 ? 13.695 -9.414 -13.867 1 91.38 159 LEU B C 1
ATOM 3417 O O . LEU B 1 159 ? 14.383 -9.875 -12.953 1 91.38 159 LEU B O 1
ATOM 3421 N N . GLU B 1 160 ? 14.156 -9.289 -15.039 1 89.25 160 GLU B N 1
ATOM 3422 C CA . GLU B 1 160 ? 15.562 -9.492 -15.352 1 89.25 160 GLU B CA 1
ATOM 3423 C C . GLU B 1 160 ? 16.438 -8.445 -14.664 1 89.25 160 GLU B C 1
ATOM 3425 O O . GLU B 1 160 ? 15.977 -7.344 -14.367 1 89.25 160 GLU B O 1
ATOM 3430 N N . ASN B 1 161 ? 17.656 -8.805 -14.336 1 88.38 161 ASN B N 1
ATOM 3431 C CA . ASN B 1 161 ? 18.688 -7.906 -13.859 1 88.38 161 ASN B CA 1
ATOM 3432 C C . ASN B 1 161 ? 18.359 -7.352 -12.477 1 88.38 161 ASN B C 1
ATOM 3434 O O . ASN B 1 161 ? 18.594 -6.168 -12.211 1 88.38 161 ASN B O 1
ATOM 3438 N N . GLY B 1 162 ? 17.734 -8.125 -11.75 1 86.81 162 GLY B N 1
ATOM 3439 C CA . GLY B 1 162 ? 17.484 -7.75 -10.367 1 86.81 162 GLY B CA 1
ATOM 3440 C C . GLY B 1 162 ? 16.344 -6.77 -10.219 1 86.81 162 GLY B C 1
ATOM 3441 O O . GLY B 1 162 ? 16.062 -6.305 -9.109 1 86.81 162 GLY B O 1
ATOM 3442 N N . LYS B 1 163 ? 15.672 -6.477 -11.25 1 92.88 163 LYS B N 1
ATOM 3443 C CA . LYS B 1 163 ? 14.516 -5.59 -11.227 1 92.88 163 LYS B CA 1
ATOM 3444 C C . LYS B 1 163 ? 13.266 -6.328 -10.75 1 92.88 163 LYS B C 1
ATOM 3446 O O . LYS B 1 163 ? 13.273 -7.555 -10.633 1 92.88 163 LYS B O 1
ATOM 3451 N N . PHE B 1 164 ? 12.297 -5.516 -10.445 1 94.81 164 PHE B N 1
ATOM 3452 C CA . PHE B 1 164 ? 11.055 -6.109 -9.969 1 94.81 164 PHE B CA 1
ATOM 3453 C C . PHE B 1 164 ? 9.875 -5.18 -10.227 1 94.81 164 PHE B C 1
ATOM 3455 O O . PHE B 1 164 ? 10.055 -4.02 -10.594 1 94.81 164 PHE B O 1
ATOM 3462 N N . MET B 1 165 ? 8.711 -5.715 -10.07 1 96.5 165 MET B N 1
ATOM 3463 C CA . MET B 1 165 ? 7.449 -4.98 -10.047 1 96.5 165 MET B CA 1
ATOM 3464 C C . MET B 1 165 ? 6.703 -5.219 -8.742 1 96.5 165 MET B C 1
ATOM 3466 O O . MET B 1 165 ? 6.523 -6.367 -8.328 1 96.5 165 MET B O 1
ATOM 3470 N N . PRO B 1 166 ? 6.25 -4.113 -8.102 1 98.44 166 PRO B N 1
ATOM 3471 C CA . PRO B 1 166 ? 5.406 -4.363 -6.934 1 98.44 166 PRO B CA 1
ATOM 3472 C C . PRO B 1 166 ? 4.156 -5.176 -7.27 1 98.44 166 PRO B C 1
ATOM 3474 O O . PRO B 1 166 ? 3.465 -4.875 -8.25 1 98.44 166 PRO B O 1
ATOM 3477 N N . ASP B 1 167 ? 3.924 -6.191 -6.449 1 98.06 167 ASP B N 1
ATOM 3478 C CA . ASP B 1 167 ? 2.898 -7.18 -6.762 1 98.06 167 ASP B CA 1
ATOM 3479 C C . ASP B 1 167 ? 1.735 -7.094 -5.777 1 98.06 167 ASP B C 1
ATOM 3481 O O . ASP B 1 167 ? 1.602 -6.109 -5.051 1 98.06 167 ASP B O 1
ATOM 3485 N N . ALA B 1 168 ? 0.777 -8 -5.805 1 98.62 168 ALA B N 1
ATOM 3486 C CA . ALA B 1 168 ? -0.477 -8 -5.059 1 98.62 168 ALA B CA 1
ATOM 3487 C C . ALA B 1 168 ? -0.222 -7.863 -3.559 1 98.62 168 ALA B C 1
ATOM 3489 O O . ALA B 1 168 ? -1.01 -7.238 -2.844 1 98.62 168 ALA B O 1
ATOM 3490 N N . GLY B 1 169 ? 0.836 -8.43 -3.074 1 98.56 169 GLY B N 1
ATOM 3491 C CA . GLY B 1 169 ? 1.166 -8.32 -1.663 1 98.56 169 GLY B CA 1
ATOM 3492 C C . GLY B 1 169 ? 1.394 -6.887 -1.213 1 98.56 169 GLY B C 1
ATOM 3493 O O . GLY B 1 169 ? 1.045 -6.523 -0.088 1 98.56 169 GLY B O 1
ATOM 3494 N N . ALA B 1 170 ? 2.049 -6.105 -2.055 1 98.81 170 ALA B N 1
ATOM 3495 C CA . ALA B 1 170 ? 2.232 -4.688 -1.756 1 98.81 170 ALA B CA 1
ATOM 3496 C C . ALA B 1 170 ? 0.892 -3.961 -1.695 1 98.81 170 ALA B C 1
ATOM 3498 O O . ALA B 1 170 ? 0.682 -3.104 -0.834 1 98.81 170 ALA B O 1
ATOM 3499 N N . MET B 1 171 ? 0.001 -4.316 -2.584 1 98.88 171 MET B N 1
ATOM 3500 C CA . MET B 1 171 ? -1.338 -3.736 -2.594 1 98.88 171 MET B CA 1
ATOM 3501 C C . MET B 1 171 ? -2.115 -4.137 -1.344 1 98.88 171 MET B C 1
ATOM 3503 O O . MET B 1 171 ? -2.859 -3.33 -0.785 1 98.88 171 MET B O 1
ATOM 3507 N N . MET B 1 172 ? -1.931 -5.348 -0.912 1 98.88 172 MET B N 1
ATOM 3508 C CA . MET B 1 172 ? -2.547 -5.828 0.322 1 98.88 172 MET B CA 1
ATOM 3509 C C . MET B 1 172 ? -2.092 -4.996 1.517 1 98.88 172 MET B C 1
ATOM 3511 O O . MET B 1 172 ? -2.889 -4.691 2.406 1 98.88 172 MET B O 1
ATOM 3515 N N . ALA B 1 173 ? -0.826 -4.66 1.51 1 98.88 173 ALA B N 1
ATOM 3516 C CA . ALA B 1 173 ? -0.277 -3.855 2.6 1 98.88 173 ALA B CA 1
ATOM 3517 C C . ALA B 1 173 ? -0.951 -2.488 2.666 1 98.88 173 ALA B C 1
ATOM 3519 O O . ALA B 1 173 ? -1.247 -1.987 3.752 1 98.88 173 ALA B O 1
ATOM 3520 N N . PHE B 1 174 ? -1.167 -1.879 1.518 1 98.88 174 PHE B N 1
ATOM 3521 C CA . PHE B 1 174 ? -1.894 -0.617 1.438 1 98.88 174 PHE B CA 1
ATOM 3522 C C . PHE B 1 174 ? -3.273 -0.746 2.07 1 98.88 174 PHE B C 1
ATOM 3524 O O . PHE B 1 174 ? -3.648 0.061 2.924 1 98.88 174 PHE B O 1
ATOM 3531 N N . ILE B 1 175 ? -4.012 -1.765 1.684 1 98.94 175 ILE B N 1
ATOM 3532 C CA . ILE B 1 175 ? -5.395 -1.948 2.113 1 98.94 175 ILE B CA 1
ATOM 3533 C C . ILE B 1 175 ? -5.43 -2.264 3.607 1 98.94 175 ILE B C 1
ATOM 3535 O O . ILE B 1 175 ? -6.285 -1.749 4.336 1 98.94 175 ILE B O 1
ATOM 3539 N N . LYS B 1 176 ? -4.504 -3.084 4.031 1 98.88 176 LYS B N 1
ATOM 3540 C CA . LYS B 1 176 ? -4.43 -3.41 5.453 1 98.88 176 LYS B CA 1
ATOM 3541 C C . LYS B 1 176 ? -4.172 -2.16 6.289 1 98.88 176 LYS B C 1
ATOM 3543 O O . LYS B 1 176 ? -4.762 -1.987 7.355 1 98.88 176 LYS B O 1
ATOM 3548 N N . ALA B 1 177 ? -3.285 -1.349 5.844 1 98.56 177 ALA B N 1
ATOM 3549 C CA . ALA B 1 177 ? -2.949 -0.122 6.562 1 98.56 177 ALA B CA 1
ATOM 3550 C C . ALA B 1 177 ? -4.168 0.787 6.699 1 98.56 177 ALA B C 1
ATOM 3552 O O . ALA B 1 177 ? -4.367 1.412 7.742 1 98.56 177 ALA B O 1
ATOM 3553 N N . SER B 1 178 ? -4.984 0.872 5.711 1 98.31 178 SER B N 1
ATOM 3554 C CA . SER B 1 178 ? -6.133 1.771 5.68 1 98.31 178 SER B CA 1
ATOM 3555 C C . SER B 1 178 ? -7.316 1.186 6.441 1 98.31 178 SER B C 1
ATOM 3557 O O . SER B 1 178 ? -8.039 1.911 7.125 1 98.31 178 SER B O 1
ATOM 3559 N N . THR B 1 179 ? -7.512 -0.19 6.414 1 98.25 179 THR B N 1
ATOM 3560 C CA . THR B 1 179 ? -8.766 -0.776 6.863 1 98.25 179 THR B CA 1
ATOM 3561 C C . THR B 1 179 ? -8.539 -1.685 8.07 1 98.25 179 THR B C 1
ATOM 3563 O O . THR B 1 179 ? -9.484 -2.062 8.758 1 98.25 179 THR B O 1
ATOM 3566 N N . GLY B 1 180 ? -7.305 -2.1 8.234 1 97.88 180 GLY B N 1
ATOM 3567 C CA . GLY B 1 180 ? -6.996 -3.072 9.266 1 97.88 180 GLY B CA 1
ATOM 3568 C C . GLY B 1 180 ? -7.363 -4.492 8.883 1 97.88 180 GLY B C 1
ATOM 3569 O O . GLY B 1 180 ? -7.246 -5.414 9.695 1 97.88 180 GLY B O 1
ATOM 3570 N N . LYS B 1 181 ? -7.75 -4.723 7.656 1 98.5 181 LYS B N 1
ATOM 3571 C CA . LYS B 1 181 ? -8.289 -6.023 7.262 1 98.5 181 LYS B CA 1
ATOM 3572 C C . LYS B 1 181 ? -7.328 -6.758 6.332 1 98.5 181 LYS B C 1
ATOM 3574 O O . LYS B 1 181 ? -6.602 -6.129 5.559 1 98.5 181 LYS B O 1
ATOM 3579 N N . GLU B 1 182 ? -7.312 -8.055 6.422 1 98.56 182 GLU B N 1
ATOM 3580 C CA . GLU B 1 182 ? -6.547 -8.938 5.547 1 98.56 182 GLU B CA 1
ATOM 3581 C C . GLU B 1 182 ? -7.469 -9.852 4.746 1 98.56 182 GLU B C 1
ATOM 3583 O O . GLU B 1 182 ? -8.555 -10.203 5.211 1 98.56 182 GLU B O 1
ATOM 3588 N N . PRO B 1 183 ? -7.039 -10.281 3.646 1 98.75 183 PRO B N 1
ATOM 3589 C CA . PRO B 1 183 ? -7.879 -11.141 2.807 1 98.75 183 PRO B CA 1
ATOM 3590 C C . PRO B 1 183 ? -7.688 -12.625 3.109 1 98.75 183 PRO B C 1
ATOM 3592 O O . PRO B 1 183 ? -6.715 -13.008 3.766 1 98.75 183 PRO B O 1
ATOM 3595 N N . ILE B 1 184 ? -8.703 -13.359 2.623 1 98.5 184 ILE B N 1
ATOM 3596 C CA . ILE B 1 184 ? -8.43 -14.766 2.35 1 98.5 184 ILE B CA 1
ATOM 3597 C C . ILE B 1 184 ? -7.582 -14.891 1.087 1 98.5 184 ILE B C 1
ATOM 3599 O O . ILE B 1 184 ? -7.98 -14.43 0.015 1 98.5 184 ILE B O 1
ATOM 3603 N N . VAL B 1 185 ? -6.453 -15.453 1.179 1 98.62 185 VAL B N 1
ATOM 3604 C CA . VAL B 1 185 ? -5.539 -15.578 0.049 1 98.62 185 VAL B CA 1
ATOM 3605 C C . VAL B 1 185 ? -5.688 -16.969 -0.58 1 98.62 185 VAL B C 1
ATOM 3607 O O . VAL B 1 185 ? -5.652 -17.984 0.121 1 98.62 185 VAL B O 1
ATOM 3610 N N . ILE B 1 186 ? -5.719 -17 -1.89 1 98.56 186 ILE B N 1
ATOM 3611 C CA . ILE B 1 186 ? -6.07 -18.234 -2.58 1 98.56 186 ILE B CA 1
ATOM 3612 C C . ILE B 1 186 ? -4.805 -18.922 -3.09 1 98.56 186 ILE B C 1
ATOM 3614 O O . ILE B 1 186 ? -4.652 -20.141 -2.957 1 98.56 186 ILE B O 1
ATOM 3618 N N . GLY B 1 187 ? -3.912 -18.172 -3.621 1 98.38 187 GLY B N 1
ATOM 3619 C CA . GLY B 1 187 ? -2.734 -18.703 -4.289 1 98.38 187 GLY B CA 1
ATOM 3620 C C . GLY B 1 187 ? -1.729 -19.312 -3.328 1 98.38 187 GLY B C 1
ATOM 3621 O O . GLY B 1 187 ? -2.027 -19.5 -2.146 1 98.38 187 GLY B O 1
ATOM 3622 N N . LYS B 1 188 ? -0.509 -19.625 -3.895 1 97.81 188 LYS B N 1
ATOM 3623 C CA . LYS B 1 188 ? 0.585 -20.156 -3.084 1 97.81 188 LYS B CA 1
ATOM 3624 C C . LYS B 1 188 ? 0.954 -19.188 -1.962 1 97.81 188 LYS B C 1
ATOM 3626 O O . LYS B 1 188 ? 1.015 -17.969 -2.176 1 97.81 188 LYS B O 1
ATOM 3631 N N . PRO B 1 189 ? 1.1 -19.781 -0.793 1 97.44 189 PRO B N 1
ATOM 3632 C CA . PRO B 1 189 ? 1.284 -21.172 -0.371 1 97.44 189 PRO B CA 1
ATOM 3633 C C . PRO B 1 189 ? -0.002 -21.812 0.159 1 97.44 189 PRO B C 1
ATOM 3635 O O . PRO B 1 189 ? 0.037 -22.891 0.764 1 97.44 189 PRO B O 1
ATOM 3638 N N . ASN B 1 190 ? -1.124 -21.172 -0.001 1 96.5 190 ASN B N 1
ATOM 3639 C CA . ASN B 1 190 ? -2.354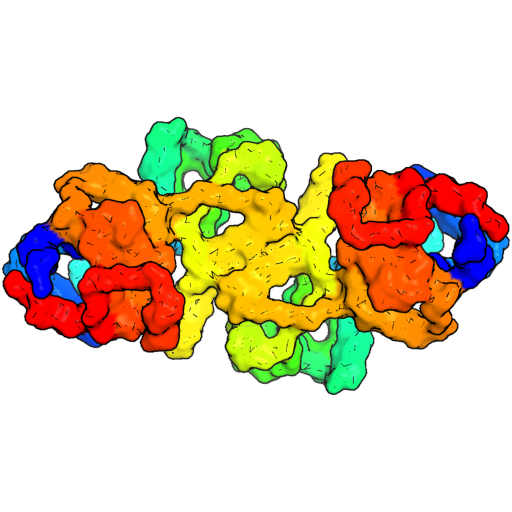 -21.594 0.664 1 96.5 190 ASN B CA 1
ATOM 3640 C C . ASN B 1 190 ? -2.934 -22.859 0.025 1 96.5 190 ASN B C 1
ATOM 3642 O O . ASN B 1 190 ? -2.629 -23.172 -1.127 1 96.5 190 ASN B O 1
ATOM 3646 N N . SER B 1 191 ? -3.752 -23.547 0.736 1 97 191 SER B N 1
ATOM 3647 C CA . SER B 1 191 ? -4.238 -24.859 0.325 1 97 191 SER B CA 1
ATOM 3648 C C . SER B 1 191 ? -5.266 -24.734 -0.792 1 97 191 SER B C 1
ATOM 3650 O O . SER B 1 191 ? -5.469 -25.688 -1.558 1 97 191 SER B O 1
ATOM 3652 N N . HIS B 1 192 ? -5.91 -23.609 -0.909 1 97.06 192 HIS B N 1
ATOM 3653 C CA . HIS B 1 192 ? -7.016 -23.438 -1.849 1 97.06 192 HIS B CA 1
ATOM 3654 C C . HIS B 1 192 ? -6.562 -23.703 -3.281 1 97.06 192 HIS B C 1
ATOM 3656 O O . HIS B 1 192 ? -7.27 -24.359 -4.051 1 97.06 192 HIS B O 1
ATOM 3662 N N . ILE B 1 193 ? -5.422 -23.234 -3.604 1 97.62 193 ILE B N 1
ATOM 3663 C CA . ILE B 1 193 ? -4.953 -23.406 -4.973 1 97.62 193 ILE B CA 1
ATOM 3664 C C . ILE B 1 193 ? -4.578 -24.859 -5.223 1 97.62 193 ILE B C 1
ATOM 3666 O O . ILE B 1 193 ? -4.789 -25.391 -6.316 1 97.62 193 ILE B O 1
ATOM 3670 N N . ILE B 1 194 ? -4.078 -25.547 -4.215 1 97.5 194 ILE B N 1
ATOM 3671 C CA . ILE B 1 194 ? -3.719 -26.953 -4.344 1 97.5 194 ILE B CA 1
ATOM 3672 C C . ILE B 1 194 ? -4.984 -27.812 -4.453 1 97.5 194 ILE B C 1
ATOM 3674 O O . ILE B 1 194 ? -5.062 -28.719 -5.285 1 97.5 194 ILE B O 1
ATOM 3678 N N . ASP B 1 195 ? -5.953 -27.453 -3.668 1 96.88 195 ASP B N 1
ATOM 3679 C CA . ASP B 1 195 ? -7.234 -28.141 -3.746 1 96.88 195 ASP B CA 1
ATOM 3680 C C . ASP B 1 195 ? -7.848 -28.016 -5.137 1 96.88 195 ASP B C 1
ATOM 3682 O O . ASP B 1 195 ? -8.367 -28.984 -5.688 1 96.88 195 ASP B O 1
ATOM 3686 N N . ALA B 1 196 ? -7.785 -26.859 -5.668 1 96.5 196 ALA B N 1
ATOM 3687 C CA . ALA B 1 196 ? -8.352 -26.594 -6.988 1 96.5 196 ALA B CA 1
ATOM 3688 C C . ALA B 1 196 ? -7.633 -27.391 -8.062 1 96.5 196 ALA B C 1
ATOM 3690 O O . ALA B 1 196 ? -8.266 -27.969 -8.953 1 96.5 196 ALA B O 1
ATOM 3691 N N . ILE B 1 197 ? -6.324 -27.406 -7.984 1 95.62 197 ILE B N 1
ATOM 3692 C CA . ILE B 1 197 ? -5.535 -28.109 -9 1 95.62 197 ILE B CA 1
ATOM 3693 C C . ILE B 1 197 ? -5.777 -29.609 -8.906 1 95.62 197 ILE B C 1
ATOM 3695 O O . ILE B 1 197 ? -5.879 -30.297 -9.93 1 95.62 197 ILE B O 1
ATOM 3699 N N . ILE B 1 198 ? -5.863 -30.156 -7.699 1 95.75 198 ILE B N 1
ATOM 3700 C CA . ILE B 1 198 ? -6.098 -31.578 -7.461 1 95.75 198 ILE B CA 1
ATOM 3701 C C . ILE B 1 198 ? -7.453 -31.969 -8.039 1 95.75 198 ILE B C 1
ATOM 3703 O O . ILE B 1 198 ? -7.566 -33 -8.711 1 95.75 198 ILE B O 1
ATOM 3707 N N . GLU B 1 199 ? -8.336 -31.172 -7.766 1 94.75 199 GLU B N 1
ATOM 3708 C CA . GLU B 1 199 ? -9.688 -31.453 -8.258 1 94.75 199 GLU B CA 1
ATOM 3709 C C . GLU B 1 199 ? -9.75 -31.359 -9.773 1 94.75 199 GLU B C 1
ATOM 3711 O O . GLU B 1 199 ? -10.305 -32.25 -10.43 1 94.75 199 GLU B O 1
ATOM 3716 N N . LYS B 1 200 ? -9.219 -30.391 -10.305 1 94.38 200 LYS B N 1
ATOM 3717 C CA . LYS B 1 200 ? -9.297 -30.141 -11.742 1 94.38 200 LYS B CA 1
ATOM 3718 C C . LYS B 1 200 ? -8.57 -31.219 -12.539 1 94.38 200 LYS B C 1
ATOM 3720 O O . LYS B 1 200 ? -9.031 -31.625 -13.602 1 94.38 200 LYS B O 1
ATOM 3725 N N . TYR B 1 201 ? -7.457 -31.688 -11.969 1 95 201 TYR B N 1
ATOM 3726 C CA . TYR B 1 201 ? -6.602 -32.562 -12.758 1 95 201 TYR B CA 1
ATOM 3727 C C . TYR B 1 201 ? -6.629 -33.969 -12.219 1 95 201 TYR B C 1
ATOM 3729 O O . TYR B 1 201 ? -5.941 -34.875 -12.734 1 95 201 TYR B O 1
ATOM 3737 N N . ASN B 1 202 ? -7.398 -34.219 -11.234 1 94.88 202 ASN B N 1
ATOM 3738 C CA . ASN B 1 202 ? -7.527 -35.531 -10.625 1 94.88 202 ASN B CA 1
ATOM 3739 C C . ASN B 1 202 ? -6.172 -36.094 -10.211 1 94.88 202 ASN B C 1
ATOM 3741 O O . ASN B 1 202 ? -5.785 -37.188 -10.648 1 94.88 202 ASN B O 1
ATOM 3745 N N . LEU B 1 203 ? -5.527 -35.344 -9.336 1 95.44 203 LEU B N 1
ATOM 3746 C CA . LEU B 1 203 ? -4.188 -35.688 -8.867 1 95.44 203 LEU B CA 1
ATOM 3747 C C . LEU B 1 203 ? -4.219 -36.125 -7.406 1 95.44 203 LEU B C 1
ATOM 3749 O O . LEU B 1 203 ? -5.219 -35.938 -6.715 1 95.44 203 LEU B O 1
ATOM 3753 N N . LYS B 1 204 ? -3.127 -36.781 -6.992 1 94.81 204 LYS B N 1
ATOM 3754 C CA . LYS B 1 204 ? -2.93 -37.156 -5.598 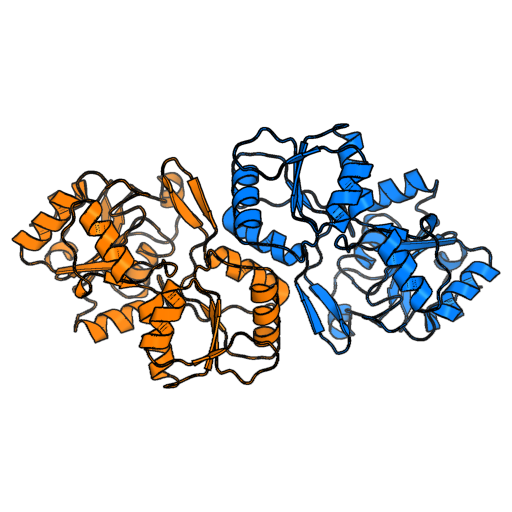1 94.81 204 LYS B CA 1
ATOM 3755 C C . LYS B 1 204 ? -1.775 -36.375 -4.973 1 94.81 204 LYS B C 1
ATOM 3757 O O . LYS B 1 204 ? -0.676 -36.344 -5.527 1 94.81 204 LYS B O 1
ATOM 3762 N N . LYS B 1 205 ? -1.976 -35.875 -3.801 1 94.12 205 LYS B N 1
ATOM 3763 C CA . LYS B 1 205 ? -0.999 -35 -3.137 1 94.12 205 LYS B CA 1
ATOM 3764 C C . LYS B 1 205 ? 0.337 -35.719 -2.967 1 94.12 205 LYS B C 1
ATOM 3766 O O . LYS B 1 205 ? 1.398 -35.125 -3.148 1 94.12 205 LYS B O 1
ATOM 3771 N N . SER B 1 206 ? 0.248 -37 -2.697 1 93.56 206 SER B N 1
ATOM 3772 C CA . SER B 1 206 ? 1.444 -37.781 -2.393 1 93.56 206 SER B CA 1
ATOM 3773 C C . SER B 1 206 ? 2.314 -37.969 -3.633 1 93.56 206 SER B C 1
ATOM 3775 O O . SER B 1 206 ? 3.475 -38.344 -3.527 1 93.56 206 SER B O 1
ATOM 3777 N N . GLU B 1 207 ? 1.801 -37.625 -4.777 1 95.81 207 GLU B N 1
ATOM 3778 C CA . GLU B 1 207 ? 2.52 -37.812 -6.031 1 95.81 207 GLU B CA 1
ATOM 3779 C C . GLU B 1 207 ? 2.904 -36.5 -6.66 1 95.81 207 GLU B C 1
ATOM 3781 O O . GLU B 1 207 ? 3.307 -36.438 -7.824 1 95.81 207 GLU B O 1
ATOM 3786 N N . LEU B 1 208 ? 2.725 -35.375 -5.93 1 97.5 208 LEU B N 1
ATOM 3787 C CA . LEU B 1 208 ? 2.988 -34.062 -6.457 1 97.5 208 LEU B CA 1
ATOM 3788 C C . LEU B 1 208 ? 4.285 -33.5 -5.883 1 97.5 208 LEU B C 1
ATOM 3790 O O . LEU B 1 208 ? 4.59 -33.688 -4.707 1 97.5 208 LEU B O 1
ATOM 3794 N N . ALA B 1 209 ? 5.02 -32.812 -6.699 1 98 209 ALA B N 1
ATOM 3795 C CA . ALA B 1 209 ? 6.156 -32 -6.266 1 98 209 ALA B CA 1
ATOM 3796 C C . ALA B 1 209 ? 5.961 -30.531 -6.652 1 98 209 ALA B C 1
ATOM 3798 O O . ALA B 1 209 ? 5.5 -30.234 -7.754 1 98 209 ALA B O 1
ATOM 3799 N N . MET B 1 210 ? 6.18 -29.656 -5.711 1 98.56 210 MET B N 1
ATOM 3800 C CA . MET B 1 210 ? 6.215 -28.234 -5.992 1 98.56 210 MET B CA 1
ATOM 3801 C C . MET B 1 210 ? 7.645 -27.75 -6.215 1 98.56 210 MET B C 1
ATOM 3803 O O . MET B 1 210 ? 8.492 -27.875 -5.328 1 98.56 210 MET B O 1
ATOM 3807 N N . VAL B 1 211 ? 7.906 -27.25 -7.387 1 98.38 211 VAL B N 1
ATOM 3808 C CA . VAL B 1 211 ? 9.219 -26.719 -7.742 1 98.38 211 VAL B CA 1
ATOM 3809 C C . VAL B 1 211 ? 9.156 -25.203 -7.859 1 98.38 211 VAL B C 1
ATOM 3811 O O . VAL B 1 211 ? 8.344 -24.672 -8.625 1 98.38 211 VAL B O 1
ATOM 3814 N N . GLY B 1 212 ? 9.945 -24.516 -7.133 1 97.75 212 GLY B N 1
ATOM 3815 C CA . GLY B 1 212 ? 9.953 -23.062 -7.246 1 97.75 212 GLY B CA 1
ATOM 3816 C C . GLY B 1 212 ? 11.148 -22.422 -6.578 1 97.75 212 GLY B C 1
ATOM 3817 O O . GLY B 1 212 ? 12.023 -23.109 -6.051 1 97.75 212 GLY B O 1
ATOM 3818 N N . ASP B 1 213 ? 11.234 -21.094 -6.664 1 95.69 213 ASP B N 1
ATOM 3819 C CA . ASP B 1 213 ? 12.414 -20.359 -6.203 1 95.69 213 ASP B CA 1
ATOM 3820 C C . ASP B 1 213 ? 12.102 -19.562 -4.945 1 95.69 213 ASP B C 1
ATOM 3822 O O . ASP B 1 213 ? 12.969 -18.875 -4.406 1 95.69 213 ASP B O 1
ATOM 3826 N N . ARG B 1 214 ? 10.883 -19.641 -4.477 1 95.19 214 ARG B N 1
ATOM 3827 C CA . ARG B 1 214 ? 10.5 -18.828 -3.328 1 95.19 214 ARG B CA 1
ATOM 3828 C C . ARG B 1 214 ? 10.172 -19.703 -2.121 1 95.19 214 ARG B C 1
ATOM 3830 O O . ARG B 1 214 ? 9.32 -20.594 -2.201 1 95.19 214 ARG B O 1
ATOM 3837 N N . LEU B 1 215 ? 10.742 -19.328 -1.062 1 96.12 215 LEU B N 1
ATOM 3838 C CA . LEU B 1 215 ? 10.594 -20.125 0.149 1 96.12 215 LEU B CA 1
ATOM 3839 C C . LEU B 1 215 ? 9.219 -19.922 0.769 1 96.12 215 LEU B C 1
ATOM 3841 O O . LEU B 1 215 ? 8.523 -20.891 1.088 1 96.12 215 LEU B O 1
ATOM 3845 N N . TYR B 1 216 ? 8.711 -18.703 0.819 1 93.88 216 TYR B N 1
ATOM 3846 C CA . TYR B 1 216 ? 7.508 -18.406 1.593 1 93.88 216 TYR B CA 1
ATOM 3847 C C . TYR B 1 216 ? 6.25 -18.688 0.783 1 93.88 216 TYR B C 1
ATOM 3849 O O . TYR B 1 216 ? 5.145 -18.703 1.325 1 93.88 216 TYR B O 1
ATOM 3857 N N . THR B 1 217 ? 6.453 -18.984 -0.57 1 95.81 217 THR B N 1
ATOM 3858 C CA . THR B 1 217 ? 5.301 -19.375 -1.373 1 95.81 217 THR B CA 1
ATOM 3859 C C . THR B 1 217 ? 5.473 -20.797 -1.907 1 95.81 217 THR B C 1
ATOM 3861 O O . THR B 1 217 ? 4.895 -21.75 -1.369 1 95.81 217 THR B O 1
ATOM 3864 N N . ASP B 1 218 ? 6.445 -21.062 -2.697 1 97.5 218 ASP B N 1
ATOM 3865 C CA . ASP B 1 218 ? 6.602 -22.344 -3.359 1 97.5 218 ASP B CA 1
ATOM 3866 C C . ASP B 1 218 ? 6.93 -23.438 -2.35 1 97.5 218 ASP B C 1
ATOM 3868 O O . ASP B 1 218 ? 6.234 -24.453 -2.273 1 97.5 218 ASP B O 1
ATOM 3872 N N . ILE B 1 219 ? 7.977 -23.25 -1.56 1 97.5 219 ILE B N 1
ATOM 3873 C CA . ILE B 1 219 ? 8.438 -24.297 -0.641 1 97.5 219 ILE B CA 1
ATOM 3874 C C . ILE B 1 219 ? 7.422 -24.469 0.484 1 97.5 219 ILE B C 1
ATOM 3876 O O . ILE B 1 219 ? 7.082 -25.609 0.846 1 97.5 219 ILE B O 1
ATOM 3880 N N . ARG B 1 220 ? 6.949 -23.344 0.935 1 97.44 220 ARG B N 1
ATOM 3881 C CA . ARG B 1 220 ? 5.918 -23.422 1.964 1 97.44 220 ARG B CA 1
ATOM 3882 C C . ARG B 1 220 ? 4.691 -24.172 1.456 1 97.44 220 ARG B C 1
ATOM 3884 O O . ARG B 1 220 ? 4.031 -24.891 2.219 1 97.44 220 ARG B O 1
ATOM 3891 N N . THR B 1 221 ? 4.344 -24.016 0.211 1 97.75 221 THR B N 1
ATOM 3892 C CA . THR B 1 221 ? 3.236 -24.75 -0.393 1 97.75 221 THR B CA 1
ATOM 3893 C C . THR B 1 221 ? 3.441 -26.25 -0.244 1 97.75 221 THR B C 1
ATOM 3895 O O . THR B 1 221 ? 2.516 -26.984 0.128 1 97.75 221 THR B O 1
ATOM 3898 N N . GLY B 1 222 ? 4.625 -26.688 -0.577 1 96.81 222 GLY B N 1
ATOM 3899 C CA . GLY B 1 222 ? 4.926 -28.109 -0.411 1 96.81 222 GLY B CA 1
ATOM 3900 C C . GLY B 1 222 ? 4.797 -28.578 1.025 1 96.81 222 GLY B C 1
ATOM 3901 O O . GLY B 1 222 ? 4.117 -29.578 1.299 1 96.81 222 GLY B O 1
ATOM 3902 N N . ILE B 1 223 ? 5.336 -27.797 1.908 1 96.19 223 ILE B N 1
ATOM 3903 C CA . ILE B 1 223 ? 5.379 -28.141 3.324 1 96.19 223 ILE B CA 1
ATOM 3904 C C . ILE B 1 223 ? 3.965 -28.156 3.898 1 96.19 223 ILE B C 1
ATOM 3906 O O . ILE B 1 223 ? 3.541 -29.141 4.504 1 96.19 223 ILE B O 1
ATOM 3910 N N . ASP B 1 224 ? 3.217 -27.141 3.643 1 96.5 224 ASP B N 1
ATOM 3911 C CA . ASP B 1 224 ? 1.915 -26.953 4.273 1 96.5 224 ASP B CA 1
ATOM 3912 C C . ASP B 1 224 ? 0.872 -27.891 3.684 1 96.5 224 ASP B C 1
ATOM 3914 O O . ASP B 1 224 ? -0.154 -28.172 4.312 1 96.5 224 ASP B O 1
ATOM 3918 N N . ASN B 1 225 ? 1.129 -28.406 2.467 1 96.75 225 ASN B N 1
ATOM 3919 C CA . ASN B 1 225 ? 0.085 -29.156 1.789 1 96.75 225 ASN B CA 1
ATOM 3920 C C . ASN B 1 225 ? 0.504 -30.609 1.566 1 96.75 225 ASN B C 1
ATOM 3922 O O . ASN B 1 225 ? -0.172 -31.359 0.853 1 96.75 225 ASN B O 1
ATOM 3926 N N . GLY B 1 226 ? 1.65 -31 2.059 1 95.31 226 GLY B N 1
ATOM 3927 C CA . GLY B 1 226 ? 2.072 -32.375 1.997 1 95.31 226 GLY B CA 1
ATOM 3928 C C . GLY B 1 226 ? 2.607 -32.781 0.635 1 95.31 226 GLY B C 1
ATOM 3929 O O . GLY B 1 226 ? 2.43 -33.938 0.203 1 95.31 226 GLY B O 1
ATOM 3930 N N . LEU B 1 227 ? 3.113 -31.891 -0.149 1 97.44 227 LEU B N 1
ATOM 3931 C CA . LEU B 1 227 ? 3.801 -32.156 -1.407 1 97.44 227 LEU B CA 1
ATOM 3932 C C . LEU B 1 227 ? 5.309 -32.25 -1.192 1 97.44 227 LEU B C 1
ATOM 3934 O O . LEU B 1 227 ? 5.824 -31.797 -0.176 1 97.44 227 LEU B O 1
ATOM 3938 N N . THR B 1 228 ? 5.988 -32.969 -2.105 1 97.38 228 THR B N 1
ATOM 3939 C CA . THR B 1 228 ? 7.441 -32.844 -2.121 1 97.38 228 THR B CA 1
ATOM 3940 C C . THR B 1 228 ? 7.871 -31.438 -2.512 1 97.38 228 THR B C 1
ATOM 3942 O O . THR B 1 228 ? 7.406 -30.906 -3.52 1 97.38 228 THR B O 1
ATOM 3945 N N . SER B 1 229 ? 8.664 -30.766 -1.709 1 97.88 229 SER B N 1
ATOM 3946 C CA . SER B 1 229 ? 9.102 -29.391 -1.966 1 97.88 229 SER B CA 1
ATOM 3947 C C . SER B 1 229 ? 10.508 -29.359 -2.555 1 97.88 229 SER B C 1
ATOM 3949 O O . SER B 1 229 ? 11.445 -29.906 -1.97 1 97.88 229 SER B O 1
ATOM 3951 N N . ILE B 1 230 ? 10.633 -28.719 -3.682 1 98.12 230 ILE B N 1
ATOM 3952 C CA . ILE B 1 230 ? 11.914 -28.625 -4.379 1 98.12 230 ILE B CA 1
ATOM 3953 C C . ILE B 1 230 ? 12.258 -27.156 -4.621 1 98.12 230 ILE B C 1
ATOM 3955 O O . ILE B 1 230 ? 11.562 -26.469 -5.367 1 98.12 230 ILE B O 1
ATOM 3959 N N . LEU B 1 231 ? 13.352 -26.703 -4.02 1 98 231 LEU B N 1
ATOM 3960 C CA . LEU B 1 231 ? 13.828 -25.328 -4.207 1 98 231 LEU B CA 1
ATOM 3961 C C . LEU B 1 231 ? 14.859 -25.266 -5.324 1 98 231 LEU B C 1
ATOM 3963 O O . LEU B 1 231 ? 15.781 -26.094 -5.371 1 98 231 LEU B O 1
ATOM 3967 N N . VAL B 1 232 ? 14.648 -24.359 -6.23 1 97.25 232 VAL B N 1
ATOM 3968 C CA . VAL B 1 232 ? 15.703 -24.031 -7.191 1 97.25 232 VAL B CA 1
ATOM 3969 C C . VAL B 1 232 ? 16.281 -22.656 -6.875 1 97.25 232 VAL B C 1
ATOM 3971 O O . VAL B 1 232 ? 15.539 -21.734 -6.496 1 97.25 232 VAL B O 1
ATOM 3974 N N . MET B 1 233 ? 17.547 -22.469 -7.027 1 95.19 233 MET B N 1
ATOM 3975 C CA . MET B 1 233 ? 18.25 -21.266 -6.598 1 95.19 233 MET B CA 1
ATOM 3976 C C . MET B 1 233 ? 18.422 -20.297 -7.758 1 95.19 233 MET B C 1
ATOM 3978 O O . MET B 1 233 ? 19.234 -19.375 -7.688 1 95.19 233 MET B O 1
ATOM 3982 N N . SER B 1 234 ? 17.688 -20.438 -8.766 1 92.25 234 SER B N 1
ATOM 3983 C CA . SER B 1 234 ? 17.828 -19.656 -9.984 1 92.25 234 SER B CA 1
ATOM 3984 C C . SER B 1 234 ? 17.047 -18.359 -9.914 1 92.25 234 SER B C 1
ATOM 3986 O O . SER B 1 234 ? 17.141 -17.516 -10.805 1 92.25 234 SER B O 1
ATOM 3988 N N . GLY B 1 235 ? 16.234 -18.172 -8.828 1 90.69 235 GLY B N 1
ATOM 3989 C CA . GLY B 1 235 ? 15.367 -17.016 -8.758 1 90.69 235 GLY B CA 1
ATOM 3990 C C . GLY B 1 235 ? 15.594 -16.188 -7.512 1 90.69 235 GLY B C 1
ATOM 3991 O O . GLY B 1 235 ? 16.719 -15.75 -7.246 1 90.69 235 GLY B O 1
ATOM 3992 N N . GLU B 1 236 ? 14.672 -16.078 -6.66 1 86.12 236 GLU B N 1
ATOM 3993 C CA . GLU B 1 236 ? 14.609 -15.102 -5.574 1 86.12 236 GLU B CA 1
ATOM 3994 C C . GLU B 1 236 ? 15.469 -15.539 -4.395 1 86.12 236 GLU B C 1
ATOM 3996 O O . GLU B 1 236 ? 16.125 -14.711 -3.762 1 86.12 236 GLU B O 1
ATOM 4001 N N . THR B 1 237 ? 15.547 -16.781 -4.09 1 90.5 237 THR B N 1
ATOM 4002 C CA . THR B 1 237 ? 16.203 -17.266 -2.881 1 90.5 237 THR B CA 1
ATOM 4003 C C . THR B 1 237 ? 17.719 -17.328 -3.08 1 90.5 237 THR B C 1
ATOM 4005 O O . THR B 1 237 ? 18.203 -17.781 -4.117 1 90.5 237 THR B O 1
ATOM 4008 N N . ASP B 1 238 ? 18.391 -16.75 -2.121 1 89.38 238 ASP B N 1
ATOM 4009 C CA . ASP B 1 238 ? 19.844 -16.891 -2.107 1 89.38 238 ASP B CA 1
ATOM 4010 C C . ASP B 1 238 ? 20.312 -17.641 -0.867 1 89.38 238 ASP B C 1
ATOM 4012 O O . ASP B 1 238 ? 19.484 -18.125 -0.083 1 89.38 238 ASP B O 1
ATOM 4016 N N . LYS B 1 239 ? 21.609 -17.812 -0.771 1 91.62 239 LYS B N 1
ATOM 4017 C CA . LYS B 1 239 ? 22.188 -18.625 0.295 1 91.62 239 LYS B CA 1
ATOM 4018 C C . LYS B 1 239 ? 21.875 -18.031 1.667 1 91.62 239 LYS B C 1
ATOM 4020 O O . LYS B 1 239 ? 21.594 -18.766 2.617 1 91.62 239 LYS B O 1
ATOM 4025 N N . LYS B 1 240 ? 21.922 -16.766 1.721 1 90.5 240 LYS B N 1
ATOM 4026 C CA . LYS B 1 240 ? 21.672 -16.094 2.996 1 90.5 240 LYS B CA 1
ATOM 4027 C C . LYS B 1 240 ? 20.234 -16.328 3.455 1 90.5 240 LYS B C 1
ATOM 4029 O O . LYS B 1 240 ? 19.984 -16.672 4.613 1 90.5 240 LYS B O 1
ATOM 4034 N N . ILE B 1 241 ? 19.312 -16.156 2.541 1 90 241 ILE B N 1
ATOM 4035 C CA . ILE B 1 241 ? 17.906 -16.359 2.832 1 90 241 ILE B CA 1
ATOM 4036 C C . ILE B 1 241 ? 17.656 -17.812 3.244 1 90 241 ILE B C 1
ATOM 4038 O O . ILE B 1 241 ? 16.906 -18.078 4.176 1 90 241 ILE B O 1
ATOM 4042 N N . LEU B 1 242 ? 18.266 -18.703 2.566 1 92.06 242 LEU B N 1
ATOM 4043 C CA . LEU B 1 242 ? 18.109 -20.141 2.809 1 92.06 242 LEU B CA 1
ATOM 4044 C C . LEU B 1 242 ? 18.609 -20.516 4.195 1 92.06 242 LEU B C 1
ATOM 4046 O O . LEU B 1 242 ? 18.031 -21.359 4.867 1 92.06 242 LEU B O 1
ATOM 4050 N N . GLU B 1 243 ? 19.641 -19.891 4.617 1 92.44 243 GLU B N 1
ATOM 4051 C CA . GLU B 1 243 ? 20.25 -20.172 5.918 1 92.44 243 GLU B CA 1
ATOM 4052 C C . GLU B 1 243 ? 19.344 -19.703 7.055 1 92.44 243 GLU B C 1
ATOM 4054 O O . GLU B 1 243 ? 19.312 -20.312 8.125 1 92.44 243 GLU B O 1
ATOM 4059 N N . GLU B 1 244 ? 18.578 -18.75 6.816 1 92.38 244 GLU B N 1
ATOM 4060 C CA . GLU B 1 244 ? 17.828 -18.094 7.883 1 92.38 244 GLU B CA 1
ATOM 4061 C C . GLU B 1 244 ? 16.375 -18.547 7.875 1 92.38 244 GLU B C 1
ATOM 4063 O O . GLU B 1 244 ? 15.641 -18.328 8.852 1 92.38 244 GLU B O 1
ATOM 4068 N N . THR B 1 245 ? 16.031 -19.297 6.918 1 92.38 245 THR B N 1
ATOM 4069 C CA . THR B 1 245 ? 14.625 -19.594 6.734 1 92.38 245 THR B CA 1
ATOM 4070 C C . THR B 1 245 ? 14.188 -20.719 7.676 1 92.38 245 THR B C 1
ATOM 4072 O O . THR B 1 245 ? 14.992 -21.562 8.062 1 92.38 245 THR B O 1
ATOM 4075 N N . ILE B 1 246 ? 12.906 -20.688 8.008 1 93.88 246 ILE B N 1
ATOM 4076 C CA . ILE B 1 246 ? 12.297 -21.781 8.766 1 93.88 246 ILE B CA 1
ATOM 4077 C C . ILE B 1 246 ? 11.688 -22.797 7.809 1 93.88 246 ILE B C 1
ATOM 4079 O O . ILE B 1 246 ? 11.336 -23.906 8.219 1 93.88 246 ILE B O 1
ATOM 4083 N N . TYR B 1 247 ? 11.539 -22.469 6.574 1 94.88 247 TYR B N 1
ATOM 4084 C CA . TYR B 1 247 ? 11 -23.375 5.559 1 94.88 247 TYR B CA 1
ATOM 4085 C C . TYR B 1 247 ? 12.117 -24.172 4.895 1 94.88 247 TYR B C 1
ATOM 4087 O O . TYR B 1 247 ? 12.766 -23.688 3.965 1 94.88 247 TYR B O 1
ATOM 4095 N N . LYS B 1 248 ? 12.203 -25.391 5.266 1 94.62 248 LYS B N 1
ATOM 4096 C CA . LYS B 1 248 ? 13.273 -26.234 4.73 1 94.62 248 LYS B CA 1
ATOM 4097 C C . LYS B 1 248 ? 12.766 -27.109 3.592 1 94.62 248 LYS B C 1
ATOM 4099 O O . LYS B 1 248 ? 11.945 -28.016 3.814 1 94.62 248 LYS B O 1
ATOM 4104 N N . PRO B 1 249 ? 13.297 -26.906 2.426 1 97.12 249 PRO B N 1
ATOM 4105 C CA . PRO B 1 249 ? 12.852 -27.734 1.301 1 97.12 249 PRO B CA 1
ATOM 4106 C C . PRO B 1 249 ? 13.32 -29.188 1.417 1 97.12 249 PRO B C 1
ATOM 4108 O O . PRO B 1 249 ? 14.352 -29.453 2.035 1 97.12 249 PRO B O 1
ATOM 4111 N N . ASP B 1 250 ? 12.57 -30.109 0.813 1 96.75 250 ASP B N 1
ATOM 4112 C CA . ASP B 1 250 ? 13.008 -31.5 0.731 1 96.75 250 ASP B CA 1
ATOM 4113 C C . ASP B 1 250 ? 14.258 -31.641 -0.127 1 96.75 250 ASP B C 1
ATOM 4115 O O . ASP B 1 250 ? 15.133 -32.469 0.162 1 96.75 250 ASP B O 1
ATOM 4119 N N . TYR B 1 251 ? 14.336 -30.859 -1.2 1 97.25 251 TYR B N 1
ATOM 4120 C CA . TYR B 1 251 ? 15.469 -30.875 -2.121 1 97.25 251 TYR B CA 1
ATOM 4121 C C . TYR B 1 251 ? 15.844 -29.469 -2.543 1 97.25 251 TYR B C 1
ATOM 4123 O O . TYR B 1 251 ? 14.992 -28.578 -2.598 1 97.25 251 TYR B O 1
ATOM 4131 N N . ILE B 1 252 ? 17.125 -29.266 -2.791 1 97.31 252 ILE B N 1
ATOM 4132 C CA . ILE B 1 252 ? 17.656 -28 -3.266 1 97.31 252 ILE B CA 1
ATOM 4133 C C . ILE B 1 252 ? 18.531 -28.234 -4.496 1 97.31 252 ILE B C 1
ATOM 4135 O O . ILE B 1 252 ? 19.422 -29.094 -4.48 1 97.31 252 ILE B O 1
ATOM 4139 N N . PHE B 1 253 ? 18.234 -27.531 -5.551 1 97.12 253 PHE B N 1
ATOM 4140 C CA . PHE B 1 253 ? 19.047 -27.562 -6.766 1 97.12 253 PHE B CA 1
ATOM 4141 C C . PHE B 1 253 ? 19.406 -26.156 -7.215 1 97.12 253 PHE B C 1
ATOM 4143 O O . PHE B 1 253 ? 18.703 -25.188 -6.867 1 97.12 253 PHE B O 1
ATOM 4150 N N . ASN B 1 254 ? 20.484 -25.984 -7.965 1 96.12 254 ASN B N 1
ATOM 4151 C CA . ASN B 1 254 ? 20.844 -24.672 -8.477 1 96.12 254 ASN B CA 1
ATOM 4152 C C . ASN B 1 254 ? 19.797 -24.156 -9.469 1 96.12 254 ASN B C 1
ATOM 4154 O O . ASN B 1 254 ? 19.594 -22.938 -9.586 1 96.12 254 ASN B O 1
ATOM 4158 N N . SER B 1 255 ? 19.312 -25.031 -10.258 1 96.88 255 SER B N 1
ATOM 4159 C CA . SER B 1 255 ? 18.266 -24.766 -11.242 1 96.88 255 SER B CA 1
ATOM 4160 C C . SER B 1 255 ? 17.578 -26.062 -11.68 1 96.88 255 SER B C 1
ATOM 4162 O O . SER B 1 255 ? 17.953 -27.141 -11.234 1 96.88 255 SER B O 1
ATOM 4164 N N . VAL B 1 256 ? 16.562 -25.938 -12.531 1 97.31 256 VAL B N 1
ATOM 4165 C CA . VAL B 1 256 ? 15.844 -27.094 -13.055 1 97.31 256 VAL B CA 1
ATOM 4166 C C . VAL B 1 256 ? 16.781 -27.938 -13.914 1 97.31 256 VAL B C 1
ATOM 4168 O O . VAL B 1 256 ? 16.531 -29.109 -14.148 1 97.31 256 VAL B O 1
ATOM 4171 N N . LYS B 1 257 ? 17.922 -27.328 -14.328 1 97.12 257 LYS B N 1
ATOM 4172 C CA . LYS B 1 257 ? 18.922 -28.094 -15.062 1 97.12 257 LYS B CA 1
ATOM 4173 C C . LYS B 1 257 ? 19.484 -29.234 -14.211 1 97.12 257 LYS B C 1
ATOM 4175 O O . LYS B 1 257 ? 19.609 -30.359 -14.68 1 97.12 257 LYS B O 1
ATOM 4180 N N . GLU B 1 258 ? 19.797 -28.859 -13 1 97.19 258 GLU B N 1
ATOM 4181 C CA . GLU B 1 258 ? 20.328 -29.859 -12.07 1 97.19 258 GLU B CA 1
ATOM 4182 C C . GLU B 1 258 ? 19.25 -30.859 -11.672 1 97.19 258 GLU B C 1
ATOM 4184 O O . GLU B 1 258 ? 19.531 -32.062 -11.508 1 97.19 258 GLU B O 1
ATOM 4189 N N . LEU B 1 259 ? 18.031 -30.422 -11.477 1 96.19 259 LEU B N 1
ATOM 4190 C CA . LEU B 1 259 ? 16.906 -31.297 -11.141 1 96.19 259 LEU B CA 1
ATOM 4191 C C . LEU B 1 259 ? 16.688 -32.344 -12.227 1 96.19 259 LEU B C 1
ATOM 4193 O O . LEU B 1 259 ? 16.375 -33.5 -11.922 1 96.19 259 LEU B O 1
ATOM 4197 N N . LYS B 1 260 ? 16.844 -31.938 -13.461 1 95.62 260 LYS B N 1
ATOM 4198 C CA . LYS B 1 260 ? 16.688 -32.812 -14.609 1 95.62 260 LYS B CA 1
ATOM 4199 C C . LYS B 1 260 ? 17.547 -34.062 -14.461 1 95.62 260 LYS B C 1
ATOM 4201 O O . LYS B 1 260 ? 17.141 -35.156 -14.836 1 95.62 260 LYS B O 1
ATOM 4206 N N . GLU B 1 261 ? 18.719 -33.875 -13.867 1 94.56 261 GLU B N 1
ATOM 4207 C CA . GLU B 1 261 ? 19.688 -34.969 -13.734 1 94.56 261 GLU B CA 1
ATOM 4208 C C . GLU B 1 261 ? 19.219 -36 -12.719 1 94.56 261 GLU B C 1
ATOM 4210 O O . GLU B 1 261 ? 19.734 -37.125 -12.688 1 94.56 261 GLU B O 1
ATOM 4215 N N . LYS B 1 262 ? 18.266 -35.594 -11.945 1 92.81 262 LYS B N 1
ATOM 4216 C CA . LYS B 1 262 ? 17.797 -36.469 -10.883 1 92.81 262 LYS B CA 1
ATOM 4217 C C . LYS B 1 262 ? 16.531 -37.219 -11.297 1 92.81 262 LYS B C 1
ATOM 4219 O O . LYS B 1 262 ? 16.078 -38.125 -10.602 1 92.81 262 LYS B O 1
ATOM 4224 N N . ILE B 1 263 ? 15.984 -36.812 -12.383 1 89.5 263 ILE B N 1
ATOM 4225 C CA . ILE B 1 263 ? 14.781 -37.469 -12.891 1 89.5 263 ILE B CA 1
ATOM 4226 C C . ILE B 1 263 ? 15.156 -38.75 -13.648 1 89.5 263 ILE B C 1
ATOM 4228 O O . ILE B 1 263 ? 15.953 -38.688 -14.586 1 89.5 263 ILE B O 1
ATOM 4232 N N . GLU B 1 264 ? 14.844 -39.906 -13.141 1 78.25 264 GLU B N 1
ATOM 4233 C CA . GLU B 1 264 ? 15.164 -41.219 -13.727 1 78.25 264 GLU B CA 1
ATOM 4234 C C . GLU B 1 264 ? 14.055 -41.688 -14.664 1 78.25 264 GLU B C 1
ATOM 4236 O O . GLU B 1 264 ? 12.891 -41.344 -14.477 1 78.25 264 GLU B O 1
#

Radius of gyration: 27.04 Å; Cα contacts (8 Å, |Δi|>4): 1201; chains: 2; bounding box: 47×80×62 Å